Protein AF-A0A0W0S4Q6-F1 (afdb_monomer_lite)

pLDDT: mean 71.13, std 23.05, range [26.38, 97.56]

Structure (mmCIF, N/CA/C/O backbone):
data_AF-A0A0W0S4Q6-F1
#
_entry.id   AF-A0A0W0S4Q6-F1
#
loop_
_atom_site.group_PDB
_atom_site.id
_atom_site.type_symbol
_atom_site.label_atom_id
_atom_site.label_alt_id
_atom_site.label_comp_id
_atom_site.label_asym_id
_atom_site.label_entity_id
_atom_site.label_seq_id
_atom_site.pdbx_PDB_ins_code
_atom_site.Cartn_x
_atom_site.Cartn_y
_atom_site.Cartn_z
_atom_site.occupancy
_atom_site.B_iso_or_equiv
_atom_site.auth_seq_id
_atom_site.auth_comp_id
_atom_site.auth_asym_id
_atom_site.auth_atom_id
_atom_site.pdbx_PDB_model_num
ATOM 1 N N . MET A 1 1 ? 30.539 -18.381 -46.199 1.00 42.44 1 MET A N 1
ATOM 2 C CA . MET A 1 1 ? 30.623 -18.176 -44.741 1.00 42.44 1 MET A CA 1
ATOM 3 C C . MET A 1 1 ? 29.381 -17.405 -44.374 1.00 42.44 1 MET A C 1
ATOM 5 O O . MET A 1 1 ? 29.220 -16.310 -44.898 1.00 42.44 1 MET A O 1
ATOM 9 N N . GLU A 1 2 ? 28.490 -17.977 -43.577 1.00 44.62 2 GLU A N 1
ATOM 10 C CA . GLU A 1 2 ? 27.447 -17.179 -42.937 1.00 44.62 2 GLU A CA 1
ATOM 11 C C . GLU A 1 2 ? 28.132 -16.434 -41.794 1.00 44.62 2 GLU A C 1
ATOM 13 O O . GLU A 1 2 ? 28.578 -17.037 -40.820 1.00 44.62 2 GLU A O 1
ATOM 18 N N . THR A 1 3 ? 28.342 -15.132 -41.974 1.00 53.41 3 THR A N 1
ATOM 19 C CA . THR A 1 3 ? 28.730 -14.253 -40.874 1.00 53.41 3 THR A CA 1
ATOM 20 C C . THR A 1 3 ? 27.496 -14.073 -40.009 1.00 53.41 3 THR A C 1
ATOM 22 O O . THR A 1 3 ? 26.528 -13.466 -40.473 1.00 53.41 3 THR A O 1
ATOM 25 N N . ASP A 1 4 ? 27.518 -14.621 -38.796 1.00 60.66 4 ASP A N 1
ATOM 26 C CA . ASP A 1 4 ? 26.416 -14.498 -37.845 1.00 60.66 4 ASP A CA 1
ATOM 27 C C . ASP A 1 4 ? 26.251 -13.025 -37.441 1.00 60.66 4 ASP A C 1
ATOM 29 O O . ASP A 1 4 ? 26.931 -12.513 -36.555 1.00 60.66 4 ASP A O 1
ATOM 33 N N . ASN A 1 5 ? 25.390 -12.307 -38.168 1.00 66.81 5 ASN A N 1
ATOM 34 C CA . ASN A 1 5 ? 25.161 -10.866 -38.028 1.00 66.81 5 ASN A CA 1
ATOM 35 C C . ASN A 1 5 ? 24.198 -10.561 -36.862 1.00 66.81 5 ASN A C 1
ATOM 37 O O . ASN A 1 5 ? 23.329 -9.689 -36.946 1.00 66.81 5 ASN A O 1
ATOM 41 N N . LYS A 1 6 ? 24.327 -11.348 -35.793 1.00 72.38 6 LYS A N 1
ATOM 42 C CA . LYS A 1 6 ? 23.585 -11.281 -34.539 1.00 72.38 6 LYS A CA 1
ATOM 43 C C . LYS A 1 6 ? 24.177 -10.127 -33.711 1.00 72.38 6 LYS A C 1
ATOM 45 O O . LYS A 1 6 ? 25.383 -10.125 -33.470 1.00 72.38 6 LYS A O 1
ATOM 50 N N . PRO A 1 7 ? 23.385 -9.110 -33.317 1.00 81.12 7 PRO A N 1
ATOM 51 C CA . PRO A 1 7 ? 23.918 -7.939 -32.621 1.00 81.12 7 PRO A CA 1
ATOM 52 C C . PRO A 1 7 ? 24.466 -8.340 -31.250 1.00 81.12 7 PRO A C 1
ATOM 54 O O . PRO A 1 7 ? 23.807 -9.083 -30.529 1.00 81.12 7 PRO A O 1
ATOM 57 N N . ASP A 1 8 ? 25.651 -7.851 -30.886 1.00 87.19 8 ASP A N 1
ATOM 58 C CA . ASP A 1 8 ? 26.254 -8.169 -29.590 1.00 87.19 8 ASP A CA 1
ATOM 59 C C . ASP A 1 8 ? 25.511 -7.500 -28.413 1.00 87.19 8 ASP A C 1
ATOM 61 O O . ASP A 1 8 ? 24.734 -6.553 -28.587 1.00 87.19 8 ASP A O 1
ATOM 65 N N . GLN A 1 9 ? 25.774 -7.980 -27.192 1.00 89.62 9 GLN A N 1
ATOM 66 C CA . GLN A 1 9 ? 25.247 -7.396 -25.952 1.00 89.62 9 GLN A CA 1
ATOM 67 C C . GLN A 1 9 ? 25.437 -5.872 -25.883 1.00 89.62 9 GLN A C 1
ATOM 69 O O . GLN A 1 9 ? 24.550 -5.170 -25.411 1.00 89.62 9 GLN A O 1
ATOM 74 N N . LYS A 1 10 ? 26.557 -5.327 -26.373 1.00 91.25 10 LYS A N 1
ATOM 75 C CA . LYS A 1 10 ? 26.853 -3.890 -26.290 1.00 91.25 10 LYS A CA 1
ATOM 76 C C . LYS A 1 10 ? 25.978 -3.072 -27.245 1.00 91.25 10 LYS A C 1
ATOM 78 O O . LYS A 1 10 ? 25.537 -1.979 -26.882 1.00 91.25 10 LYS A O 1
ATOM 83 N N . ALA A 1 11 ? 25.702 -3.590 -28.439 1.00 91.31 11 ALA A N 1
ATOM 84 C CA . ALA A 1 11 ? 24.750 -3.013 -29.381 1.00 91.31 11 ALA A CA 1
ATOM 85 C C . ALA A 1 11 ? 23.317 -3.067 -28.825 1.00 91.31 11 ALA A C 1
ATOM 87 O O . ALA A 1 11 ? 22.597 -2.072 -28.913 1.00 91.31 11 ALA A O 1
ATOM 88 N N . VAL A 1 12 ? 22.929 -4.182 -28.194 1.00 92.31 12 VAL A N 1
ATOM 89 C CA . VAL A 1 12 ? 21.614 -4.336 -27.547 1.00 92.31 12 VAL A CA 1
ATOM 90 C C . VAL A 1 12 ? 21.462 -3.405 -26.338 1.00 92.31 12 VAL A C 1
ATOM 92 O O . VAL A 1 12 ? 20.467 -2.689 -26.260 1.00 92.31 12 VAL A O 1
ATOM 95 N N . SER A 1 13 ? 22.458 -3.319 -25.453 1.00 93.94 13 SER A N 1
ATOM 96 C CA . SER A 1 13 ? 22.514 -2.357 -24.342 1.00 93.94 13 SER A CA 1
ATOM 97 C C . SER A 1 13 ? 22.366 -0.908 -24.810 1.00 93.94 13 SER A C 1
ATOM 99 O O . SER A 1 13 ? 21.576 -0.143 -24.256 1.00 93.94 13 SER A O 1
ATOM 101 N N . PHE A 1 14 ? 23.080 -0.519 -25.871 1.00 93.06 14 PHE A N 1
ATOM 102 C CA . PHE A 1 14 ? 22.974 0.828 -26.437 1.00 93.06 14 PHE A CA 1
ATOM 103 C C . PHE A 1 14 ? 21.592 1.097 -27.054 1.00 93.06 14 PHE A C 1
ATOM 105 O O . PHE A 1 14 ? 21.040 2.184 -26.873 1.00 93.06 14 PHE A O 1
ATOM 112 N N . ALA A 1 15 ? 21.010 0.111 -27.745 1.00 93.44 15 ALA A N 1
ATOM 113 C CA . ALA A 1 15 ? 19.651 0.199 -28.272 1.00 93.44 15 ALA A CA 1
ATOM 114 C C . ALA A 1 15 ? 18.606 0.307 -27.148 1.00 93.44 15 ALA A C 1
ATOM 116 O O . ALA A 1 15 ? 17.685 1.111 -27.260 1.00 93.44 15 ALA A O 1
ATOM 117 N N . LEU A 1 16 ? 18.784 -0.425 -26.043 1.00 93.81 16 LEU A N 1
ATOM 118 C CA . LEU A 1 16 ? 17.925 -0.369 -24.860 1.00 93.81 16 LEU A CA 1
ATOM 119 C C . LEU A 1 16 ? 17.969 1.009 -24.188 1.00 93.81 16 LEU A C 1
ATOM 121 O O . LEU A 1 16 ? 16.920 1.586 -23.907 1.00 93.81 16 LEU A O 1
ATOM 125 N N . GLU A 1 17 ? 19.162 1.580 -23.988 1.00 93.06 17 GLU A N 1
ATOM 126 C CA . GLU A 1 17 ? 19.290 2.942 -23.453 1.00 93.06 17 GLU A CA 1
ATOM 127 C C . GLU A 1 17 ? 18.623 3.984 -24.359 1.00 93.06 17 GLU A C 1
ATOM 129 O O . GLU A 1 17 ? 18.007 4.925 -23.859 1.00 93.06 17 GLU A O 1
ATOM 134 N N . ARG A 1 18 ? 18.703 3.814 -25.685 1.00 92.00 18 ARG A N 1
ATOM 135 C CA . ARG A 1 18 ? 18.042 4.708 -26.648 1.00 92.00 18 ARG A CA 1
ATOM 136 C C . ARG A 1 18 ? 16.527 4.524 -26.685 1.00 92.00 18 ARG A C 1
ATOM 138 O O . ARG A 1 18 ? 15.822 5.525 -26.745 1.00 92.00 18 ARG A O 1
ATOM 145 N N . ALA A 1 19 ? 16.030 3.293 -26.589 1.00 89.38 19 ALA A N 1
ATOM 146 C CA . ALA A 1 19 ? 14.602 3.004 -26.498 1.00 89.38 19 ALA A CA 1
ATOM 147 C C . ALA A 1 19 ? 13.992 3.599 -25.218 1.00 89.38 19 ALA A C 1
ATOM 149 O O . ALA A 1 19 ? 12.970 4.275 -25.284 1.00 89.38 19 ALA A O 1
ATOM 150 N N . ALA A 1 20 ? 14.665 3.444 -24.072 1.00 88.00 20 ALA A N 1
ATOM 151 C CA . ALA A 1 20 ? 14.246 4.054 -22.811 1.00 88.00 20 ALA A CA 1
ATOM 152 C C . ALA A 1 20 ? 14.261 5.595 -22.876 1.00 88.00 20 ALA A C 1
ATOM 154 O O . ALA A 1 20 ? 13.300 6.234 -22.459 1.00 88.00 20 ALA A O 1
ATOM 155 N N . GLN A 1 21 ? 15.303 6.198 -23.466 1.00 88.38 21 GLN A N 1
ATOM 156 C CA . GLN A 1 21 ? 15.379 7.652 -23.694 1.00 88.38 21 GLN A CA 1
ATOM 157 C C . GLN A 1 21 ? 14.293 8.171 -24.653 1.00 88.38 21 GLN A C 1
ATOM 159 O O . GLN A 1 21 ? 13.822 9.293 -24.487 1.00 88.38 21 GLN A O 1
ATOM 164 N N . GLY A 1 22 ? 13.890 7.367 -25.641 1.00 84.88 22 GLY A N 1
ATOM 165 C CA . GLY A 1 22 ? 12.806 7.674 -26.577 1.00 84.88 22 GLY A CA 1
ATOM 166 C C . GLY A 1 22 ? 11.397 7.359 -26.063 1.00 84.88 22 GLY A C 1
ATOM 167 O O . GLY A 1 22 ? 10.438 7.653 -26.767 1.00 84.88 22 GLY A O 1
ATOM 168 N N . LYS A 1 23 ? 11.256 6.776 -24.860 1.00 90.00 23 LYS A N 1
ATOM 169 C CA . LYS A 1 23 ? 9.988 6.249 -24.306 1.00 90.00 23 LYS A CA 1
ATOM 170 C C . LYS A 1 23 ? 9.355 5.129 -25.152 1.00 90.00 23 LYS A C 1
ATOM 172 O O . LYS A 1 23 ? 8.156 4.872 -25.074 1.00 90.00 23 LYS A O 1
ATOM 177 N N . GLU A 1 24 ? 10.172 4.420 -25.930 1.00 88.31 24 GLU A N 1
ATOM 178 C CA . GLU A 1 24 ? 9.779 3.326 -26.827 1.00 88.31 24 GLU A CA 1
ATOM 179 C C . GLU A 1 24 ? 9.556 2.024 -26.036 1.00 88.31 24 GLU A C 1
ATOM 181 O O . GLU A 1 24 ? 10.291 1.042 -26.165 1.00 88.31 24 GLU A O 1
ATOM 186 N N . TRP A 1 25 ? 8.556 2.017 -25.150 1.00 87.50 25 TRP A N 1
ATOM 187 C CA . TRP A 1 25 ? 8.386 0.981 -24.122 1.00 87.50 25 TRP A CA 1
ATOM 188 C C . TRP A 1 25 ? 8.219 -0.441 -24.669 1.00 87.50 25 TRP A C 1
ATOM 190 O O . TRP A 1 25 ? 8.704 -1.382 -24.047 1.00 87.50 25 TRP A O 1
ATOM 200 N N . ALA A 1 26 ? 7.607 -0.608 -25.844 1.00 84.00 26 ALA A N 1
ATOM 201 C CA . ALA A 1 26 ? 7.508 -1.911 -26.509 1.00 84.00 26 ALA A CA 1
ATOM 202 C C . ALA A 1 26 ? 8.877 -2.426 -26.998 1.00 84.00 26 ALA A C 1
ATOM 204 O O . ALA A 1 26 ? 9.137 -3.629 -26.978 1.00 84.00 26 ALA A O 1
ATOM 205 N N . VAL A 1 27 ? 9.781 -1.520 -27.392 1.00 84.25 27 VAL A N 1
ATOM 206 C CA . VAL A 1 27 ? 11.167 -1.857 -27.748 1.00 84.25 27 VAL A CA 1
ATOM 207 C C . VAL A 1 27 ? 11.977 -2.164 -26.485 1.00 84.25 27 VAL A C 1
ATOM 209 O O . VAL A 1 27 ? 12.756 -3.111 -26.491 1.00 84.25 27 VAL A O 1
ATOM 212 N N . VAL A 1 28 ? 11.753 -1.440 -25.382 1.00 85.44 28 VAL A N 1
ATOM 213 C CA . VAL A 1 28 ? 12.347 -1.757 -24.067 1.00 85.44 28 VAL A CA 1
ATOM 214 C C . VAL A 1 28 ? 11.934 -3.158 -23.593 1.00 85.44 28 VAL A C 1
ATOM 216 O O . VAL A 1 28 ? 12.799 -3.962 -23.256 1.00 85.44 28 VAL A O 1
ATOM 219 N N . GLU A 1 29 ? 10.636 -3.480 -23.622 1.00 82.94 29 GLU A N 1
ATOM 220 C CA . GLU A 1 29 ? 10.105 -4.801 -23.249 1.00 82.94 29 GLU A CA 1
ATOM 221 C C . GLU A 1 29 ? 10.691 -5.912 -24.140 1.00 82.94 29 GLU A C 1
ATOM 223 O O . GLU A 1 29 ? 11.177 -6.922 -23.627 1.00 82.94 29 GLU A O 1
ATOM 228 N N . TYR A 1 30 ? 10.749 -5.696 -25.461 1.00 86.00 30 TYR A N 1
ATOM 229 C CA . TYR A 1 30 ? 11.370 -6.635 -26.398 1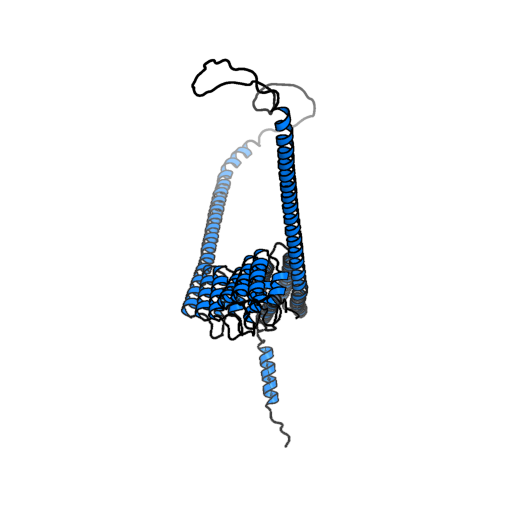.00 86.00 30 TYR A CA 1
ATOM 230 C C . TYR A 1 30 ? 12.866 -6.856 -26.119 1.00 86.00 30 TYR A C 1
ATOM 232 O O . TYR A 1 30 ? 13.293 -8.003 -25.990 1.00 86.00 30 TYR A O 1
ATOM 240 N N . LEU A 1 31 ? 13.668 -5.793 -25.986 1.00 86.06 31 LEU A N 1
ATOM 241 C CA . LEU A 1 31 ? 15.117 -5.913 -25.783 1.00 86.06 31 LEU A CA 1
ATOM 242 C C . LEU A 1 31 ? 15.463 -6.547 -24.426 1.00 86.06 31 LEU A C 1
ATOM 244 O O . LEU A 1 31 ? 16.388 -7.353 -24.356 1.00 86.06 31 LEU A O 1
ATOM 248 N N . CYS A 1 32 ? 14.697 -6.264 -23.369 1.00 86.19 32 CYS A N 1
ATOM 249 C CA . CYS A 1 32 ? 14.853 -6.931 -22.072 1.00 86.19 32 CYS A CA 1
ATOM 250 C C . CYS A 1 32 ? 14.385 -8.398 -22.078 1.00 86.19 32 CYS A C 1
ATOM 252 O O . CYS A 1 32 ? 14.865 -9.187 -21.265 1.00 86.19 32 CYS A O 1
ATOM 254 N N . SER A 1 33 ? 13.501 -8.795 -23.003 1.00 83.56 33 SER A N 1
ATOM 255 C CA . SER A 1 33 ? 13.084 -10.197 -23.177 1.00 83.56 33 SER A CA 1
ATOM 256 C C . SER A 1 33 ? 14.123 -11.085 -23.882 1.00 83.56 33 SER A C 1
ATOM 258 O O . SER A 1 33 ? 13.966 -12.307 -23.907 1.00 83.56 33 SER A O 1
ATOM 260 N N . LEU A 1 34 ? 15.187 -10.499 -24.451 1.00 82.62 34 LEU A N 1
ATOM 261 C CA . LEU A 1 34 ? 16.214 -11.239 -25.186 1.00 82.62 34 LEU A CA 1
ATOM 262 C C . LEU A 1 34 ? 17.010 -12.178 -24.269 1.00 82.62 34 LEU A C 1
ATOM 264 O O . LEU A 1 34 ? 17.563 -11.774 -23.248 1.00 82.62 34 LEU A O 1
ATOM 268 N N . GLN A 1 35 ? 17.107 -13.437 -24.694 1.00 71.94 35 GLN A N 1
ATOM 269 C CA . GLN A 1 35 ? 17.885 -14.497 -24.052 1.00 71.94 35 GLN A CA 1
ATOM 270 C C . GLN A 1 35 ? 19.121 -14.843 -24.906 1.00 71.94 35 GLN A C 1
ATOM 272 O O . GLN A 1 35 ? 19.206 -14.449 -26.072 1.00 71.94 35 GLN A O 1
ATOM 277 N N . THR A 1 36 ? 20.063 -15.621 -24.353 1.00 75.75 36 THR A N 1
ATOM 278 C CA . THR A 1 36 ? 21.424 -15.872 -24.900 1.00 75.75 36 THR A CA 1
ATOM 279 C C . THR A 1 36 ? 22.328 -14.628 -24.894 1.00 75.75 36 THR A C 1
ATOM 281 O O . THR A 1 36 ? 21.952 -13.586 -24.365 1.00 75.75 36 THR A O 1
ATOM 284 N N . ASP A 1 37 ? 23.516 -14.743 -25.494 1.00 76.88 37 ASP A N 1
ATOM 285 C CA . ASP A 1 37 ? 24.630 -13.773 -25.620 1.00 76.88 37 ASP A CA 1
ATOM 286 C C . ASP A 1 37 ? 24.264 -12.358 -26.131 1.00 76.88 37 ASP A C 1
ATOM 288 O O . ASP A 1 37 ? 25.116 -11.472 -26.199 1.00 76.88 37 ASP A O 1
ATOM 292 N N . ASN A 1 38 ? 22.999 -12.145 -26.493 1.00 81.31 38 ASN A N 1
ATOM 293 C CA . ASN A 1 38 ? 22.431 -10.871 -26.926 1.00 81.31 38 ASN A CA 1
ATOM 294 C C . ASN A 1 38 ? 21.754 -10.091 -25.799 1.00 81.31 38 ASN A C 1
ATOM 296 O O . ASN A 1 38 ? 21.335 -8.963 -26.041 1.00 81.31 38 ASN A O 1
ATOM 300 N N . MET A 1 39 ? 21.572 -10.674 -24.612 1.00 86.88 39 MET A N 1
ATOM 301 C CA . MET A 1 39 ? 20.864 -9.992 -23.530 1.00 86.88 39 MET A CA 1
ATOM 302 C C . MET A 1 39 ? 21.559 -8.667 -23.162 1.00 86.88 39 MET A C 1
ATOM 304 O O . MET A 1 39 ? 22.793 -8.638 -23.085 1.00 86.88 39 MET A O 1
ATOM 308 N N . PRO A 1 40 ? 20.807 -7.574 -22.932 1.00 89.81 40 PRO A N 1
ATOM 309 C CA . PRO A 1 40 ? 21.380 -6.313 -22.468 1.00 89.81 40 PRO A CA 1
ATOM 310 C C . PRO A 1 40 ? 22.101 -6.509 -21.132 1.00 89.81 40 PRO A C 1
ATOM 312 O O . PRO A 1 40 ? 21.719 -7.358 -20.327 1.00 89.81 40 PRO A O 1
ATOM 315 N N . ASP A 1 41 ? 23.133 -5.710 -20.876 1.00 92.88 41 ASP A N 1
ATOM 316 C CA . ASP A 1 41 ? 23.806 -5.725 -19.579 1.00 92.88 41 ASP A CA 1
ATOM 317 C C . ASP A 1 41 ? 22.930 -5.119 -18.466 1.00 92.88 41 ASP A C 1
ATOM 319 O O . ASP A 1 41 ? 22.103 -4.229 -18.699 1.00 92.88 41 ASP A O 1
ATOM 323 N N . GLN A 1 42 ? 23.149 -5.585 -17.231 1.00 93.38 42 GLN A N 1
ATOM 324 C CA . GLN A 1 42 ? 22.444 -5.125 -16.029 1.00 93.38 42 GLN A CA 1
ATOM 325 C C . GLN A 1 42 ? 22.384 -3.595 -15.910 1.00 93.38 42 GLN A C 1
ATOM 327 O O . GLN A 1 42 ? 21.361 -3.061 -15.498 1.00 93.38 42 GLN A O 1
ATOM 332 N N . LYS A 1 43 ? 23.444 -2.863 -16.279 1.00 95.50 43 LYS A N 1
ATOM 333 C CA . LYS A 1 43 ? 23.502 -1.404 -16.111 1.00 95.50 43 LYS A CA 1
ATOM 334 C C . LYS A 1 43 ? 22.572 -0.686 -17.090 1.00 95.50 43 LYS A C 1
ATOM 336 O O . LYS A 1 43 ? 21.968 0.325 -16.723 1.00 95.50 43 LYS A O 1
ATOM 341 N N . SER A 1 44 ? 22.435 -1.189 -18.314 1.00 94.75 44 SER A N 1
ATOM 342 C CA . SER A 1 44 ? 21.457 -0.675 -19.277 1.00 94.75 44 SER A CA 1
ATOM 343 C C . SER A 1 44 ? 20.019 -1.061 -18.900 1.00 94.75 44 SER A C 1
ATOM 345 O O . SER A 1 44 ? 19.122 -0.232 -19.060 1.00 94.75 44 SER A O 1
ATOM 347 N N . VAL A 1 45 ? 19.795 -2.239 -18.301 1.00 95.19 45 VAL A N 1
ATOM 348 C CA . VAL A 1 45 ? 18.479 -2.627 -17.748 1.00 95.19 45 VAL A CA 1
ATOM 349 C C . VAL A 1 45 ? 18.100 -1.782 -16.525 1.00 95.19 45 VAL A C 1
ATOM 351 O O . VAL A 1 45 ? 16.980 -1.278 -16.466 1.00 95.19 45 VAL A O 1
ATOM 354 N N . SER A 1 46 ? 19.029 -1.514 -15.603 1.00 95.94 46 SER A N 1
ATOM 355 C CA . SER A 1 46 ? 18.836 -0.585 -14.479 1.00 95.94 46 SER A CA 1
ATOM 356 C C . SER A 1 46 ? 18.448 0.821 -14.939 1.00 95.94 46 SER A C 1
ATOM 358 O O . SER A 1 46 ? 17.508 1.409 -14.411 1.00 95.94 46 SER A O 1
ATOM 360 N N . LYS A 1 47 ? 19.111 1.358 -15.974 1.00 95.81 47 LYS A N 1
ATOM 361 C CA . LYS A 1 47 ? 18.728 2.646 -16.581 1.00 95.81 47 LYS A CA 1
ATOM 362 C C . LYS A 1 47 ? 17.316 2.620 -17.166 1.00 95.81 47 LYS A C 1
ATOM 364 O O . LYS A 1 47 ? 16.581 3.588 -16.990 1.00 95.81 47 LYS A O 1
ATOM 369 N N . ALA A 1 48 ? 16.944 1.540 -17.856 1.00 95.56 48 ALA A N 1
ATOM 370 C CA . ALA A 1 48 ? 15.606 1.384 -18.421 1.00 95.56 48 ALA A CA 1
ATOM 371 C C . ALA A 1 48 ? 14.526 1.276 -17.327 1.00 95.56 48 ALA A C 1
ATOM 373 O O . ALA A 1 48 ? 13.455 1.861 -17.479 1.00 95.56 48 ALA A O 1
ATOM 374 N N . LEU A 1 49 ? 14.829 0.610 -16.206 1.00 96.50 49 LEU A N 1
ATOM 375 C CA . LEU A 1 49 ? 13.974 0.568 -15.017 1.00 96.50 49 LEU A CA 1
ATOM 376 C C . LEU A 1 49 ? 13.778 1.970 -14.421 1.00 96.50 49 LEU A C 1
ATOM 378 O O . LEU A 1 49 ? 12.636 2.385 -14.243 1.00 96.50 49 LEU A O 1
ATOM 382 N N . THR A 1 50 ? 14.852 2.729 -14.181 1.00 96.88 50 THR A N 1
ATOM 383 C CA . THR A 1 50 ? 14.757 4.112 -13.674 1.00 96.88 50 THR A CA 1
ATOM 384 C C . THR A 1 50 ? 13.948 5.010 -14.613 1.00 96.88 50 THR A C 1
ATOM 386 O O . THR A 1 50 ? 13.027 5.679 -14.158 1.00 96.88 50 THR A O 1
ATOM 389 N N . ALA A 1 51 ? 14.190 4.948 -15.927 1.00 93.31 51 ALA A N 1
ATOM 390 C CA . ALA A 1 51 ? 13.406 5.706 -16.905 1.00 93.31 51 ALA A CA 1
ATOM 391 C C . ALA A 1 51 ? 11.912 5.320 -16.897 1.00 93.31 51 ALA A C 1
ATOM 393 O O . ALA A 1 51 ? 11.052 6.194 -16.960 1.00 93.31 51 ALA A O 1
ATOM 394 N N . ALA A 1 52 ? 11.584 4.028 -16.768 1.00 92.50 52 ALA A N 1
ATOM 395 C CA . ALA A 1 52 ? 10.199 3.570 -16.644 1.00 92.50 52 ALA A CA 1
ATOM 396 C C . ALA A 1 52 ? 9.532 4.032 -15.331 1.00 92.50 52 ALA A C 1
ATOM 398 O O . ALA A 1 52 ? 8.319 4.231 -15.306 1.00 92.50 52 ALA A O 1
ATOM 399 N N . ILE A 1 53 ? 10.302 4.220 -14.255 1.00 93.25 53 ILE A N 1
ATOM 400 C CA . ILE A 1 53 ? 9.833 4.747 -12.962 1.00 93.25 53 ILE A CA 1
ATOM 401 C C . ILE A 1 53 ? 9.568 6.255 -13.035 1.00 93.25 53 ILE A C 1
ATOM 403 O O . ILE A 1 53 ? 8.496 6.698 -12.619 1.00 93.25 53 ILE A O 1
ATOM 407 N N . ASP A 1 54 ? 10.505 7.031 -13.587 1.00 90.69 54 ASP A N 1
ATOM 408 C CA . ASP A 1 54 ? 10.366 8.484 -13.766 1.00 90.69 54 ASP A CA 1
ATOM 409 C C . ASP A 1 54 ? 9.140 8.817 -14.637 1.00 90.69 54 ASP A C 1
ATOM 411 O O . ASP A 1 54 ? 8.338 9.694 -14.310 1.00 90.69 54 ASP A O 1
ATOM 415 N N . GLU A 1 55 ? 8.936 8.029 -15.696 1.00 89.44 55 GLU A N 1
ATOM 416 C CA . GLU A 1 55 ? 7.801 8.106 -16.625 1.00 89.44 55 GLU A CA 1
ATOM 417 C C . GLU A 1 55 ? 6.542 7.367 -16.127 1.00 89.44 55 GLU A C 1
ATOM 419 O O . GLU A 1 55 ? 5.556 7.240 -16.854 1.00 89.44 55 GLU A O 1
ATOM 424 N N . ARG A 1 56 ? 6.546 6.889 -14.873 1.00 89.69 56 ARG A N 1
ATOM 425 C CA . ARG A 1 56 ? 5.405 6.263 -14.173 1.00 89.69 56 ARG A CA 1
ATOM 426 C C . ARG A 1 56 ? 4.794 5.046 -14.877 1.00 89.69 56 ARG A C 1
ATOM 428 O O . ARG A 1 56 ? 3.643 4.684 -14.626 1.00 89.69 56 ARG A O 1
ATOM 435 N N . ASN A 1 57 ? 5.563 4.365 -15.721 1.00 87.56 57 ASN A N 1
ATOM 436 C CA . ASN A 1 57 ? 5.187 3.106 -16.355 1.00 87.56 57 ASN A CA 1
ATOM 437 C C . ASN A 1 57 ? 5.360 1.944 -15.358 1.00 87.56 57 ASN A C 1
ATOM 439 O O . ASN A 1 57 ? 6.232 1.084 -15.496 1.00 87.56 57 ASN A O 1
ATOM 443 N N . TRP A 1 58 ? 4.518 1.934 -14.320 1.00 90.38 58 TRP A N 1
ATOM 444 C CA . TRP A 1 58 ? 4.612 1.002 -13.192 1.00 90.38 58 TRP A CA 1
ATOM 445 C C . TRP A 1 58 ? 4.540 -0.461 -13.618 1.00 90.38 58 TRP A C 1
ATOM 447 O O . TRP A 1 58 ? 5.258 -1.288 -13.065 1.00 90.38 58 TRP A O 1
ATOM 457 N N . LYS A 1 59 ? 3.742 -0.774 -14.648 1.00 88.81 59 LYS A N 1
ATOM 458 C CA . LYS A 1 59 ? 3.662 -2.122 -15.223 1.00 88.81 59 LYS A CA 1
ATOM 459 C C . LYS A 1 59 ? 5.031 -2.572 -15.747 1.00 88.81 59 LYS A C 1
ATOM 461 O O . LYS A 1 59 ? 5.514 -3.624 -15.335 1.00 88.81 59 LYS A O 1
ATOM 466 N N . LEU A 1 60 ? 5.680 -1.764 -16.592 1.00 85.62 60 LEU A N 1
ATOM 467 C CA . LEU A 1 60 ? 7.011 -2.081 -17.113 1.00 85.62 60 LEU A CA 1
ATOM 468 C C . LEU A 1 60 ? 8.058 -2.115 -15.993 1.00 85.62 60 LEU A C 1
ATOM 470 O O . LEU A 1 60 ? 8.872 -3.030 -15.964 1.00 85.62 60 LEU A O 1
ATOM 474 N N . ALA A 1 61 ? 8.009 -1.185 -15.035 1.00 93.81 61 ALA A N 1
ATOM 475 C CA . ALA A 1 61 ? 8.918 -1.192 -13.889 1.00 93.81 61 ALA A CA 1
ATOM 476 C C . ALA A 1 61 ? 8.805 -2.494 -13.067 1.00 93.81 61 ALA A C 1
ATOM 478 O O . ALA A 1 61 ? 9.821 -3.118 -12.773 1.00 93.81 61 ALA A O 1
ATOM 479 N N . VAL A 1 62 ? 7.586 -2.968 -12.779 1.00 92.06 62 VAL A N 1
ATOM 480 C CA . VAL A 1 62 ? 7.344 -4.270 -12.126 1.00 92.06 62 VAL A CA 1
ATOM 481 C C . VAL A 1 62 ? 7.881 -5.431 -12.972 1.00 92.06 62 VAL A C 1
ATOM 483 O O . VAL A 1 62 ? 8.534 -6.321 -12.430 1.00 92.06 62 VAL A O 1
ATOM 486 N N . GLN A 1 63 ? 7.656 -5.420 -14.292 1.00 90.00 63 GLN A N 1
ATOM 487 C CA . GLN A 1 63 ? 8.177 -6.450 -15.203 1.00 90.00 63 GLN A CA 1
ATOM 488 C C . GLN A 1 63 ? 9.716 -6.492 -15.217 1.00 90.00 63 GLN A C 1
ATOM 490 O O . GLN A 1 63 ? 10.289 -7.578 -15.186 1.00 90.00 63 GLN A O 1
ATOM 495 N N . LEU A 1 64 ? 10.380 -5.331 -15.213 1.00 90.75 64 LEU A N 1
ATOM 496 C CA . LEU A 1 64 ? 11.842 -5.217 -15.181 1.00 90.75 64 LEU A CA 1
ATOM 497 C C . LEU A 1 64 ? 12.424 -5.638 -13.819 1.00 90.75 64 LEU A C 1
ATOM 499 O O . LEU A 1 64 ? 13.413 -6.366 -13.783 1.00 90.75 64 LEU A O 1
ATOM 503 N N . CYS A 1 65 ? 11.794 -5.273 -12.694 1.00 91.19 65 CYS A N 1
ATOM 504 C CA . CYS A 1 65 ? 12.172 -5.801 -11.374 1.00 91.19 65 CYS A CA 1
ATOM 505 C C . CYS A 1 65 ? 12.049 -7.335 -11.313 1.00 91.19 65 CYS A C 1
ATOM 507 O O . CYS A 1 65 ? 12.906 -8.000 -10.735 1.00 91.19 65 CYS A O 1
ATOM 509 N N . ALA A 1 66 ? 11.007 -7.900 -11.932 1.00 89.44 66 ALA A N 1
ATOM 510 C CA . ALA A 1 66 ? 10.733 -9.337 -11.960 1.00 89.44 66 ALA A CA 1
ATOM 511 C C . ALA A 1 66 ? 11.647 -10.160 -12.897 1.00 89.44 66 ALA A C 1
ATOM 513 O O . ALA A 1 66 ? 11.473 -11.378 -12.982 1.00 89.44 66 ALA A O 1
ATOM 514 N N . MET A 1 67 ? 12.615 -9.536 -13.579 1.00 86.19 67 MET A N 1
ATOM 515 C CA . MET A 1 67 ? 13.615 -10.239 -14.392 1.00 86.19 67 MET A CA 1
ATOM 516 C C . MET A 1 67 ? 14.518 -11.157 -13.548 1.00 86.19 67 MET A C 1
ATOM 518 O O . MET A 1 67 ? 14.679 -10.978 -12.340 1.00 86.19 67 MET A O 1
ATOM 522 N N . THR A 1 68 ? 15.116 -12.152 -14.209 1.00 83.62 68 THR A N 1
ATOM 523 C CA . THR A 1 68 ? 15.970 -13.182 -13.598 1.00 83.62 68 THR A CA 1
ATOM 524 C C . THR A 1 68 ? 17.167 -13.500 -14.483 1.00 83.62 68 THR A C 1
ATOM 526 O O . THR A 1 68 ? 16.986 -13.715 -15.682 1.00 83.62 68 THR A O 1
ATOM 529 N N . GLY A 1 69 ? 18.346 -13.652 -13.880 1.00 82.69 69 GLY A N 1
ATOM 530 C CA . GLY A 1 69 ? 19.597 -13.955 -14.583 1.00 82.69 69 GLY A CA 1
ATOM 531 C C . GLY A 1 69 ? 20.508 -12.734 -14.699 1.00 82.69 69 GLY A C 1
ATOM 532 O O . GLY A 1 69 ? 20.259 -11.704 -14.074 1.00 82.69 69 GLY A O 1
ATOM 533 N N . ASP A 1 70 ? 21.572 -12.846 -15.492 1.00 82.62 70 ASP A N 1
ATOM 534 C CA . ASP A 1 70 ? 22.678 -11.874 -15.511 1.00 82.62 70 ASP A CA 1
ATOM 535 C C . ASP A 1 70 ? 22.295 -10.479 -16.056 1.00 82.62 70 ASP A C 1
ATOM 537 O O . ASP A 1 70 ? 23.032 -9.511 -15.864 1.00 82.62 70 ASP A O 1
ATOM 541 N N . ASN A 1 71 ? 21.127 -10.356 -16.699 1.00 85.44 71 ASN A N 1
ATOM 542 C CA . ASN A 1 71 ? 20.550 -9.093 -17.166 1.00 85.44 71 ASN A CA 1
ATOM 543 C C . ASN A 1 71 ? 19.536 -8.459 -16.193 1.00 85.44 71 ASN A C 1
ATOM 545 O O . ASN A 1 71 ? 18.994 -7.399 -16.505 1.00 85.44 71 ASN A O 1
ATOM 549 N N . GLN A 1 72 ? 19.245 -9.062 -15.034 1.00 89.81 72 GLN A N 1
ATOM 550 C CA . GLN A 1 72 ? 18.329 -8.457 -14.057 1.00 89.81 72 GLN A CA 1
ATOM 551 C C . GLN A 1 72 ? 18.893 -7.110 -13.548 1.00 89.81 72 GLN A C 1
ATOM 553 O O . GLN A 1 72 ? 20.107 -7.018 -13.332 1.00 89.81 72 GLN A O 1
ATOM 558 N N . PRO A 1 73 ? 18.063 -6.067 -13.342 1.00 92.69 73 PRO A N 1
ATOM 559 C CA . PRO A 1 73 ? 18.538 -4.767 -12.863 1.00 92.69 73 PRO A CA 1
ATOM 560 C C . PRO A 1 73 ? 19.174 -4.884 -11.473 1.00 92.69 73 PRO A C 1
ATOM 562 O O . PRO A 1 73 ? 18.889 -5.819 -10.730 1.00 92.69 73 PRO A O 1
ATOM 565 N N . ASP A 1 74 ? 20.033 -3.941 -11.100 1.00 93.81 74 ASP A N 1
ATOM 566 C CA . ASP A 1 74 ? 20.684 -3.968 -9.787 1.00 93.81 74 ASP A CA 1
ATOM 567 C C . ASP A 1 74 ? 19.714 -3.690 -8.619 1.00 93.81 74 ASP A C 1
ATOM 569 O O . ASP A 1 74 ? 18.669 -3.046 -8.758 1.00 93.81 74 ASP A O 1
ATOM 573 N N . ALA A 1 75 ? 20.094 -4.159 -7.428 1.00 92.88 75 ALA A N 1
ATOM 574 C CA . ALA A 1 75 ? 19.274 -4.048 -6.223 1.00 92.88 75 ALA A CA 1
ATOM 575 C C . ALA A 1 75 ? 19.022 -2.593 -5.776 1.00 92.88 75 ALA A C 1
ATOM 577 O O . ALA A 1 75 ? 18.013 -2.326 -5.126 1.00 92.88 75 ALA A O 1
ATOM 578 N N . GLN A 1 76 ? 19.894 -1.641 -6.136 1.00 95.06 76 GLN A N 1
ATOM 579 C CA . GLN A 1 76 ? 19.676 -0.215 -5.859 1.00 95.06 76 GLN A CA 1
ATOM 580 C C . GLN A 1 76 ? 18.552 0.349 -6.743 1.00 95.06 76 GLN A C 1
ATOM 582 O O . GLN A 1 76 ? 17.745 1.158 -6.287 1.00 95.06 76 GLN A O 1
ATOM 587 N N . SER A 1 77 ? 18.458 -0.116 -7.986 1.00 95.50 77 SER A N 1
ATOM 588 C CA . SER A 1 77 ? 17.406 0.257 -8.932 1.00 95.50 77 SER A CA 1
ATOM 589 C C . SER A 1 77 ? 16.055 -0.368 -8.556 1.00 95.50 77 SER A C 1
ATOM 591 O O . SER A 1 77 ? 15.025 0.296 -8.661 1.00 95.50 77 SER A O 1
ATOM 593 N N . VAL A 1 78 ? 16.040 -1.596 -8.016 1.00 95.56 78 VAL A N 1
ATOM 594 C CA . VAL A 1 78 ? 14.824 -2.203 -7.429 1.00 95.56 78 VAL A CA 1
ATOM 595 C C . VAL A 1 78 ? 14.420 -1.537 -6.107 1.00 95.56 78 VAL A C 1
ATOM 597 O O . VAL A 1 78 ? 13.231 -1.342 -5.855 1.00 95.56 78 VAL A O 1
ATOM 600 N N . GLU A 1 79 ? 15.376 -1.127 -5.270 1.00 96.31 79 GLU A N 1
ATOM 601 C CA . GLU A 1 79 ? 15.089 -0.308 -4.088 1.00 96.31 79 GLU A CA 1
ATOM 602 C C . GLU A 1 79 ? 14.441 1.026 -4.478 1.00 96.31 79 GLU A C 1
ATOM 604 O O . GLU A 1 79 ? 13.411 1.400 -3.915 1.00 96.31 79 GLU A O 1
ATOM 609 N N . TYR A 1 80 ? 15.001 1.713 -5.477 1.00 96.38 80 TYR A N 1
ATOM 610 C CA . TYR A 1 80 ? 14.430 2.941 -6.018 1.00 96.38 80 TYR A CA 1
ATOM 611 C C . TYR A 1 80 ? 13.009 2.711 -6.561 1.00 96.38 80 TYR A C 1
ATOM 613 O O . TYR A 1 80 ? 12.108 3.485 -6.234 1.00 96.38 80 TYR A O 1
ATOM 621 N N . ALA A 1 81 ? 12.775 1.608 -7.284 1.00 97.06 81 ALA A N 1
ATOM 622 C CA . ALA A 1 81 ? 11.445 1.199 -7.739 1.00 97.06 81 ALA A CA 1
ATOM 623 C C . ALA A 1 81 ? 10.448 1.078 -6.580 1.00 97.06 81 ALA A C 1
ATOM 625 O O . ALA A 1 81 ? 9.398 1.721 -6.606 1.00 97.06 81 ALA A O 1
ATOM 626 N N . LEU A 1 82 ? 10.789 0.319 -5.532 1.00 97.25 82 LEU A N 1
ATOM 627 C CA . LEU A 1 82 ? 9.911 0.122 -4.377 1.00 97.25 82 LEU A CA 1
ATOM 628 C C . LEU A 1 82 ? 9.618 1.442 -3.645 1.00 97.25 82 LEU A C 1
ATOM 630 O O . LEU A 1 82 ? 8.476 1.684 -3.253 1.00 97.25 82 LEU A O 1
ATOM 634 N N . ILE A 1 83 ? 10.623 2.309 -3.486 1.00 97.25 83 ILE A N 1
ATOM 635 C CA . ILE A 1 83 ? 10.476 3.615 -2.828 1.00 97.25 83 ILE A CA 1
ATOM 636 C C . ILE A 1 83 ? 9.569 4.549 -3.643 1.00 97.25 83 ILE A C 1
ATOM 638 O O . ILE A 1 83 ? 8.698 5.193 -3.057 1.00 97.25 83 ILE A O 1
ATOM 642 N N . GLN A 1 84 ? 9.711 4.608 -4.973 1.00 96.81 84 GLN A N 1
ATOM 643 C CA . GLN A 1 84 ? 8.840 5.434 -5.823 1.00 96.81 84 GLN A CA 1
ATOM 644 C C . GLN A 1 84 ? 7.418 4.866 -5.921 1.00 96.81 84 GLN A C 1
ATOM 646 O O . GLN A 1 84 ? 6.449 5.617 -5.830 1.00 96.81 84 GLN A O 1
ATOM 651 N N . MET A 1 85 ? 7.261 3.543 -6.018 1.00 96.19 85 MET A N 1
ATOM 652 C CA . MET A 1 85 ? 5.944 2.896 -5.983 1.00 96.19 85 MET A CA 1
ATOM 653 C C . MET A 1 85 ? 5.229 3.141 -4.644 1.00 96.19 85 MET A C 1
ATOM 655 O O . MET A 1 85 ? 4.026 3.393 -4.632 1.00 96.19 85 MET A O 1
ATOM 659 N N . ALA A 1 86 ? 5.958 3.139 -3.523 1.00 95.12 86 ALA A N 1
ATOM 660 C CA . ALA A 1 86 ? 5.420 3.501 -2.212 1.00 95.12 86 ALA A CA 1
ATOM 661 C C . ALA A 1 86 ? 5.073 4.998 -2.100 1.00 95.12 86 ALA A C 1
ATOM 663 O O . ALA A 1 86 ? 4.051 5.341 -1.509 1.00 95.12 86 ALA A O 1
ATOM 664 N N . PHE A 1 87 ? 5.885 5.880 -2.694 1.00 92.56 87 PHE A N 1
ATOM 665 C CA . PHE A 1 87 ? 5.649 7.327 -2.747 1.00 92.56 87 PHE A CA 1
ATOM 666 C C . PHE A 1 87 ? 4.411 7.702 -3.578 1.00 92.56 87 PHE A C 1
ATOM 668 O O . PHE A 1 87 ? 3.647 8.573 -3.177 1.00 92.56 87 PHE A O 1
ATOM 675 N N . TYR A 1 88 ? 4.182 7.026 -4.707 1.00 87.69 88 TYR A N 1
ATOM 676 C CA . TYR A 1 88 ? 3.047 7.273 -5.605 1.00 87.69 88 TYR A CA 1
ATOM 677 C C . TYR A 1 88 ? 1.831 6.357 -5.349 1.00 87.69 88 TYR A C 1
ATOM 679 O O . TYR A 1 88 ? 0.991 6.203 -6.236 1.00 87.69 88 TYR A O 1
ATOM 687 N N . ASN A 1 89 ? 1.733 5.733 -4.167 1.00 89.31 89 ASN A N 1
ATOM 688 C CA . ASN A 1 89 ? 0.631 4.845 -3.753 1.00 89.31 89 ASN A CA 1
ATOM 689 C C . ASN A 1 89 ? 0.294 3.726 -4.767 1.00 89.31 89 ASN A C 1
ATOM 691 O O . ASN A 1 89 ? -0.861 3.371 -5.002 1.00 89.31 89 ASN A O 1
ATOM 695 N N . GLN A 1 90 ? 1.317 3.145 -5.394 1.00 92.38 90 GLN A N 1
ATOM 696 C CA . GLN A 1 90 ? 1.179 2.054 -6.362 1.00 92.38 90 GLN A CA 1
ATOM 697 C C . GLN A 1 90 ? 1.092 0.708 -5.640 1.00 92.38 90 GLN A C 1
ATOM 699 O O . GLN A 1 90 ? 1.954 -0.160 -5.789 1.00 92.38 90 GLN A O 1
ATOM 704 N N . ARG A 1 91 ? 0.055 0.553 -4.811 1.00 89.19 91 ARG A N 1
ATOM 705 C CA . ARG A 1 91 ? -0.084 -0.536 -3.833 1.00 89.19 91 ARG A CA 1
ATOM 706 C C . ARG A 1 91 ? 0.054 -1.932 -4.431 1.00 89.19 91 ARG A C 1
ATOM 708 O O . ARG A 1 91 ? 0.738 -2.759 -3.840 1.00 89.19 91 ARG A O 1
ATOM 715 N N . ASP A 1 92 ? -0.501 -2.173 -5.613 1.00 88.06 92 ASP A N 1
ATOM 716 C CA . ASP A 1 92 ? -0.411 -3.484 -6.269 1.00 88.06 92 ASP A CA 1
ATOM 717 C C . ASP A 1 92 ? 0.989 -3.745 -6.857 1.00 88.06 92 ASP A C 1
ATOM 719 O O . ASP A 1 92 ? 1.457 -4.884 -6.883 1.00 88.06 92 ASP A O 1
ATOM 723 N N . SER A 1 93 ? 1.710 -2.686 -7.244 1.00 90.38 93 SER A N 1
ATOM 724 C CA . SER A 1 93 ? 3.112 -2.776 -7.680 1.00 90.38 93 SER A CA 1
ATOM 725 C C . SER A 1 93 ? 4.039 -3.039 -6.489 1.00 90.38 93 SER A C 1
ATOM 727 O O . SER A 1 93 ? 4.835 -3.976 -6.532 1.00 90.38 93 SER A O 1
ATOM 729 N N . VAL A 1 94 ? 3.859 -2.301 -5.382 1.00 93.88 94 VAL A N 1
ATOM 730 C CA . VAL A 1 94 ? 4.522 -2.562 -4.088 1.00 93.88 94 VAL A CA 1
ATOM 731 C C . VAL A 1 94 ? 4.266 -4.001 -3.633 1.00 93.88 94 VAL A C 1
ATOM 733 O O . VAL A 1 94 ? 5.206 -4.713 -3.283 1.00 93.88 94 VAL A O 1
ATOM 736 N N . ALA A 1 95 ? 3.012 -4.457 -3.685 1.00 91.19 95 ALA A N 1
ATOM 737 C CA . ALA A 1 95 ? 2.642 -5.802 -3.267 1.00 91.19 95 ALA A CA 1
ATOM 738 C C . ALA A 1 95 ? 3.251 -6.890 -4.160 1.00 91.19 95 ALA A C 1
ATOM 740 O O . ALA A 1 95 ? 3.715 -7.910 -3.650 1.00 91.19 95 ALA A O 1
ATOM 741 N N . THR A 1 96 ? 3.316 -6.656 -5.475 1.00 90.88 96 THR A N 1
ATOM 742 C CA . THR A 1 96 ? 3.989 -7.564 -6.413 1.00 90.88 96 THR A CA 1
ATOM 743 C C . THR A 1 96 ? 5.483 -7.660 -6.100 1.00 90.88 96 THR A C 1
ATOM 745 O O . THR A 1 96 ? 5.995 -8.770 -5.955 1.00 90.88 96 THR A O 1
ATOM 748 N N . LEU A 1 97 ? 6.168 -6.527 -5.898 1.00 90.81 97 LEU A N 1
ATOM 749 C CA . LEU A 1 97 ? 7.589 -6.496 -5.528 1.00 90.81 97 LEU A CA 1
ATOM 750 C C . LEU A 1 97 ? 7.856 -7.213 -4.193 1.00 90.81 97 LEU A C 1
ATOM 752 O O . LEU A 1 97 ? 8.772 -8.029 -4.100 1.00 90.81 97 LEU A O 1
ATOM 756 N N . CYS A 1 98 ? 7.034 -6.983 -3.166 1.00 90.12 98 CYS A N 1
ATOM 757 C CA . CYS A 1 98 ? 7.161 -7.661 -1.871 1.00 90.12 98 CYS A CA 1
ATOM 758 C C . CYS A 1 98 ? 6.835 -9.168 -1.908 1.00 90.12 98 CYS A C 1
ATOM 760 O O . CYS A 1 98 ? 7.226 -9.890 -0.987 1.00 90.12 98 CYS A O 1
ATOM 762 N N . ALA A 1 99 ? 6.146 -9.645 -2.950 1.00 88.31 99 ALA A N 1
ATOM 763 C CA . ALA A 1 99 ? 5.819 -11.055 -3.174 1.00 88.31 99 ALA A CA 1
ATOM 764 C C . ALA A 1 99 ? 6.795 -11.784 -4.126 1.00 88.31 99 ALA A C 1
ATOM 766 O O . ALA A 1 99 ? 6.666 -13.000 -4.315 1.00 88.31 99 ALA A O 1
ATOM 767 N N . MET A 1 100 ? 7.769 -11.080 -4.720 1.00 85.25 100 MET A N 1
ATOM 768 C CA . MET A 1 100 ? 8.740 -11.663 -5.652 1.00 85.25 100 MET A CA 1
ATOM 769 C C . MET A 1 100 ? 9.566 -12.790 -5.013 1.00 85.25 100 MET A C 1
ATOM 771 O O . MET A 1 100 ? 10.086 -12.679 -3.901 1.00 85.25 100 MET A O 1
ATOM 775 N N . LYS A 1 101 ? 9.723 -13.881 -5.771 1.00 83.81 101 LYS A N 1
ATOM 776 C CA . LYS A 1 101 ? 10.548 -15.050 -5.412 1.00 83.81 101 LYS A CA 1
ATOM 777 C C . LYS A 1 101 ? 11.890 -15.096 -6.153 1.00 83.81 101 LYS A C 1
ATOM 779 O O . LYS A 1 101 ? 12.638 -16.048 -5.960 1.00 83.81 101 LYS A O 1
ATOM 784 N N . THR A 1 102 ? 12.168 -14.105 -6.997 1.00 80.62 102 THR A N 1
ATOM 785 C CA . THR A 1 102 ? 13.435 -13.961 -7.722 1.00 80.62 102 THR A CA 1
ATOM 786 C C . THR A 1 102 ? 14.557 -13.534 -6.774 1.00 80.62 102 THR A C 1
ATOM 788 O O . THR A 1 102 ? 14.305 -13.059 -5.660 1.00 80.62 102 THR A O 1
ATOM 791 N N . ASP A 1 103 ? 15.806 -13.679 -7.212 1.00 81.06 103 ASP A N 1
ATOM 792 C CA . ASP A 1 103 ? 16.965 -13.204 -6.445 1.00 81.06 103 ASP A CA 1
ATOM 793 C C . ASP A 1 103 ? 16.974 -11.673 -6.310 1.00 81.06 103 ASP A C 1
ATOM 795 O O . ASP A 1 103 ? 17.441 -11.144 -5.305 1.00 81.06 103 ASP A O 1
ATOM 799 N N . ASN A 1 104 ? 16.355 -10.976 -7.269 1.00 84.25 104 ASN A N 1
ATOM 800 C CA . ASN A 1 104 ? 16.213 -9.522 -7.316 1.00 84.25 104 ASN A CA 1
ATOM 801 C C . ASN A 1 104 ? 15.001 -8.961 -6.541 1.00 84.25 104 ASN A C 1
ATOM 803 O O . ASN A 1 104 ? 14.534 -7.854 -6.805 1.00 84.25 104 ASN A O 1
ATOM 807 N N . LYS A 1 105 ? 14.431 -9.729 -5.606 1.00 87.69 105 LYS A N 1
ATOM 808 C CA . LYS A 1 105 ? 13.402 -9.221 -4.682 1.00 87.69 105 LYS A CA 1
ATOM 809 C C . LYS A 1 105 ? 13.968 -8.084 -3.805 1.00 87.69 105 LYS A C 1
ATOM 811 O O . LYS A 1 105 ? 15.148 -8.134 -3.450 1.00 87.69 105 LYS A O 1
ATOM 816 N N . PRO A 1 106 ? 13.155 -7.094 -3.387 1.00 91.75 106 PRO A N 1
ATOM 817 C CA . PRO A 1 106 ? 13.625 -6.019 -2.514 1.00 91.75 106 PRO A CA 1
ATOM 818 C C . PRO A 1 106 ? 14.226 -6.543 -1.204 1.00 91.75 106 PRO A C 1
ATOM 820 O O . PRO A 1 106 ? 13.769 -7.554 -0.669 1.00 91.75 106 PRO A O 1
ATOM 823 N N . THR A 1 107 ? 15.204 -5.832 -0.643 1.00 91.31 107 THR A N 1
ATOM 824 C CA . THR A 1 107 ? 15.774 -6.174 0.672 1.00 91.31 107 THR A CA 1
ATOM 825 C C . THR A 1 107 ? 14.918 -5.627 1.822 1.00 91.31 107 THR A C 1
ATOM 827 O O . THR A 1 107 ? 14.086 -4.742 1.612 1.00 91.31 107 THR A O 1
ATOM 830 N N . GLN A 1 108 ? 15.160 -6.087 3.056 1.00 91.12 108 GLN A N 1
ATOM 831 C CA . GLN A 1 108 ? 14.482 -5.531 4.233 1.00 91.12 108 GLN A CA 1
ATOM 832 C C . GLN A 1 108 ? 14.810 -4.042 4.431 1.00 91.12 108 GLN A C 1
ATOM 834 O O . GLN A 1 108 ? 13.934 -3.271 4.808 1.00 91.12 108 GLN A O 1
ATOM 839 N N . ASP A 1 109 ? 16.041 -3.618 4.134 1.00 93.25 109 ASP A N 1
ATOM 840 C CA . ASP A 1 109 ? 16.446 -2.208 4.181 1.00 93.25 109 ASP A CA 1
ATOM 841 C C . ASP A 1 109 ? 15.665 -1.372 3.149 1.00 93.25 109 ASP A C 1
ATOM 843 O O . ASP A 1 109 ? 15.113 -0.317 3.463 1.00 93.25 109 ASP A O 1
ATOM 847 N N . SER A 1 110 ? 15.486 -1.913 1.942 1.00 94.62 110 SER A N 1
ATOM 848 C CA . SER A 1 110 ? 14.654 -1.316 0.892 1.00 94.62 110 SER A CA 1
ATOM 849 C C . SER A 1 110 ? 13.181 -1.198 1.312 1.00 94.62 110 SER A C 1
ATOM 851 O O . SER A 1 110 ? 12.552 -0.167 1.075 1.00 94.62 110 SER A O 1
ATOM 853 N N . VAL A 1 111 ? 12.638 -2.211 2.000 1.00 95.44 111 VAL A N 1
ATOM 854 C CA . VAL A 1 111 ? 11.284 -2.175 2.586 1.00 95.44 111 VAL A CA 1
ATOM 855 C C . VAL A 1 111 ? 11.185 -1.161 3.734 1.00 95.44 111 VAL A C 1
ATOM 857 O O . VAL A 1 111 ? 10.216 -0.407 3.785 1.00 95.44 111 VAL A O 1
ATOM 860 N N . ASN A 1 112 ? 12.186 -1.069 4.615 1.00 95.38 112 ASN A N 1
ATOM 861 C CA . ASN A 1 112 ? 12.233 -0.076 5.696 1.00 95.38 112 ASN A CA 1
ATOM 862 C C . ASN A 1 112 ? 12.209 1.357 5.135 1.00 95.38 112 ASN A C 1
ATOM 864 O O . ASN A 1 112 ? 11.430 2.196 5.597 1.00 95.38 112 ASN A O 1
ATOM 868 N N . LYS A 1 113 ? 13.019 1.633 4.102 1.00 96.50 113 LYS A N 1
ATOM 869 C CA . LYS A 1 113 ? 13.048 2.925 3.394 1.00 96.50 113 LYS A CA 1
ATOM 870 C C . LYS A 1 113 ? 11.717 3.230 2.710 1.00 96.50 113 LYS A C 1
ATOM 872 O O . LYS A 1 113 ? 11.235 4.356 2.812 1.00 96.50 113 LYS A O 1
ATOM 877 N N . ALA A 1 114 ? 11.103 2.246 2.053 1.00 97.50 114 ALA A N 1
ATOM 878 C CA . ALA A 1 114 ? 9.818 2.420 1.383 1.00 97.50 114 ALA A CA 1
ATOM 879 C C . ALA A 1 114 ? 8.661 2.658 2.375 1.00 97.50 114 ALA A C 1
ATOM 881 O O . ALA A 1 114 ? 7.848 3.554 2.147 1.00 97.50 114 ALA A O 1
ATOM 882 N N . LEU A 1 115 ? 8.631 1.954 3.517 1.00 96.81 115 LEU A N 1
ATOM 883 C CA . LEU A 1 115 ? 7.698 2.228 4.619 1.00 96.81 115 LEU A CA 1
ATOM 884 C C . LEU A 1 115 ? 7.886 3.648 5.162 1.00 96.81 115 LEU A C 1
ATOM 886 O O . LEU A 1 115 ? 6.913 4.398 5.273 1.00 96.81 115 LEU A O 1
ATOM 890 N N . LYS A 1 116 ? 9.132 4.046 5.455 1.00 95.94 116 LYS A N 1
ATOM 891 C CA . LYS A 1 116 ? 9.437 5.413 5.890 1.00 95.94 116 LYS A CA 1
ATOM 892 C C . LYS A 1 116 ? 8.954 6.435 4.860 1.00 95.94 116 LYS A C 1
ATOM 894 O O . LYS A 1 116 ? 8.323 7.418 5.242 1.00 95.94 116 LYS A O 1
ATOM 899 N N . LYS A 1 117 ? 9.175 6.189 3.563 1.00 96.00 117 LYS A N 1
ATOM 900 C CA . LYS A 1 117 ? 8.760 7.118 2.506 1.00 96.00 117 LYS A CA 1
ATOM 901 C C . LYS A 1 117 ? 7.242 7.215 2.353 1.00 96.00 117 LYS A C 1
ATOM 903 O O . LYS A 1 117 ? 6.730 8.322 2.181 1.00 96.00 117 LYS A O 1
ATOM 908 N N . ALA A 1 118 ? 6.520 6.105 2.484 1.00 96.38 118 ALA A N 1
ATOM 909 C CA . ALA A 1 118 ? 5.060 6.106 2.529 1.00 96.38 118 ALA A CA 1
ATOM 910 C C . ALA A 1 118 ? 4.529 6.905 3.733 1.00 96.38 118 ALA A C 1
ATOM 912 O O . ALA A 1 118 ? 3.643 7.741 3.565 1.00 96.38 118 ALA A O 1
ATOM 913 N N . ALA A 1 119 ? 5.113 6.723 4.924 1.00 95.38 119 ALA A N 1
ATOM 914 C CA . ALA A 1 119 ? 4.726 7.460 6.128 1.00 95.38 119 ALA A CA 1
ATOM 915 C C . ALA A 1 119 ? 5.025 8.969 6.020 1.00 95.38 119 ALA A C 1
ATOM 917 O O . ALA A 1 119 ? 4.161 9.788 6.329 1.00 95.38 119 ALA A O 1
ATOM 918 N N . GLU A 1 120 ? 6.212 9.355 5.531 1.00 91.69 120 GLU A N 1
ATOM 919 C CA . GLU A 1 120 ? 6.564 10.756 5.233 1.00 91.69 120 GLU A CA 1
ATOM 920 C C . GLU A 1 120 ? 5.525 11.431 4.327 1.00 91.69 120 GLU A C 1
ATOM 922 O O . GLU A 1 120 ? 5.171 12.590 4.550 1.00 91.69 120 GLU A O 1
ATOM 927 N N . SER A 1 121 ? 5.042 10.680 3.334 1.00 89.81 121 SER A N 1
ATOM 928 C CA . SER A 1 121 ? 4.166 11.146 2.251 1.00 89.81 121 SER A CA 1
ATOM 929 C C . SER A 1 121 ? 2.676 10.955 2.548 1.00 89.81 121 SER A C 1
ATOM 931 O O . SER A 1 121 ? 1.842 11.331 1.733 1.00 89.81 121 SER A O 1
ATOM 933 N N . LYS A 1 122 ? 2.337 10.435 3.737 1.00 92.25 122 LYS A N 1
ATOM 934 C CA . LYS A 1 122 ? 0.964 10.186 4.215 1.00 92.25 122 LYS A CA 1
ATOM 935 C C . LYS A 1 122 ? 0.194 9.129 3.404 1.00 92.25 122 LYS A C 1
ATOM 937 O O . LYS A 1 122 ? -1.035 9.110 3.417 1.00 92.25 122 LYS A O 1
ATOM 942 N N . GLU A 1 123 ? 0.897 8.207 2.747 1.00 93.00 123 GLU A N 1
ATOM 943 C CA . GLU A 1 123 ? 0.297 7.117 1.963 1.00 93.00 123 GLU A CA 1
ATOM 944 C C . GLU A 1 123 ? -0.041 5.917 2.860 1.00 93.00 123 GLU A C 1
ATOM 946 O O . GLU A 1 123 ? 0.563 4.842 2.818 1.00 93.00 123 GLU A O 1
ATOM 951 N N . TRP A 1 124 ? -1.021 6.122 3.741 1.00 89.94 124 TRP A N 1
ATOM 952 C CA . TRP A 1 124 ? -1.310 5.228 4.866 1.00 89.94 124 TRP A CA 1
ATOM 953 C C . TRP A 1 124 ? -1.737 3.807 4.463 1.00 89.94 124 TRP A C 1
ATOM 955 O O . TRP A 1 124 ? -1.432 2.861 5.181 1.00 89.94 124 TRP A O 1
ATOM 965 N N . GLY A 1 125 ? -2.352 3.623 3.288 1.00 88.94 125 GLY A N 1
ATOM 966 C CA . GLY A 1 125 ? -2.678 2.290 2.751 1.00 88.94 125 GLY A CA 1
ATOM 967 C C . GLY A 1 125 ? -1.454 1.469 2.306 1.00 88.94 125 GLY A C 1
ATOM 968 O O . GLY A 1 125 ? -1.536 0.242 2.210 1.00 88.94 125 GLY A O 1
ATOM 969 N N . ILE A 1 126 ? -0.315 2.132 2.069 1.00 92.50 126 ILE A N 1
ATOM 970 C CA . ILE A 1 126 ? 0.995 1.503 1.849 1.00 92.50 126 ILE A CA 1
ATOM 971 C C . ILE A 1 126 ? 1.671 1.203 3.196 1.00 92.50 126 ILE A C 1
ATOM 973 O O . ILE A 1 126 ? 2.239 0.126 3.367 1.00 92.50 126 ILE A O 1
ATOM 977 N N . VAL A 1 127 ? 1.560 2.114 4.173 1.00 93.19 127 VAL A N 1
ATOM 978 C CA . VAL A 1 127 ? 2.026 1.898 5.559 1.00 93.19 127 VAL A CA 1
ATOM 979 C C . VAL A 1 127 ? 1.350 0.675 6.184 1.00 93.19 127 VAL A C 1
ATOM 981 O O . VAL A 1 127 ? 2.035 -0.211 6.690 1.00 93.19 127 VAL A O 1
ATOM 984 N N . GLU A 1 128 ? 0.021 0.580 6.091 1.00 89.19 128 GLU A N 1
ATOM 985 C CA . GLU A 1 128 ? -0.750 -0.590 6.525 1.00 89.19 128 GLU A CA 1
ATOM 986 C C . GLU A 1 128 ? -0.278 -1.866 5.815 1.00 89.19 128 GLU A C 1
ATOM 988 O O . GLU A 1 128 ? -0.028 -2.872 6.479 1.00 89.19 128 GLU A O 1
ATOM 993 N N . TYR A 1 129 ? -0.103 -1.828 4.488 1.00 90.38 129 TYR A N 1
ATOM 994 C CA . TYR A 1 129 ? 0.356 -2.987 3.719 1.00 90.38 129 TYR A CA 1
ATOM 995 C C . TYR A 1 129 ? 1.729 -3.492 4.190 1.00 90.38 129 TYR A C 1
ATOM 997 O O . TYR A 1 129 ? 1.863 -4.663 4.545 1.00 90.38 129 TYR A O 1
ATOM 1005 N N . PHE A 1 130 ? 2.738 -2.618 4.259 1.00 91.25 130 PHE A N 1
ATOM 1006 C CA . PHE A 1 130 ? 4.081 -2.999 4.707 1.00 91.25 130 PHE A CA 1
ATOM 1007 C C . PHE A 1 130 ? 4.071 -3.568 6.130 1.00 91.25 130 PHE A C 1
ATOM 1009 O O . PHE A 1 130 ? 4.706 -4.590 6.394 1.00 91.25 130 PHE A O 1
ATOM 1016 N N . CYS A 1 131 ? 3.328 -2.946 7.045 1.00 87.81 131 CYS A N 1
ATOM 1017 C CA . CYS A 1 131 ? 3.266 -3.377 8.439 1.00 87.81 131 CYS A CA 1
ATOM 1018 C C . CYS A 1 131 ? 2.448 -4.666 8.656 1.00 87.81 131 CYS A C 1
ATOM 1020 O O . CYS A 1 131 ? 2.651 -5.339 9.667 1.00 87.81 131 CYS A O 1
ATOM 1022 N N . THR A 1 132 ? 1.577 -5.043 7.711 1.00 83.00 132 THR A N 1
ATOM 1023 C CA . THR A 1 132 ? 0.784 -6.290 7.739 1.00 83.00 132 THR A CA 1
ATOM 1024 C C . THR A 1 132 ? 1.361 -7.428 6.884 1.00 83.00 132 THR A C 1
ATOM 1026 O O . THR A 1 132 ? 0.808 -8.527 6.898 1.00 83.00 132 THR A O 1
ATOM 1029 N N . LEU A 1 133 ? 2.495 -7.221 6.196 1.00 84.56 133 LEU A N 1
ATOM 1030 C CA . LEU A 1 133 ? 3.207 -8.263 5.442 1.00 84.56 133 LEU A CA 1
ATOM 1031 C C . LEU A 1 133 ? 3.416 -9.540 6.268 1.00 84.56 133 LEU A C 1
ATOM 1033 O O . LEU A 1 133 ? 3.930 -9.487 7.383 1.00 84.56 133 LEU A O 1
ATOM 1037 N N . GLU A 1 134 ? 3.111 -10.707 5.698 1.00 75.62 134 GLU A N 1
ATOM 1038 C CA . GLU A 1 134 ? 3.365 -12.019 6.323 1.00 75.62 134 GLU A CA 1
ATOM 1039 C C . GLU A 1 134 ? 4.733 -12.625 5.942 1.00 75.62 134 GLU A C 1
ATOM 1041 O O . GLU A 1 134 ? 5.157 -13.604 6.549 1.00 75.62 134 GLU A O 1
ATOM 1046 N N . SER A 1 135 ? 5.459 -12.034 4.984 1.00 71.50 135 SER A N 1
ATOM 1047 C CA . SER A 1 135 ? 6.724 -12.569 4.458 1.00 71.50 135 SER A CA 1
ATOM 1048 C C . SER A 1 135 ? 7.935 -12.353 5.380 1.00 71.50 135 SER A C 1
ATOM 1050 O O . SER A 1 135 ? 7.914 -11.540 6.303 1.00 71.50 135 SER A O 1
ATOM 1052 N N . ASN A 1 136 ? 9.056 -13.014 5.066 1.00 69.81 136 ASN A N 1
ATOM 1053 C CA . ASN A 1 136 ? 10.357 -12.789 5.720 1.00 69.81 136 ASN A CA 1
ATOM 1054 C C . ASN A 1 136 ? 10.952 -11.389 5.439 1.00 69.81 136 ASN A C 1
ATOM 1056 O O . ASN A 1 136 ? 12.051 -11.097 5.897 1.00 69.81 136 ASN A O 1
ATOM 1060 N N . ASN A 1 137 ? 10.257 -10.543 4.670 1.00 76.81 137 ASN A N 1
ATOM 1061 C CA . ASN A 1 137 ? 10.692 -9.206 4.267 1.00 76.81 137 ASN A CA 1
ATOM 1062 C C . ASN A 1 137 ? 9.883 -8.095 4.966 1.00 76.81 137 ASN A C 1
ATOM 1064 O O . ASN A 1 137 ? 9.728 -7.003 4.427 1.00 76.81 137 ASN A O 1
ATOM 1068 N N . LYS A 1 138 ? 9.311 -8.393 6.143 1.00 84.38 138 LYS A N 1
ATOM 1069 C CA . LYS A 1 138 ? 8.631 -7.415 7.008 1.00 84.38 138 LYS A CA 1
ATOM 1070 C C . LYS A 1 138 ? 9.569 -6.243 7.347 1.00 84.38 138 LYS A C 1
ATOM 1072 O O . LYS A 1 138 ? 10.747 -6.495 7.622 1.00 84.38 138 LYS A O 1
ATOM 1077 N N . PRO A 1 139 ? 9.058 -5.003 7.449 1.00 91.25 139 PRO A N 1
ATOM 1078 C CA . PRO A 1 139 ? 9.803 -3.898 8.041 1.00 91.25 139 PRO A CA 1
ATOM 1079 C C . PRO A 1 139 ? 10.243 -4.225 9.474 1.00 91.25 139 PRO A C 1
ATOM 1081 O O . PRO A 1 139 ? 9.543 -4.954 10.183 1.00 91.25 139 PRO A O 1
ATOM 1084 N N . ASN A 1 140 ? 11.376 -3.675 9.911 1.00 92.06 140 ASN A N 1
ATOM 1085 C CA . ASN A 1 140 ? 11.864 -3.829 11.283 1.00 92.06 140 ASN A CA 1
ATOM 1086 C C . ASN A 1 140 ? 11.100 -2.924 12.279 1.00 92.06 140 ASN A C 1
ATOM 1088 O O . ASN A 1 140 ? 10.383 -2.005 11.881 1.00 92.06 140 ASN A O 1
ATOM 1092 N N . GLN A 1 141 ? 11.269 -3.170 13.585 1.00 92.06 141 GLN A N 1
ATOM 1093 C CA . GLN A 1 141 ? 10.630 -2.373 14.645 1.00 92.06 141 GLN A CA 1
ATOM 1094 C C . GLN A 1 141 ? 10.903 -0.867 14.498 1.00 92.06 141 GLN A C 1
ATOM 1096 O O . GLN A 1 141 ? 9.980 -0.074 14.633 1.00 92.06 141 GLN A O 1
ATOM 1101 N N . GLU A 1 142 ? 12.136 -0.467 14.176 1.00 93.56 142 GLU A N 1
ATOM 1102 C CA . GLU A 1 142 ? 12.512 0.943 14.015 1.00 93.56 142 GLU A CA 1
ATOM 1103 C C . GLU A 1 142 ? 11.704 1.636 12.904 1.00 93.56 142 GLU A C 1
ATOM 1105 O O . GLU A 1 142 ? 11.185 2.737 13.100 1.00 93.56 142 GLU A O 1
ATOM 1110 N N . ALA A 1 143 ? 11.541 0.995 11.744 1.00 94.19 143 ALA A N 1
ATOM 1111 C CA . ALA A 1 143 ? 10.756 1.535 10.639 1.00 94.19 143 ALA A CA 1
ATOM 1112 C C . ALA A 1 143 ? 9.258 1.623 10.991 1.00 94.19 143 ALA A C 1
ATOM 1114 O O . ALA A 1 143 ? 8.604 2.611 10.649 1.00 94.19 143 ALA A O 1
ATOM 1115 N N . VAL A 1 144 ? 8.726 0.643 11.735 1.00 94.44 144 VAL A N 1
ATOM 1116 C CA . VAL A 1 144 ? 7.334 0.653 12.220 1.00 94.44 144 VAL A CA 1
ATOM 1117 C C . VAL A 1 144 ? 7.113 1.726 13.297 1.00 94.44 144 VAL A C 1
ATOM 1119 O O . VAL A 1 144 ? 6.101 2.425 13.248 1.00 94.44 144 VAL A O 1
ATOM 1122 N N . SER A 1 145 ? 8.062 1.939 14.214 1.00 93.88 145 SER A N 1
ATOM 1123 C CA . SER A 1 145 ? 8.031 3.045 15.183 1.00 93.88 145 SER A CA 1
ATOM 1124 C C . SER A 1 145 ? 8.072 4.409 14.497 1.00 93.88 145 SER A C 1
ATOM 1126 O O . SER A 1 145 ? 7.243 5.269 14.792 1.00 93.88 145 SER A O 1
ATOM 1128 N N . ASN A 1 146 ? 8.961 4.607 13.519 1.00 93.88 146 ASN A N 1
ATOM 1129 C CA . ASN A 1 146 ? 8.990 5.843 12.731 1.00 93.88 146 ASN A CA 1
ATOM 1130 C C . ASN A 1 146 ? 7.646 6.098 12.018 1.00 93.88 146 ASN A C 1
ATOM 1132 O O . ASN A 1 146 ? 7.152 7.226 12.027 1.00 93.88 146 ASN A O 1
ATOM 1136 N N . ALA A 1 147 ? 7.013 5.057 11.462 1.00 95.44 147 ALA A N 1
ATOM 1137 C CA . ALA A 1 147 ? 5.687 5.166 10.856 1.00 95.44 147 ALA A CA 1
ATOM 1138 C C . ALA A 1 147 ? 4.578 5.481 11.882 1.00 95.44 147 ALA A C 1
ATOM 1140 O O . ALA A 1 147 ? 3.721 6.321 11.605 1.00 95.44 147 ALA A O 1
ATOM 1141 N N . LEU A 1 148 ? 4.613 4.873 13.076 1.00 94.44 148 LEU A N 1
ATOM 1142 C CA . LEU A 1 148 ? 3.678 5.151 14.175 1.00 94.44 148 LEU A CA 1
ATOM 1143 C C . LEU A 1 148 ? 3.788 6.601 14.660 1.00 94.44 148 LEU A C 1
ATOM 1145 O O . LEU A 1 148 ? 2.771 7.285 14.782 1.00 94.44 148 LEU A O 1
ATOM 1149 N N . LYS A 1 149 ? 5.013 7.086 14.886 1.00 94.25 149 LYS A N 1
ATOM 1150 C CA . LYS A 1 149 ? 5.272 8.475 15.276 1.00 94.25 149 LYS A CA 1
ATOM 1151 C C . LYS A 1 149 ? 4.715 9.450 14.241 1.00 94.25 149 LYS A C 1
ATOM 1153 O O . LYS A 1 149 ? 3.942 10.340 14.589 1.00 94.25 149 LYS A O 1
ATOM 1158 N N . ARG A 1 150 ? 5.018 9.215 12.961 1.00 93.38 150 ARG A N 1
ATOM 1159 C CA . ARG A 1 150 ? 4.532 10.038 11.847 1.00 93.38 150 ARG A CA 1
ATOM 1160 C C . ARG A 1 150 ? 3.001 10.016 11.726 1.00 93.38 150 ARG A C 1
ATOM 1162 O O . ARG A 1 150 ? 2.400 11.055 11.477 1.00 93.38 150 ARG A O 1
ATOM 1169 N N . ALA A 1 151 ? 2.359 8.868 11.954 1.00 93.00 151 ALA A N 1
ATOM 1170 C CA . ALA A 1 151 ? 0.899 8.756 11.977 1.00 93.00 151 ALA A CA 1
ATOM 1171 C C . ALA A 1 151 ? 0.257 9.521 13.151 1.00 93.00 151 ALA A C 1
ATOM 1173 O O . ALA A 1 151 ? -0.817 10.095 12.981 1.00 93.00 151 ALA A O 1
ATOM 1174 N N . ALA A 1 152 ? 0.909 9.568 14.319 1.00 91.31 152 ALA A N 1
ATOM 1175 C CA . ALA A 1 152 ? 0.435 10.321 15.482 1.00 91.31 152 ALA A CA 1
ATOM 1176 C C . ALA A 1 152 ? 0.617 11.843 15.324 1.00 91.31 152 ALA A C 1
ATOM 1178 O O . ALA A 1 152 ? -0.289 12.601 15.668 1.00 91.31 152 ALA A O 1
ATOM 1179 N N . GLU A 1 153 ? 1.742 12.291 14.753 1.00 89.81 153 GLU A N 1
ATOM 1180 C CA . GLU A 1 153 ? 1.971 13.694 14.361 1.00 89.81 153 GLU A CA 1
ATOM 1181 C C . GLU A 1 153 ? 0.907 14.191 13.368 1.00 89.81 153 GLU A C 1
ATOM 1183 O O . GLU A 1 153 ? 0.378 15.291 13.507 1.00 89.81 153 GLU A O 1
ATOM 1188 N N . GLU A 1 154 ? 0.566 13.357 12.383 1.00 90.44 154 GLU A N 1
ATOM 1189 C CA . GLU A 1 154 ? -0.436 13.636 11.346 1.00 90.44 154 GLU A CA 1
ATOM 1190 C C . GLU A 1 154 ? -1.879 13.315 11.780 1.00 90.44 154 GLU A C 1
ATOM 1192 O O . GLU A 1 154 ? -2.799 13.360 10.964 1.00 90.44 154 GLU A O 1
ATOM 1197 N N . GLN A 1 155 ? -2.093 12.988 13.061 1.00 89.56 155 GLN A N 1
ATOM 1198 C CA . GLN A 1 155 ? -3.397 12.676 13.664 1.00 89.56 155 GLN A CA 1
ATOM 1199 C C . GLN A 1 155 ? -4.193 11.558 12.954 1.00 89.56 155 GLN A C 1
ATOM 1201 O O . GLN A 1 155 ? -5.418 11.477 13.092 1.00 89.56 155 GLN A O 1
ATOM 1206 N N . ASN A 1 156 ? -3.527 10.655 12.223 1.00 85.75 156 ASN A N 1
ATOM 1207 C CA . ASN A 1 156 ? -4.172 9.492 11.613 1.00 85.75 156 ASN A CA 1
ATOM 1208 C C . ASN A 1 156 ? -4.389 8.400 12.671 1.00 85.75 156 ASN A C 1
ATOM 1210 O O . ASN A 1 156 ? -3.636 7.429 12.782 1.00 85.75 156 ASN A O 1
ATOM 1214 N N . TRP A 1 157 ? -5.441 8.576 13.471 1.00 84.56 157 TRP A N 1
ATOM 1215 C CA . TRP A 1 157 ? -5.721 7.701 14.604 1.00 84.56 157 TRP A CA 1
ATOM 1216 C C . TRP A 1 157 ? -6.116 6.274 14.208 1.00 84.56 157 TRP A C 1
ATOM 1218 O O . TRP A 1 157 ? -5.790 5.366 14.966 1.00 84.56 157 TRP A O 1
ATOM 1228 N N . ASP A 1 158 ? -6.724 6.044 13.037 1.00 84.56 158 ASP A N 1
ATOM 1229 C CA . ASP A 1 158 ? -6.955 4.682 12.514 1.00 84.56 158 ASP A CA 1
ATOM 1230 C C . ASP A 1 158 ? -5.607 3.960 12.285 1.00 84.56 158 ASP A C 1
ATOM 1232 O O . ASP A 1 158 ? -5.427 2.825 12.729 1.00 84.56 158 ASP A O 1
ATOM 1236 N N . THR A 1 159 ? -4.614 4.640 11.695 1.00 86.00 159 THR A N 1
ATOM 1237 C CA . THR A 1 159 ? -3.263 4.079 11.489 1.00 86.00 159 THR A CA 1
ATOM 1238 C C . THR A 1 159 ? -2.516 3.902 12.812 1.00 86.00 159 THR A C 1
ATOM 1240 O O . THR A 1 159 ? -1.891 2.866 13.023 1.00 86.00 159 THR A O 1
ATOM 1243 N N . VAL A 1 160 ? -2.618 4.852 13.748 1.00 87.00 160 VAL A N 1
ATOM 1244 C CA . VAL A 1 160 ? -2.049 4.706 15.104 1.00 87.00 160 VAL A CA 1
ATOM 1245 C C . VAL A 1 160 ? -2.647 3.492 15.825 1.00 87.00 160 VAL A C 1
ATOM 1247 O O . VAL A 1 160 ? -1.909 2.717 16.429 1.00 87.00 160 VAL A O 1
ATOM 1250 N N . ILE A 1 161 ? -3.966 3.286 15.742 1.00 82.94 161 ILE A N 1
ATOM 1251 C CA . ILE A 1 161 ? -4.652 2.127 16.335 1.00 82.94 161 ILE A CA 1
ATOM 1252 C C . ILE A 1 161 ? -4.183 0.823 15.681 1.00 82.94 161 ILE A C 1
ATOM 1254 O O . ILE A 1 161 ? -3.870 -0.128 16.401 1.00 82.94 161 ILE A O 1
ATOM 1258 N N . LEU A 1 162 ? -4.084 0.779 14.348 1.00 86.50 162 LEU A N 1
ATOM 1259 C CA . LEU A 1 162 ? -3.574 -0.378 13.607 1.00 86.50 162 LEU A CA 1
ATOM 1260 C C . LEU A 1 162 ? -2.138 -0.728 14.031 1.00 86.50 162 LEU A C 1
ATOM 1262 O O . LEU A 1 162 ? -1.888 -1.858 14.448 1.00 86.50 162 LEU A O 1
ATOM 1266 N N . LEU A 1 163 ? -1.213 0.235 13.980 1.00 86.31 163 LEU A N 1
ATOM 1267 C CA . LEU A 1 163 ? 0.206 0.012 14.278 1.00 86.31 163 LEU A CA 1
ATOM 1268 C C . LEU A 1 163 ? 0.440 -0.375 15.751 1.00 86.31 163 LEU A C 1
ATOM 1270 O O . LEU A 1 163 ? 1.225 -1.281 16.025 1.00 86.31 163 LEU A O 1
ATOM 1274 N N . CYS A 1 164 ? -0.298 0.218 16.697 1.00 84.75 164 CYS A N 1
ATOM 1275 C CA . CYS A 1 164 ? -0.294 -0.205 18.105 1.00 84.75 164 CYS A CA 1
ATOM 1276 C C . CYS A 1 164 ? -0.884 -1.612 18.329 1.00 84.75 164 CYS A C 1
ATOM 1278 O O . CYS A 1 164 ? -0.596 -2.236 19.350 1.00 84.75 164 CYS A O 1
ATOM 1280 N N . SER A 1 165 ? -1.709 -2.116 17.404 1.00 82.44 165 SER A N 1
ATOM 1281 C CA . SER A 1 165 ? -2.357 -3.435 17.493 1.00 82.44 165 SER A CA 1
ATOM 1282 C C . SER A 1 165 ? -1.538 -4.574 16.872 1.00 82.44 165 SER A C 1
ATOM 1284 O O . SER A 1 165 ? -1.968 -5.730 16.923 1.00 82.44 165 SER A O 1
ATOM 1286 N N . ILE A 1 166 ? -0.366 -4.281 16.295 1.00 81.69 166 ILE A N 1
ATOM 1287 C CA . ILE A 1 166 ? 0.533 -5.276 15.696 1.00 81.69 166 ILE A CA 1
ATOM 1288 C C . ILE A 1 166 ? 1.060 -6.233 16.773 1.00 81.69 166 ILE A C 1
ATOM 1290 O O . ILE A 1 166 ? 1.621 -5.816 17.784 1.00 81.69 166 ILE A O 1
ATOM 1294 N N . LYS A 1 167 ? 0.890 -7.540 16.537 1.00 69.94 167 LYS A N 1
ATOM 1295 C CA . LYS A 1 167 ? 1.306 -8.623 17.454 1.00 69.94 167 LYS A CA 1
ATOM 1296 C C . LYS A 1 167 ? 2.527 -9.416 16.977 1.00 69.94 167 LYS A C 1
ATOM 1298 O O . LYS A 1 167 ? 2.906 -10.389 17.619 1.00 69.94 167 LYS A O 1
ATOM 1303 N N . THR A 1 168 ? 3.106 -9.044 15.839 1.00 68.75 168 THR A N 1
ATOM 1304 C CA . THR A 1 168 ? 4.316 -9.658 15.277 1.00 68.75 168 THR A CA 1
ATOM 1305 C C . THR A 1 168 ? 5.586 -9.006 15.828 1.00 68.75 168 THR A C 1
ATOM 1307 O O . THR A 1 168 ? 5.533 -7.948 16.447 1.00 68.75 168 THR A O 1
ATOM 1310 N N . GLU A 1 169 ? 6.743 -9.628 15.595 1.00 70.31 169 GLU A N 1
ATOM 1311 C CA . GLU A 1 169 ? 8.050 -9.206 16.140 1.00 70.31 169 GLU A CA 1
ATOM 1312 C C . GLU A 1 169 ? 8.492 -7.790 15.716 1.00 70.31 169 GLU A C 1
ATOM 1314 O O . GLU A 1 169 ? 9.365 -7.198 16.341 1.00 70.31 169 GLU A O 1
ATOM 1319 N N . ASN A 1 170 ? 7.855 -7.216 14.692 1.00 78.69 170 ASN A N 1
ATOM 1320 C CA . ASN A 1 170 ? 8.020 -5.830 14.257 1.00 78.69 170 ASN A CA 1
ATOM 1321 C C . ASN A 1 170 ? 7.042 -4.834 14.921 1.00 78.69 170 ASN A C 1
ATOM 1323 O O . ASN A 1 170 ? 6.905 -3.715 14.428 1.00 78.69 170 ASN A O 1
ATOM 1327 N N . LYS A 1 171 ? 6.353 -5.213 16.011 1.00 83.81 171 LYS A N 1
ATOM 1328 C CA . LYS A 1 171 ? 5.573 -4.289 16.859 1.00 83.81 171 LYS A CA 1
ATOM 1329 C C . LYS A 1 171 ? 6.430 -3.047 17.177 1.00 83.81 171 LYS A C 1
ATOM 1331 O O . LYS A 1 171 ? 7.589 -3.227 17.564 1.00 83.81 171 LYS A O 1
ATOM 1336 N N . PRO A 1 172 ? 5.890 -1.818 17.071 1.00 89.06 172 PRO A N 1
ATOM 1337 C CA . PRO A 1 172 ? 6.625 -0.619 17.464 1.00 89.06 172 PRO A CA 1
ATOM 1338 C C . PRO A 1 172 ? 7.049 -0.671 18.942 1.00 89.06 172 PRO A C 1
ATOM 1340 O O . PRO A 1 172 ? 6.439 -1.361 19.767 1.00 89.06 172 PRO A O 1
ATOM 1343 N N . ASP A 1 173 ? 8.125 0.039 19.265 1.00 91.56 173 ASP A N 1
ATOM 1344 C CA . ASP A 1 173 ? 8.677 0.081 20.619 1.00 91.56 173 ASP A CA 1
ATOM 1345 C C . ASP A 1 173 ? 7.723 0.757 21.624 1.00 91.56 173 ASP A C 1
ATOM 1347 O O . ASP A 1 173 ? 6.819 1.520 21.271 1.00 91.56 173 ASP A O 1
ATOM 1351 N N . GLU A 1 174 ? 7.917 0.459 22.907 1.00 88.50 174 GLU A N 1
ATOM 1352 C CA . GLU A 1 174 ? 6.967 0.853 23.951 1.00 88.50 174 GLU A CA 1
ATOM 1353 C C . GLU A 1 174 ? 7.013 2.351 24.282 1.00 88.50 174 GLU A C 1
ATOM 1355 O O . GLU A 1 174 ? 5.992 2.907 24.694 1.00 88.50 174 GLU A O 1
ATOM 1360 N N . GLN A 1 175 ? 8.142 3.027 24.034 1.00 91.31 175 GLN A N 1
ATOM 1361 C CA . GLN A 1 175 ? 8.244 4.479 24.183 1.00 91.31 175 GLN A CA 1
ATOM 1362 C C . GLN A 1 175 ? 7.451 5.181 23.077 1.00 91.31 175 GLN A C 1
ATOM 1364 O O . GLN A 1 175 ? 6.627 6.043 23.376 1.00 91.31 175 GLN A O 1
ATOM 1369 N N . THR A 1 176 ? 7.625 4.782 21.815 1.00 90.12 176 THR A N 1
ATOM 1370 C CA . THR A 1 176 ? 6.883 5.364 20.686 1.00 90.12 176 THR A CA 1
ATOM 1371 C C . THR A 1 176 ? 5.375 5.116 20.812 1.00 90.12 176 THR A C 1
ATOM 1373 O O . THR A 1 176 ? 4.575 5.997 20.493 1.00 90.12 176 THR A O 1
ATOM 1376 N N . ILE A 1 177 ? 4.964 3.959 21.346 1.00 88.94 177 ILE A N 1
ATOM 1377 C CA . ILE A 1 177 ? 3.556 3.689 21.682 1.00 88.94 177 ILE A CA 1
ATOM 1378 C C . ILE A 1 177 ? 3.048 4.643 22.776 1.00 88.94 177 ILE A C 1
ATOM 1380 O O . ILE A 1 177 ? 1.943 5.173 22.643 1.00 88.94 177 ILE A O 1
ATOM 1384 N N . ALA A 1 178 ? 3.830 4.901 23.829 1.00 87.00 178 ALA A N 1
ATOM 1385 C CA . ALA A 1 178 ? 3.459 5.862 24.870 1.00 87.00 178 ALA A CA 1
ATOM 1386 C C . ALA A 1 178 ? 3.382 7.305 24.328 1.00 87.00 178 ALA A C 1
ATOM 1388 O O . ALA A 1 178 ? 2.384 7.986 24.561 1.00 87.00 178 ALA A O 1
ATOM 1389 N N . GLU A 1 179 ? 4.367 7.749 23.536 1.00 88.38 179 GLU A N 1
ATOM 1390 C CA . GLU A 1 179 ? 4.367 9.063 22.868 1.00 88.38 179 GLU A CA 1
ATOM 1391 C C . GLU A 1 179 ? 3.116 9.250 21.990 1.00 88.38 179 GLU A C 1
ATOM 1393 O O . GLU A 1 179 ? 2.425 10.266 22.097 1.00 88.38 179 GLU A O 1
ATOM 1398 N N . ALA A 1 180 ? 2.762 8.250 21.174 1.00 88.44 180 ALA A N 1
ATOM 1399 C CA . ALA A 1 180 ? 1.562 8.285 20.336 1.00 88.44 180 ALA A CA 1
ATOM 1400 C C . ALA A 1 180 ? 0.255 8.327 21.157 1.00 88.44 180 ALA A C 1
ATOM 1402 O O . ALA A 1 180 ? -0.712 8.980 20.752 1.00 88.44 180 ALA A O 1
ATOM 1403 N N . GLN A 1 181 ? 0.214 7.670 22.321 1.00 85.06 181 GLN A N 1
ATOM 1404 C CA . GLN A 1 181 ? -0.934 7.720 23.233 1.00 85.06 181 GLN A CA 1
ATOM 1405 C C . GLN A 1 181 ? -1.073 9.078 23.937 1.00 85.06 181 GLN A C 1
ATOM 1407 O O . GLN A 1 181 ? -2.198 9.569 24.057 1.00 85.06 181 GLN A O 1
ATOM 1412 N N . GLU A 1 182 ? 0.023 9.716 24.358 1.00 86.50 182 GLU A N 1
ATOM 1413 C CA . GLU A 1 182 ? -0.017 11.067 24.940 1.00 86.50 182 GLU A CA 1
ATOM 1414 C C . GLU A 1 182 ? -0.404 12.132 23.904 1.00 86.50 182 GLU A C 1
ATOM 1416 O O . GLU A 1 182 ? -1.254 12.979 24.187 1.00 86.50 182 GLU A O 1
ATOM 1421 N N . LEU A 1 183 ? 0.111 12.045 22.669 1.00 86.50 183 LEU A N 1
ATOM 1422 C CA . LEU A 1 183 ? -0.350 12.894 21.562 1.00 86.50 183 LEU A CA 1
ATOM 1423 C C . LEU A 1 183 ? -1.860 12.733 21.328 1.00 86.50 183 LEU A C 1
ATOM 1425 O O . LEU A 1 183 ? -2.574 13.730 21.203 1.00 86.50 183 LEU A O 1
ATOM 1429 N N . ARG A 1 184 ? -2.374 11.495 21.344 1.00 83.88 184 ARG A N 1
ATOM 1430 C CA . ARG A 1 184 ? -3.816 11.233 21.215 1.00 83.88 184 ARG A CA 1
ATOM 1431 C C . ARG A 1 184 ? -4.620 11.842 22.364 1.00 83.88 184 ARG A C 1
ATOM 1433 O O . ARG A 1 184 ? -5.659 12.445 22.108 1.00 83.88 184 ARG A O 1
ATOM 1440 N N . LYS A 1 185 ? -4.158 11.716 23.615 1.00 83.12 185 LYS A N 1
ATOM 1441 C CA . LYS A 1 185 ? -4.809 12.344 24.781 1.00 83.12 185 LYS A CA 1
ATOM 1442 C C . LYS A 1 185 ? -4.888 13.858 24.612 1.00 83.12 185 LYS A C 1
ATOM 1444 O O . LYS A 1 185 ? -5.976 14.407 24.757 1.00 83.12 185 LYS A O 1
ATOM 1449 N N . LYS A 1 186 ? -3.779 14.507 24.235 1.00 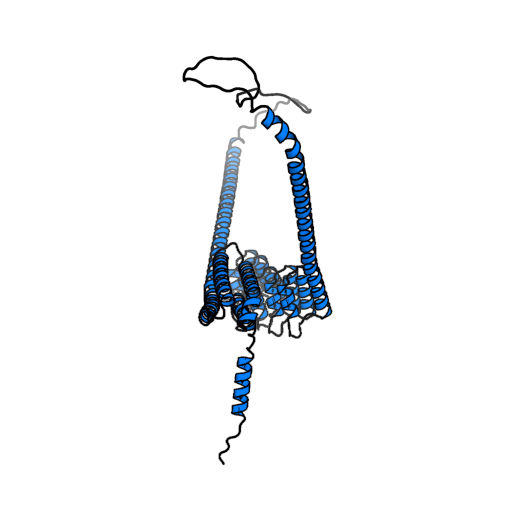83.88 186 LYS A N 1
ATOM 1450 C CA . LYS A 1 186 ? -3.717 15.954 23.994 1.00 83.88 186 LYS A CA 1
ATOM 1451 C C . LYS A 1 186 ? -4.745 16.403 22.947 1.00 83.88 186 LYS A C 1
ATOM 1453 O O . LYS A 1 186 ? -5.623 17.198 23.266 1.00 83.88 186 LYS A O 1
ATOM 1458 N N . TYR A 1 187 ? -4.700 15.842 21.737 1.00 76.56 187 TYR A N 1
ATOM 1459 C CA . TYR A 1 187 ? -5.592 16.257 20.644 1.00 76.56 187 TYR A CA 1
ATOM 1460 C C . TYR A 1 187 ? -7.069 15.863 20.841 1.00 76.56 187 TYR A C 1
ATOM 1462 O O . TYR A 1 187 ? -7.950 16.430 20.190 1.00 76.56 187 TYR A O 1
ATOM 1470 N N . CYS A 1 188 ? -7.369 14.907 21.726 1.00 66.12 188 CYS A N 1
ATOM 1471 C CA . CYS A 1 188 ? -8.740 14.631 22.160 1.00 66.12 188 CYS A CA 1
ATOM 1472 C C . CYS A 1 188 ? -9.209 15.590 23.269 1.00 66.12 188 CYS A C 1
ATOM 1474 O O . CYS A 1 188 ? -10.351 16.039 23.205 1.00 66.12 188 CYS A O 1
ATOM 1476 N N . GLY A 1 189 ? -8.346 15.934 24.233 1.00 59.06 189 GLY A N 1
ATOM 1477 C CA . GLY A 1 189 ? -8.645 16.876 25.321 1.00 59.06 189 GLY A CA 1
ATOM 1478 C C . GLY A 1 189 ? -8.853 18.309 24.828 1.00 59.06 189 GLY A C 1
ATOM 1479 O O . GLY A 1 189 ? -9.861 18.933 25.133 1.00 59.06 189 GLY A O 1
ATOM 1480 N N . GLU A 1 190 ? -7.999 18.792 23.922 1.00 52.75 190 GLU A N 1
ATOM 1481 C CA . GLU A 1 190 ? -8.172 20.110 23.285 1.00 52.75 190 GLU A CA 1
ATOM 1482 C C . GLU A 1 190 ? -9.537 20.246 22.569 1.00 52.75 190 GLU A C 1
ATOM 1484 O O . GLU A 1 190 ? -10.078 21.345 22.457 1.00 52.75 190 GLU A O 1
ATOM 1489 N N . LYS A 1 191 ? -10.142 19.132 22.124 1.00 52.56 191 LYS A N 1
ATOM 1490 C CA . LYS A 1 191 ? -11.490 19.104 21.526 1.00 52.56 191 LYS A CA 1
ATOM 1491 C C . LYS A 1 191 ? -12.633 19.007 22.541 1.00 52.56 191 LYS A C 1
ATOM 1493 O O . LYS A 1 191 ? -13.753 19.372 22.183 1.00 52.56 191 LYS A O 1
ATOM 1498 N N . THR A 1 192 ? -12.402 18.527 23.765 1.00 48.94 192 THR A N 1
ATOM 1499 C CA . THR A 1 192 ? -13.402 18.611 24.844 1.00 48.94 192 THR A CA 1
ATOM 1500 C C . THR A 1 192 ? -13.400 19.989 25.482 1.00 48.94 192 THR A C 1
ATOM 1502 O O . THR A 1 192 ? -14.468 20.566 25.662 1.00 48.94 192 THR A O 1
ATOM 1505 N N . ASP A 1 193 ? -12.220 20.546 25.732 1.00 51.00 193 ASP A N 1
ATOM 1506 C CA . ASP A 1 193 ? -12.060 21.791 26.479 1.00 51.00 193 ASP A CA 1
ATOM 1507 C C . ASP A 1 193 ? -12.537 22.987 25.644 1.00 51.00 193 ASP A C 1
ATOM 1509 O O . ASP A 1 193 ? -13.291 23.824 26.135 1.00 51.00 193 ASP A O 1
ATOM 1513 N N . ASN A 1 194 ? -12.216 23.026 24.342 1.00 52.44 194 ASN A N 1
ATOM 1514 C CA . ASN A 1 194 ? -12.762 24.047 23.439 1.00 52.44 194 ASN A CA 1
ATOM 1515 C C . ASN A 1 194 ? -14.291 23.968 23.328 1.00 52.44 194 ASN A C 1
ATOM 1517 O O . ASN A 1 194 ? -14.946 25.005 23.360 1.00 52.44 194 ASN A O 1
ATOM 1521 N N . ARG A 1 195 ? -14.878 22.761 23.284 1.00 48.34 195 ARG A N 1
ATOM 1522 C CA . ARG A 1 195 ? -16.341 22.613 23.270 1.00 48.34 195 ARG A CA 1
ATOM 1523 C C . ARG A 1 195 ? -16.971 23.080 24.582 1.00 48.34 195 ARG A C 1
ATOM 1525 O O . ARG A 1 195 ? -17.990 23.753 24.545 1.00 48.34 195 ARG A O 1
ATOM 1532 N N . GLN A 1 196 ? -16.367 22.769 25.729 1.00 52.47 196 GLN A N 1
ATOM 1533 C CA . GLN A 1 196 ? -16.851 23.256 27.024 1.00 52.47 196 GLN A CA 1
ATOM 1534 C C . GLN A 1 196 ? -16.747 24.784 27.128 1.00 52.47 196 GLN A C 1
ATOM 1536 O O . GLN A 1 196 ? -17.688 25.416 27.593 1.00 52.47 196 GLN A O 1
ATOM 1541 N N . ASN A 1 197 ? -15.673 25.389 26.612 1.00 54.28 197 ASN A N 1
ATOM 1542 C CA . ASN A 1 197 ? -15.535 26.846 26.532 1.00 54.28 197 ASN A CA 1
ATOM 1543 C C . ASN A 1 197 ? -16.577 27.485 25.591 1.00 54.28 197 ASN A C 1
ATOM 1545 O O . ASN A 1 197 ? -17.122 28.541 25.914 1.00 54.28 197 ASN A O 1
ATOM 1549 N N . GLU A 1 198 ? -16.894 26.857 24.454 1.00 55.75 198 GLU A N 1
ATOM 1550 C CA . GLU A 1 198 ? -17.969 27.292 23.547 1.00 55.75 198 GLU A CA 1
ATOM 1551 C C . GLU A 1 198 ? -19.355 27.162 24.204 1.00 55.75 198 GLU A C 1
ATOM 1553 O O . GLU A 1 198 ? -20.126 28.122 24.193 1.00 55.75 198 GLU A O 1
ATOM 1558 N N . GLU A 1 199 ? -19.655 26.028 24.844 1.00 60.59 199 GLU A N 1
ATOM 1559 C CA . GLU A 1 199 ? -20.903 25.792 25.586 1.00 60.59 199 GLU A CA 1
ATOM 1560 C C . GLU A 1 199 ? -21.055 26.748 26.786 1.00 60.59 199 GLU A C 1
ATOM 1562 O O . GLU A 1 199 ? -22.153 27.241 27.046 1.00 60.59 199 GLU A O 1
ATOM 1567 N N . GLU A 1 200 ? -19.975 27.067 27.507 1.00 65.44 200 GLU A N 1
ATOM 1568 C CA . GLU A 1 200 ? -19.991 28.039 28.609 1.00 65.44 200 GLU A CA 1
ATOM 1569 C C . GLU A 1 200 ? -20.127 29.485 28.099 1.00 65.44 200 GLU A C 1
ATOM 1571 O O . GLU A 1 200 ? -20.808 30.299 28.725 1.00 65.44 200 GLU A O 1
ATOM 1576 N N . THR A 1 201 ? -19.547 29.807 26.938 1.00 63.69 201 THR A N 1
ATOM 1577 C CA . THR A 1 201 ? -19.719 31.117 26.285 1.00 63.69 201 THR A CA 1
ATOM 1578 C C . THR A 1 201 ? -21.157 31.306 25.802 1.00 63.69 201 THR A C 1
ATOM 1580 O O . THR A 1 201 ? -21.751 32.349 26.067 1.00 63.69 201 THR A O 1
ATOM 1583 N N . GLN A 1 202 ? -21.756 30.284 25.184 1.00 65.12 202 GLN A N 1
ATOM 1584 C CA . GLN A 1 202 ? -23.170 30.301 24.789 1.00 65.12 202 GLN A CA 1
ATOM 1585 C C . GLN A 1 202 ? -24.092 30.401 26.012 1.00 65.12 202 GLN A C 1
ATOM 1587 O O . GLN A 1 202 ? -25.008 31.217 26.019 1.00 65.12 202 GLN A O 1
ATOM 1592 N N . ARG A 1 203 ? -23.823 29.654 27.095 1.00 64.94 203 ARG A N 1
ATOM 1593 C CA . ARG A 1 203 ? -24.575 29.774 28.363 1.00 64.94 203 ARG A CA 1
ATOM 1594 C C . ARG A 1 203 ? -24.542 31.185 28.950 1.00 64.94 203 ARG A C 1
ATOM 1596 O O . ARG A 1 203 ? -25.551 31.616 29.496 1.00 64.94 203 ARG A O 1
ATOM 1603 N N . LYS A 1 204 ? -23.413 31.895 28.846 1.00 65.81 204 LYS A N 1
ATOM 1604 C CA . LYS A 1 204 ? -23.303 33.298 29.282 1.00 65.81 204 LYS A CA 1
ATOM 1605 C C . LYS A 1 204 ? -24.098 34.232 28.371 1.00 65.81 204 LYS A C 1
ATOM 1607 O O . LYS A 1 204 ? -24.851 35.045 28.880 1.00 65.81 204 LYS A O 1
ATOM 1612 N N . GLN A 1 205 ? -24.026 34.043 27.053 1.00 59.62 205 GLN A N 1
ATOM 1613 C CA . GLN A 1 205 ? -24.823 34.823 26.097 1.00 59.62 205 GLN A CA 1
ATOM 1614 C C . GLN A 1 205 ? -26.335 34.668 26.323 1.00 59.62 205 GLN A C 1
ATOM 1616 O O . GLN A 1 205 ? -27.035 35.673 26.337 1.00 59.62 205 GLN A O 1
ATOM 1621 N N . PHE A 1 206 ? -26.830 33.452 26.585 1.00 55.25 206 PHE A N 1
ATOM 1622 C CA . PHE A 1 206 ? -28.242 33.246 26.933 1.00 55.25 206 PHE A CA 1
ATOM 1623 C C . PHE A 1 206 ? -28.622 33.865 28.289 1.00 55.25 206 PHE A C 1
ATOM 1625 O O . PHE A 1 206 ? -29.700 34.436 28.408 1.00 55.25 206 PHE A O 1
ATOM 1632 N N . ALA A 1 207 ? -27.737 33.831 29.293 1.00 56.34 207 ALA A N 1
ATOM 1633 C CA . ALA A 1 207 ? -27.980 34.510 30.571 1.00 56.34 207 ALA A CA 1
ATOM 1634 C C . ALA A 1 207 ? -28.033 36.048 30.425 1.00 56.34 207 ALA A C 1
ATOM 1636 O O . ALA A 1 207 ? -28.892 36.690 31.027 1.00 56.34 207 ALA A O 1
ATOM 1637 N N . ASP A 1 208 ? -27.173 36.628 29.578 1.00 56.78 208 ASP A N 1
ATOM 1638 C CA . ASP A 1 208 ? -27.160 38.061 29.242 1.00 56.78 208 ASP A CA 1
ATOM 1639 C C . ASP A 1 208 ? -28.389 38.500 28.403 1.00 56.78 208 ASP A C 1
ATOM 1641 O O . ASP A 1 208 ? -28.635 39.703 28.238 1.00 56.78 208 ASP A O 1
ATOM 1645 N N . GLU A 1 209 ? -29.137 37.554 27.822 1.00 55.31 209 GLU A N 1
ATOM 1646 C CA . GLU A 1 209 ? -30.422 37.788 27.147 1.00 55.31 209 GLU A CA 1
ATOM 1647 C C . GLU A 1 209 ? -31.604 37.629 28.117 1.00 55.31 209 GLU A C 1
ATOM 1649 O O . GLU A 1 209 ? -32.409 38.556 28.217 1.00 55.31 209 GLU A O 1
ATOM 1654 N N . ASP A 1 210 ? -31.650 36.561 28.926 1.00 56.81 210 ASP A N 1
ATOM 1655 C CA . ASP A 1 210 ? -32.654 36.386 29.994 1.00 56.81 210 ASP A CA 1
ATOM 1656 C C . ASP A 1 210 ? -32.661 37.579 30.980 1.00 56.81 210 ASP A C 1
ATOM 1658 O O . ASP A 1 210 ? -33.725 38.074 31.367 1.00 56.81 210 ASP A O 1
ATOM 1662 N N . GLU A 1 211 ? -31.486 38.100 31.366 1.00 57.78 211 GLU A N 1
ATOM 1663 C CA . GLU A 1 211 ? -31.383 39.258 32.269 1.00 57.78 211 GLU A CA 1
ATOM 1664 C C . GLU A 1 211 ? -31.859 40.567 31.602 1.00 57.78 211 GLU A C 1
ATOM 1666 O O . GLU A 1 211 ? -32.483 41.409 32.258 1.00 57.78 211 GLU A O 1
ATOM 1671 N N . LYS A 1 212 ? -31.661 40.729 30.283 1.00 55.56 212 LYS A N 1
ATOM 1672 C CA . LYS A 1 212 ? -32.218 41.864 29.521 1.00 55.56 212 LYS A CA 1
ATOM 1673 C C . LYS A 1 212 ? -33.731 41.794 29.410 1.00 55.56 212 LYS A C 1
ATOM 1675 O O . LYS A 1 212 ? -34.384 42.826 29.571 1.00 55.56 212 LYS A O 1
ATOM 1680 N N . ASP A 1 213 ? -34.289 40.622 29.133 1.00 56.91 213 ASP A N 1
ATOM 1681 C CA . ASP A 1 213 ? -35.732 40.479 28.965 1.00 56.91 213 ASP A CA 1
ATOM 1682 C C . ASP A 1 213 ? -36.464 40.634 30.300 1.00 56.91 213 ASP A C 1
ATOM 1684 O O . ASP A 1 213 ? -37.458 41.362 30.358 1.00 56.91 213 ASP A O 1
ATOM 1688 N N . HIS A 1 214 ? -35.901 40.137 31.408 1.00 57.25 214 HIS A N 1
ATOM 1689 C CA . HIS A 1 214 ? -36.399 40.457 32.750 1.00 57.25 214 HIS A CA 1
ATOM 1690 C C . HIS A 1 214 ? -36.340 41.972 33.050 1.00 57.25 214 HIS A C 1
ATOM 1692 O O . HIS A 1 214 ? -37.276 42.529 33.636 1.00 57.25 214 HIS A O 1
ATOM 1698 N N . TYR A 1 215 ? -35.274 42.670 32.638 1.00 52.31 215 TYR A N 1
ATOM 1699 C CA . TYR A 1 215 ? -35.147 44.123 32.824 1.00 52.31 215 TYR A CA 1
ATOM 1700 C C . TYR A 1 215 ? -36.136 44.921 31.952 1.00 52.31 215 TYR A C 1
ATOM 1702 O O . TYR A 1 215 ? -36.699 45.928 32.393 1.00 52.31 215 TYR A O 1
ATOM 1710 N N . ASN A 1 216 ? -36.396 44.464 30.724 1.00 51.94 216 ASN A N 1
ATOM 1711 C CA . ASN A 1 216 ? -37.399 45.045 29.832 1.00 51.94 216 ASN A CA 1
ATOM 1712 C C . ASN A 1 216 ? -38.827 44.808 30.348 1.00 51.94 216 ASN A C 1
ATOM 1714 O O . ASN A 1 216 ? -39.648 45.726 30.297 1.00 51.94 216 ASN A O 1
ATOM 1718 N N . GLN A 1 217 ? -39.118 43.619 30.881 1.00 54.84 217 GLN A N 1
ATOM 1719 C CA . GLN A 1 217 ? -40.439 43.259 31.393 1.00 54.84 217 GLN A CA 1
ATOM 1720 C C . GLN A 1 217 ? -40.795 44.051 32.662 1.00 54.84 217 GLN A C 1
ATOM 1722 O O . GLN A 1 217 ? -41.850 44.688 32.694 1.00 54.84 217 GLN A O 1
ATOM 1727 N N . GLU A 1 218 ? -39.881 44.159 33.639 1.00 53.44 218 GLU A N 1
ATOM 1728 C CA . GLU A 1 218 ? -40.064 45.064 34.791 1.00 53.44 218 GLU A CA 1
ATOM 1729 C C . GLU A 1 218 ? -40.323 46.517 34.357 1.00 53.44 218 GLU A C 1
ATOM 1731 O O . GLU A 1 218 ? -41.072 47.247 35.011 1.00 53.44 218 GLU A O 1
ATOM 1736 N N . ARG A 1 219 ? -39.691 46.966 33.264 1.00 51.50 219 ARG A N 1
ATOM 1737 C CA . ARG A 1 219 ? -39.838 48.334 32.755 1.00 51.50 219 ARG A CA 1
ATOM 1738 C C . ARG A 1 219 ? -41.174 48.567 32.046 1.00 51.50 219 ARG A C 1
ATOM 1740 O O . ARG A 1 219 ? -41.667 49.693 32.085 1.00 51.50 219 ARG A O 1
ATOM 1747 N N . GLN A 1 220 ? -41.773 47.540 31.440 1.00 51.56 220 GLN A N 1
ATOM 1748 C CA . GLN A 1 220 ? -43.136 47.623 30.907 1.00 51.56 220 GLN A CA 1
ATOM 1749 C C . GLN A 1 220 ? -44.166 47.667 32.043 1.00 51.56 220 GLN A C 1
ATOM 1751 O O . GLN A 1 220 ? -44.986 48.584 32.068 1.00 51.56 220 GLN A O 1
ATOM 1756 N N . GLU A 1 221 ? -44.064 46.777 33.035 1.00 52.47 221 GLU A N 1
ATOM 1757 C CA . GLU A 1 221 ? -44.984 46.745 34.185 1.00 52.47 221 GLU A CA 1
ATOM 1758 C C . GLU A 1 221 ? -44.951 48.052 34.999 1.00 52.47 221 GLU A C 1
ATOM 1760 O O . GLU A 1 221 ? -45.997 48.599 35.357 1.00 52.47 221 GLU A O 1
ATOM 1765 N N . LYS A 1 222 ? -43.756 48.624 35.212 1.00 52.88 222 LYS A N 1
ATOM 1766 C CA . LYS A 1 222 ? -43.581 49.937 35.866 1.00 52.88 222 LYS A CA 1
ATOM 1767 C C . LYS A 1 222 ? -43.964 51.125 34.969 1.00 52.88 222 LYS A C 1
ATOM 1769 O O . LYS A 1 222 ? -44.136 52.224 35.483 1.00 52.88 222 LYS A O 1
ATOM 1774 N N . GLY A 1 223 ? -44.107 50.927 33.656 1.00 48.31 223 GLY A N 1
ATOM 1775 C CA . GLY A 1 223 ? -44.526 51.960 32.701 1.00 48.31 223 GLY A CA 1
ATOM 1776 C C . GLY A 1 223 ? -46.045 52.097 32.557 1.00 48.31 223 GLY A C 1
ATOM 1777 O O . GLY A 1 223 ? -46.544 53.192 32.308 1.00 48.31 223 GLY A O 1
ATOM 1778 N N . THR A 1 224 ? -46.800 51.012 32.750 1.00 43.66 224 THR A N 1
ATOM 1779 C CA . THR A 1 224 ? -48.263 50.993 32.554 1.00 43.66 224 THR A CA 1
ATOM 1780 C C . THR A 1 224 ? -49.088 51.598 33.695 1.00 43.66 224 THR A C 1
ATOM 1782 O O . THR A 1 224 ? -50.281 51.834 33.510 1.00 43.66 224 THR A O 1
ATOM 1785 N N . GLY A 1 225 ? -48.484 51.873 34.858 1.00 42.25 225 GLY A N 1
ATOM 1786 C CA . GLY A 1 225 ? -49.206 52.317 36.060 1.00 42.25 225 GLY A CA 1
ATOM 1787 C C . GLY A 1 225 ? -49.853 53.706 35.961 1.00 42.25 225 GLY A C 1
ATOM 1788 O O . GLY A 1 225 ? -50.987 53.880 36.401 1.00 42.25 225 GLY A O 1
ATOM 1789 N N . ASP A 1 226 ? -49.169 54.686 35.363 1.00 47.19 226 ASP A N 1
ATOM 1790 C CA . ASP A 1 226 ? -49.613 56.089 35.416 1.00 47.19 226 ASP A CA 1
ATOM 1791 C C . ASP A 1 226 ? -50.554 56.491 34.262 1.00 47.19 226 ASP A C 1
ATOM 1793 O O . ASP A 1 226 ? -51.441 57.332 34.443 1.00 47.19 226 ASP A O 1
ATOM 1797 N N . GLN A 1 227 ? -50.420 55.872 33.080 1.00 42.28 227 GLN A N 1
ATOM 1798 C CA . GLN A 1 227 ? -51.172 56.280 31.881 1.00 42.28 227 GLN A CA 1
ATOM 1799 C C . GLN A 1 227 ? -52.653 55.864 31.898 1.00 42.28 227 GLN A C 1
ATOM 1801 O O . GLN A 1 227 ? -53.489 56.570 31.333 1.00 42.28 227 GLN A O 1
ATOM 1806 N N . GLN A 1 228 ? -53.020 54.794 32.613 1.00 40.75 228 GLN A N 1
ATOM 1807 C CA . GLN A 1 228 ? -54.423 54.362 32.714 1.00 40.75 228 GLN A CA 1
ATOM 1808 C C . GLN A 1 228 ? -55.304 55.295 33.568 1.00 40.75 228 GLN A C 1
ATOM 1810 O O . GLN A 1 228 ? -56.525 55.162 33.551 1.00 40.75 228 GLN A O 1
ATOM 1815 N N . SER A 1 229 ? -54.724 56.267 34.287 1.00 46.75 229 SER A N 1
ATOM 1816 C CA . SER A 1 229 ? -55.492 57.180 35.146 1.00 46.75 229 SER A CA 1
ATOM 1817 C C . SER A 1 229 ? -55.971 58.466 34.455 1.00 46.75 229 SER A C 1
ATOM 1819 O O . SER A 1 229 ? -56.846 59.142 34.998 1.00 46.75 229 SER A O 1
ATOM 1821 N N . GLU A 1 230 ? -55.438 58.817 33.280 1.00 42.50 230 GLU A N 1
ATOM 1822 C CA . GLU A 1 230 ? -55.785 60.048 32.545 1.00 42.50 230 GLU A CA 1
ATOM 1823 C C . GLU A 1 230 ? -56.801 59.796 31.419 1.00 42.50 230 GLU A C 1
ATOM 1825 O O . GLU A 1 230 ? -57.816 60.493 31.340 1.00 42.50 230 GLU A O 1
ATOM 1830 N N . GLU A 1 231 ? -56.600 58.766 30.587 1.00 40.84 231 GLU A N 1
ATOM 1831 C CA . GLU A 1 231 ? -57.484 58.503 29.437 1.00 40.84 231 GLU A CA 1
ATOM 1832 C C . GLU A 1 231 ? -58.924 58.141 29.849 1.00 40.84 231 GLU A C 1
ATOM 1834 O O . GLU A 1 231 ? -59.884 58.558 29.192 1.00 40.84 231 GLU A O 1
ATOM 1839 N N . GLU A 1 232 ? -59.117 57.445 30.980 1.00 46.12 232 GLU A N 1
ATOM 1840 C CA . GLU A 1 232 ? -60.464 57.094 31.460 1.00 46.12 232 GLU A CA 1
ATOM 1841 C C . GLU A 1 232 ? -61.257 58.304 31.998 1.00 46.12 232 GLU A C 1
ATOM 1843 O O . GLU A 1 232 ? -62.485 58.239 32.113 1.00 46.12 232 GLU A O 1
ATOM 1848 N N . LYS A 1 233 ? -60.588 59.431 32.294 1.00 44.66 233 LYS A N 1
ATOM 1849 C CA . LYS A 1 233 ? -61.247 60.668 32.754 1.00 44.66 233 LYS A CA 1
ATOM 1850 C C . LYS A 1 233 ? -61.764 61.535 31.607 1.00 44.66 233 LYS A C 1
ATOM 1852 O O . LYS A 1 233 ? -62.738 62.256 31.805 1.00 44.66 233 LYS A O 1
ATOM 1857 N N . GLN A 1 234 ? -61.156 61.466 30.420 1.00 41.31 234 GLN A N 1
ATOM 1858 C CA . GLN A 1 234 ? -61.565 62.293 29.274 1.00 41.31 234 GLN A CA 1
ATOM 1859 C C . GLN A 1 234 ? -62.658 61.632 28.411 1.00 41.31 234 GLN A C 1
ATOM 1861 O O . GLN A 1 234 ? -63.427 62.328 27.756 1.00 41.31 234 GLN A O 1
ATOM 1866 N N . ARG A 1 235 ? -62.837 60.304 28.482 1.00 37.66 235 ARG A N 1
ATOM 1867 C CA . ARG A 1 235 ? -63.906 59.565 27.770 1.00 37.66 235 ARG A CA 1
ATOM 1868 C C . ARG A 1 235 ? -65.299 59.590 28.439 1.00 37.66 235 ARG A C 1
ATOM 1870 O O . ARG A 1 235 ? -66.129 58.731 28.147 1.00 37.66 235 ARG A O 1
ATOM 1877 N N . LYS A 1 236 ? -65.582 60.557 29.323 1.00 45.34 236 LYS A N 1
ATOM 1878 C CA . LYS A 1 236 ? -66.877 60.701 30.034 1.00 45.34 236 LYS A CA 1
ATOM 1879 C C . LYS A 1 236 ? -67.446 62.133 29.998 1.00 45.34 236 LYS A C 1
ATOM 1881 O O . LYS A 1 236 ? -67.925 62.635 31.013 1.00 45.34 236 LYS A O 1
ATOM 1886 N N . GLN A 1 237 ? -67.439 62.781 28.829 1.00 35.53 237 GLN A N 1
ATOM 1887 C CA . GLN A 1 237 ? -68.227 63.996 28.567 1.00 35.53 237 GLN A CA 1
ATOM 1888 C C . GLN A 1 237 ? -68.517 64.170 27.064 1.00 35.53 237 GLN A C 1
ATOM 1890 O O . GLN A 1 237 ? -67.576 64.244 26.286 1.00 35.53 237 GLN A O 1
ATOM 1895 N N . PHE A 1 238 ? -69.810 64.273 26.717 1.00 34.88 238 PHE A N 1
ATOM 1896 C CA . PHE A 1 238 ? -70.405 64.492 25.378 1.00 34.88 238 PHE A CA 1
ATOM 1897 C C . PHE A 1 238 ? -70.098 63.390 24.327 1.00 34.88 238 PHE A C 1
ATOM 1899 O O . PHE A 1 238 ? -68.938 63.127 24.036 1.00 34.88 238 PHE A O 1
ATOM 1906 N N . ALA A 1 239 ? -71.025 62.583 23.788 1.00 30.16 239 ALA A N 1
ATOM 1907 C CA . ALA A 1 239 ? -72.474 62.648 23.490 1.00 30.16 239 ALA A CA 1
ATOM 1908 C C . ALA A 1 239 ? -72.811 63.071 22.043 1.00 30.16 239 ALA A C 1
ATOM 1910 O O . ALA A 1 239 ? -72.180 63.980 21.517 1.00 30.16 239 ALA A O 1
ATOM 1911 N N . ASP A 1 240 ? -73.826 62.381 21.501 1.00 32.41 240 ASP A N 1
ATOM 1912 C CA . ASP A 1 240 ? -74.707 62.692 20.357 1.00 32.41 240 ASP A CA 1
ATOM 1913 C C . ASP A 1 240 ? -74.017 62.830 18.970 1.00 32.41 240 ASP A C 1
ATOM 1915 O O . ASP A 1 240 ? -73.125 63.646 18.777 1.00 32.41 240 ASP A O 1
ATOM 1919 N N . GLU A 1 241 ? -74.189 61.879 18.039 1.00 28.81 241 GLU A N 1
ATOM 1920 C CA . GLU A 1 241 ? -75.304 61.666 17.073 1.00 28.81 241 GLU A CA 1
ATOM 1921 C C . GLU A 1 241 ? -74.993 62.271 15.679 1.00 28.81 241 GLU A C 1
ATOM 1923 O O . GLU A 1 241 ? -74.498 63.388 15.594 1.00 28.81 241 GLU A O 1
ATOM 1928 N N . ASP A 1 242 ? -75.329 61.522 14.611 1.00 30.17 242 ASP A N 1
ATOM 1929 C CA . ASP A 1 242 ? -75.463 61.955 13.197 1.00 30.17 242 ASP A CA 1
ATOM 1930 C C . ASP A 1 242 ? -74.210 62.540 12.465 1.00 30.17 242 ASP A C 1
ATOM 1932 O O . ASP A 1 242 ? -73.241 62.976 13.073 1.00 30.17 242 ASP A O 1
ATOM 1936 N N . GLU A 1 243 ? -74.070 62.552 11.126 1.00 30.47 243 GLU A N 1
ATOM 1937 C CA . GLU A 1 243 ? -74.758 61.868 10.010 1.00 30.47 243 GLU A CA 1
ATOM 1938 C C . GLU A 1 243 ? -73.835 61.811 8.751 1.00 30.47 243 GLU A C 1
ATOM 1940 O O . GLU A 1 243 ? -72.850 62.537 8.668 1.00 30.47 243 GLU A O 1
ATOM 1945 N N . LYS A 1 244 ? -74.232 61.022 7.734 1.00 32.59 244 LYS A N 1
ATOM 1946 C CA . LYS A 1 244 ? -74.013 61.222 6.270 1.00 32.59 244 LYS A CA 1
ATOM 1947 C C . LYS A 1 244 ? -72.599 61.405 5.659 1.00 32.59 244 LYS A C 1
ATOM 1949 O O . LYS A 1 244 ? -71.991 62.465 5.688 1.00 32.59 244 LYS A O 1
ATOM 1954 N N . ASP A 1 245 ? -72.223 60.385 4.882 1.00 31.44 245 ASP A N 1
ATOM 1955 C CA . ASP A 1 245 ? -72.092 60.422 3.406 1.00 31.44 245 ASP A CA 1
ATOM 1956 C C . ASP A 1 245 ? -71.306 61.533 2.644 1.00 31.44 245 ASP A C 1
ATOM 1958 O O . ASP A 1 245 ? -71.730 62.678 2.542 1.00 31.44 245 ASP A O 1
ATOM 1962 N N . GLN A 1 246 ? -70.345 61.040 1.838 1.00 27.06 246 GLN A N 1
ATOM 1963 C CA . GLN A 1 246 ? -70.135 61.314 0.391 1.00 27.06 246 GLN A CA 1
ATOM 1964 C C . GLN A 1 246 ? -69.256 62.474 -0.171 1.00 27.06 246 GLN A C 1
ATOM 1966 O O . GLN A 1 246 ? -69.550 63.656 -0.050 1.00 27.06 246 GLN A O 1
ATOM 1971 N N . TYR A 1 247 ? -68.332 62.023 -1.045 1.00 28.41 247 TYR A N 1
ATOM 1972 C CA . TYR A 1 247 ? -67.932 62.538 -2.380 1.00 28.41 247 TYR A CA 1
ATOM 1973 C C . TYR A 1 247 ? -66.811 63.594 -2.625 1.00 28.41 247 TYR A C 1
ATOM 1975 O O . TYR A 1 247 ? -66.823 64.705 -2.115 1.00 28.41 247 TYR A O 1
ATOM 1983 N N . ASN A 1 248 ? -65.968 63.217 -3.610 1.00 28.48 248 ASN A N 1
ATOM 1984 C CA . ASN A 1 248 ? -65.177 63.974 -4.612 1.00 28.48 248 ASN A CA 1
ATOM 1985 C C . ASN A 1 248 ? -63.872 64.751 -4.287 1.00 28.48 248 ASN A C 1
ATOM 1987 O O . ASN A 1 248 ? -63.880 65.815 -3.686 1.00 28.48 248 ASN A O 1
ATOM 1991 N N . GLU A 1 249 ? -62.774 64.200 -4.836 1.00 30.73 249 GLU A N 1
ATOM 1992 C CA . GLU A 1 249 ? -61.846 64.728 -5.875 1.00 30.73 249 GLU A CA 1
ATOM 1993 C C . GLU A 1 249 ? -61.391 66.212 -5.963 1.00 30.73 249 GLU A C 1
ATOM 1995 O O . GLU A 1 249 ? -62.153 67.152 -5.776 1.00 30.73 249 GLU A O 1
ATOM 2000 N N . GLU A 1 250 ? -60.136 66.360 -6.439 1.00 28.34 250 GLU A N 1
ATOM 2001 C CA . GLU A 1 250 ? -59.356 67.585 -6.753 1.00 28.34 250 GLU A CA 1
ATOM 2002 C C . GLU A 1 250 ? -59.022 68.501 -5.537 1.00 28.34 250 GLU A C 1
ATOM 2004 O O . GLU A 1 250 ? -59.863 68.792 -4.702 1.00 28.34 250 GLU A O 1
ATOM 2009 N N . ARG A 1 251 ? -57.798 69.039 -5.349 1.00 30.19 251 ARG A N 1
ATOM 2010 C CA . ARG A 1 251 ? -56.877 69.600 -6.360 1.00 30.19 251 ARG A CA 1
ATOM 2011 C C . ARG A 1 251 ? -55.435 69.857 -5.836 1.00 30.19 251 ARG A C 1
ATOM 2013 O O . ARG A 1 251 ? -55.259 70.321 -4.721 1.00 30.19 251 ARG A O 1
ATOM 2020 N N . GLN A 1 252 ? -54.447 69.605 -6.705 1.00 30.48 252 GLN A N 1
ATOM 2021 C CA . GLN A 1 252 ? -53.064 70.144 -6.859 1.00 30.48 252 GLN A CA 1
ATOM 2022 C C . GLN A 1 252 ? -52.288 70.898 -5.731 1.00 30.48 252 GLN A C 1
ATOM 2024 O O . GLN A 1 252 ? -52.730 71.933 -5.248 1.00 30.48 252 GLN A O 1
ATOM 2029 N N . GLU A 1 253 ? -50.991 70.529 -5.615 1.00 28.72 253 GLU A N 1
ATOM 2030 C CA . GLU A 1 253 ? -49.805 71.357 -5.235 1.00 28.72 253 GLU A CA 1
ATOM 2031 C C . GLU A 1 253 ? -49.642 71.830 -3.756 1.00 28.72 253 GLU A C 1
ATOM 2033 O O . GLU A 1 253 ? -50.617 72.003 -3.041 1.00 28.72 253 GLU A O 1
ATOM 2038 N N . LYS A 1 254 ? -48.427 72.053 -3.196 1.00 31.42 254 LYS A N 1
ATOM 2039 C CA . LYS A 1 254 ? -47.094 72.331 -3.799 1.00 31.42 254 LYS A CA 1
ATOM 2040 C C . LYS A 1 254 ? -45.897 72.031 -2.847 1.00 31.42 254 LYS A C 1
ATOM 2042 O O . LYS A 1 254 ? -45.948 72.447 -1.697 1.00 31.42 254 LYS A O 1
ATOM 2047 N N . GLY A 1 255 ? -44.781 71.491 -3.374 1.00 28.02 255 GLY A N 1
ATOM 2048 C CA . GLY A 1 255 ? -43.428 71.459 -2.745 1.00 28.02 255 GLY A CA 1
ATOM 2049 C C . GLY A 1 255 ? -43.252 70.523 -1.529 1.00 28.02 255 GLY A C 1
ATOM 2050 O O . GLY A 1 255 ? -44.235 70.151 -0.907 1.00 28.02 255 GLY A O 1
ATOM 2051 N N . THR A 1 256 ? -42.062 70.069 -1.108 1.00 28.75 256 THR A N 1
ATOM 2052 C CA . THR A 1 256 ? -40.654 70.044 -1.609 1.00 28.75 256 THR A CA 1
ATOM 2053 C C . THR A 1 256 ? -39.988 68.822 -0.935 1.00 28.75 256 THR A C 1
ATOM 2055 O O . THR A 1 256 ? -40.416 68.478 0.161 1.00 28.75 256 THR A O 1
ATOM 2058 N N . GLY A 1 257 ? -38.944 68.138 -1.406 1.00 26.38 257 GLY A N 1
ATOM 2059 C CA . GLY A 1 257 ? -37.979 68.278 -2.508 1.00 26.38 257 GLY A CA 1
ATOM 2060 C C . GLY A 1 257 ? -36.850 67.241 -2.266 1.00 26.38 257 GLY A C 1
ATOM 2061 O O . GLY A 1 257 ? -36.832 66.655 -1.187 1.00 26.38 257 GLY A O 1
ATOM 2062 N N . ASP A 1 258 ? -35.927 67.045 -3.219 1.00 29.12 258 ASP A N 1
ATOM 2063 C CA . ASP A 1 258 ? -34.792 66.086 -3.167 1.00 29.12 258 ASP A CA 1
ATOM 2064 C C . ASP A 1 258 ? -35.169 64.583 -3.034 1.00 29.12 258 ASP A C 1
ATOM 2066 O O . ASP A 1 258 ? -36.224 64.235 -2.520 1.00 29.12 258 ASP A O 1
ATOM 2070 N N . GLN A 1 259 ? -34.386 63.582 -3.462 1.00 31.80 259 GLN A N 1
ATOM 2071 C CA . GLN A 1 259 ? -33.302 63.426 -4.460 1.00 31.80 259 GLN A CA 1
ATOM 2072 C C . GLN A 1 259 ? -33.253 61.906 -4.809 1.00 31.80 259 GLN A C 1
ATOM 2074 O O . GLN A 1 259 ? -33.773 61.098 -4.044 1.00 31.80 259 GLN A O 1
ATOM 2079 N N . GLN A 1 260 ? -32.676 61.388 -5.900 1.00 28.89 260 GLN A N 1
ATOM 2080 C CA . GLN A 1 260 ? -31.876 61.954 -7.002 1.00 28.89 260 GLN A CA 1
ATOM 2081 C C . GLN A 1 260 ? -32.329 61.289 -8.339 1.00 28.89 260 GLN A C 1
ATOM 2083 O O . GLN A 1 260 ? -33.507 60.958 -8.462 1.00 28.89 260 GLN A O 1
ATOM 2088 N N . SER A 1 261 ? -31.459 61.069 -9.339 1.00 29.84 261 SER A N 1
ATOM 2089 C CA . SER A 1 261 ? -31.811 60.382 -10.603 1.00 29.84 261 SER A CA 1
ATOM 2090 C C . SER A 1 261 ? -30.636 59.624 -11.250 1.00 29.84 261 SER A C 1
ATOM 2092 O O . SER A 1 261 ? -29.487 59.784 -10.852 1.00 29.84 261 SER A O 1
ATOM 2094 N N . GLU A 1 262 ? -30.935 58.787 -12.250 1.00 29.22 262 GLU A N 1
ATOM 2095 C CA . GLU A 1 262 ? -29.972 57.953 -12.992 1.00 29.22 262 GLU A CA 1
ATOM 2096 C C . GLU A 1 262 ? -29.132 58.719 -14.051 1.00 29.22 262 GLU A C 1
ATOM 2098 O O . GLU A 1 262 ? -29.373 59.900 -14.273 1.00 29.22 262 GLU A O 1
ATOM 2103 N N . LYS A 1 263 ? -28.181 57.994 -14.690 1.00 30.61 263 LYS A N 1
ATOM 2104 C CA . LYS A 1 263 ? -27.760 57.968 -16.130 1.00 30.61 263 LYS A CA 1
ATOM 2105 C C . LYS A 1 263 ? -27.896 59.269 -16.971 1.00 30.61 263 LYS A C 1
ATOM 2107 O O . LYS A 1 263 ? -28.900 59.957 -16.930 1.00 30.61 263 LYS A O 1
ATOM 2112 N N . GLU A 1 264 ? -26.986 59.601 -17.895 1.00 30.66 264 GLU A N 1
ATOM 2113 C CA . GLU A 1 264 ? -26.583 58.744 -19.031 1.00 30.66 264 GLU A CA 1
ATOM 2114 C C . GLU A 1 264 ? -25.272 59.208 -19.741 1.00 30.66 264 GLU A C 1
ATOM 2116 O O . GLU A 1 264 ? -24.496 60.003 -19.221 1.00 30.66 264 GLU A O 1
ATOM 2121 N N . THR A 1 265 ? -24.986 58.644 -20.919 1.00 28.59 265 THR A N 1
ATOM 2122 C CA . THR A 1 265 ? -23.724 58.662 -21.693 1.00 28.59 265 THR A CA 1
ATOM 2123 C C . THR A 1 265 ? -23.680 59.750 -22.785 1.00 28.59 265 THR A C 1
ATOM 2125 O O . THR A 1 265 ? -24.714 59.944 -23.416 1.00 28.59 265 THR A O 1
ATOM 2128 N N . GLN A 1 266 ? -22.498 60.320 -23.138 1.00 29.53 266 GLN A N 1
ATOM 2129 C CA . GLN A 1 266 ? -22.020 60.439 -24.553 1.00 29.53 266 GLN A CA 1
ATOM 2130 C C . GLN A 1 266 ? -20.658 61.154 -24.840 1.00 29.53 266 GLN A C 1
ATOM 2132 O O . GLN A 1 266 ? -20.402 62.256 -24.383 1.00 29.53 266 GLN A O 1
ATOM 2137 N N . HIS A 1 267 ? -19.879 60.522 -25.740 1.00 28.78 267 HIS A N 1
ATOM 2138 C CA . HIS A 1 267 ? -19.058 61.048 -26.870 1.00 28.78 267 HIS A CA 1
ATOM 2139 C C . HIS A 1 267 ? -17.833 62.024 -26.764 1.00 28.78 267 HIS A C 1
ATOM 2141 O O . HIS A 1 267 ? -17.985 63.219 -26.560 1.00 28.78 267 HIS A O 1
ATOM 2147 N N . LYS A 1 268 ? -16.695 61.503 -27.293 1.00 29.86 268 LYS A N 1
ATOM 2148 C CA . LYS A 1 268 ? -15.790 62.026 -28.373 1.00 29.86 268 LYS A CA 1
ATOM 2149 C C . LYS A 1 268 ? -14.655 63.060 -28.129 1.00 29.86 268 LYS A C 1
ATOM 2151 O O . LYS A 1 268 ? -14.904 64.186 -27.734 1.00 29.86 268 LYS A O 1
ATOM 2156 N N . GLN A 1 269 ? -13.483 62.691 -28.698 1.00 27.47 269 GLN A N 1
ATOM 2157 C CA . GLN A 1 269 ? -12.332 63.518 -29.160 1.00 27.47 269 GLN A CA 1
ATOM 2158 C C . GLN A 1 269 ? -11.513 64.201 -28.030 1.00 27.47 269 GLN A C 1
ATOM 2160 O O . GLN A 1 269 ? -12.032 64.386 -26.939 1.00 27.47 269 GLN A O 1
ATOM 2165 N N . PHE A 1 270 ? -10.215 64.528 -28.151 1.00 29.41 270 PHE A N 1
ATOM 2166 C CA . PHE A 1 270 ? -9.286 64.690 -29.298 1.00 29.41 270 PHE A CA 1
ATOM 2167 C C . PHE A 1 270 ? -8.001 63.813 -29.182 1.00 29.41 270 PHE A C 1
ATOM 2169 O O . PHE A 1 270 ? -8.011 62.828 -28.449 1.00 29.41 270 PHE A O 1
ATOM 2176 N N . ALA A 1 271 ? -6.939 64.128 -29.943 1.00 28.89 271 ALA A N 1
ATOM 2177 C CA . ALA A 1 271 ? -5.632 63.452 -29.978 1.00 28.89 271 ALA A CA 1
ATOM 2178 C C . ALA A 1 271 ? -4.457 64.435 -29.733 1.00 28.89 271 ALA A C 1
ATOM 2180 O O . ALA A 1 271 ? -4.672 65.645 -29.816 1.00 28.89 271 ALA A O 1
ATOM 2181 N N . ASP A 1 272 ? -3.259 63.869 -29.508 1.00 31.95 272 ASP A N 1
ATOM 2182 C CA . ASP A 1 272 ? -1.916 64.498 -29.440 1.00 31.95 272 ASP A CA 1
ATOM 2183 C C . ASP A 1 272 ? -1.684 65.467 -28.238 1.00 31.95 272 ASP A C 1
ATOM 2185 O O . ASP A 1 272 ? -2.642 65.912 -27.610 1.00 31.95 272 ASP A O 1
ATOM 2189 N N . GLU A 1 273 ? -0.465 65.771 -27.752 1.00 29.17 273 GLU A N 1
ATOM 2190 C CA . GLU A 1 273 ? 0.919 65.601 -28.261 1.00 29.17 273 GLU A CA 1
ATOM 2191 C C . GLU A 1 273 ? 1.957 65.524 -27.081 1.00 29.17 273 GLU A C 1
ATOM 2193 O O . GLU A 1 273 ? 1.543 65.585 -25.924 1.00 29.17 273 GLU A O 1
ATOM 2198 N N . ASP A 1 274 ? 3.278 65.456 -27.370 1.00 30.08 274 ASP A N 1
ATOM 2199 C CA . ASP A 1 274 ? 4.460 65.588 -26.454 1.00 30.08 274 ASP A CA 1
ATOM 2200 C C . ASP A 1 274 ? 4.724 64.465 -25.388 1.00 30.08 274 ASP A C 1
ATOM 2202 O O . ASP A 1 274 ? 3.798 63.857 -24.868 1.00 30.08 274 ASP A O 1
ATOM 2206 N N . GLU A 1 275 ? 5.957 64.061 -24.997 1.00 31.20 275 GLU A N 1
ATOM 2207 C CA . GLU A 1 275 ? 7.329 64.607 -25.155 1.00 31.20 275 GLU A CA 1
ATOM 2208 C C . GLU A 1 275 ? 8.432 63.546 -25.481 1.00 31.20 275 GLU A C 1
ATOM 2210 O O . GLU A 1 275 ? 8.374 62.420 -24.995 1.00 31.20 275 GLU A O 1
ATOM 2215 N N . LYS A 1 276 ? 9.454 63.971 -26.258 1.00 31.81 276 LYS A N 1
ATOM 2216 C CA . LYS A 1 276 ? 10.948 63.948 -26.069 1.00 31.81 276 LYS A CA 1
ATOM 2217 C C . LYS A 1 276 ? 11.642 62.804 -25.269 1.00 31.81 276 LYS A C 1
ATOM 2219 O O . LYS A 1 276 ? 11.102 62.275 -24.312 1.00 31.81 276 LYS A O 1
ATOM 2224 N N . ASP A 1 277 ? 12.905 62.414 -25.517 1.00 36.38 277 ASP A N 1
ATOM 2225 C CA . ASP A 1 277 ? 14.068 63.032 -26.217 1.00 36.38 277 ASP A CA 1
ATOM 2226 C C . ASP A 1 277 ? 15.097 61.905 -26.623 1.00 36.38 277 ASP A C 1
ATOM 2228 O O . ASP A 1 277 ? 14.731 60.736 -26.522 1.00 36.38 277 ASP A O 1
ATOM 2232 N N . GLN A 1 278 ? 16.367 62.038 -27.076 1.00 32.47 278 GLN A N 1
ATOM 2233 C CA . GLN A 1 278 ? 17.330 63.149 -27.250 1.00 32.47 278 GLN A CA 1
ATOM 2234 C C . GLN A 1 278 ? 18.419 62.830 -28.322 1.00 32.47 278 GLN A C 1
ATOM 2236 O O . GLN A 1 278 ? 18.877 61.696 -28.407 1.00 32.47 278 GLN A O 1
ATOM 2241 N N . SER A 1 279 ? 18.871 63.852 -29.071 1.00 31.17 279 SER A N 1
ATOM 2242 C CA . SER A 1 279 ? 20.221 64.096 -29.676 1.00 31.17 279 SER A CA 1
ATOM 2243 C C . SER A 1 279 ? 21.036 62.954 -30.364 1.00 31.17 279 SER A C 1
ATOM 2245 O O . SER A 1 279 ? 21.405 61.981 -29.719 1.00 31.17 279 SER A O 1
ATOM 2247 N N . ASN A 1 280 ? 21.383 63.056 -31.665 1.00 31.20 280 ASN A N 1
ATOM 2248 C CA . ASN A 1 280 ? 22.609 63.682 -32.264 1.00 31.20 280 ASN A CA 1
ATOM 2249 C C . ASN A 1 280 ? 23.884 62.800 -32.219 1.00 31.20 280 ASN A C 1
ATOM 2251 O O . ASN A 1 280 ? 24.033 62.002 -31.307 1.00 31.20 280 ASN A O 1
ATOM 2255 N N . GLN A 1 281 ? 24.902 62.891 -33.092 1.00 34.50 281 GLN A N 1
ATOM 2256 C CA . GLN A 1 281 ? 25.221 63.559 -34.387 1.00 34.50 281 GLN A CA 1
ATOM 2257 C C . GLN A 1 281 ? 26.410 62.736 -34.989 1.00 34.50 281 GLN A C 1
ATOM 2259 O O . GLN A 1 281 ? 26.949 61.885 -34.288 1.00 34.50 281 GLN A O 1
ATOM 2264 N N . GLU A 1 282 ? 26.940 62.844 -36.216 1.00 32.88 282 GLU A N 1
ATOM 2265 C CA . GLU A 1 282 ? 26.855 63.735 -37.399 1.00 32.88 282 GLU A CA 1
ATOM 2266 C C . GLU A 1 282 ? 27.237 62.854 -38.647 1.00 32.88 282 GLU A C 1
ATOM 2268 O O . GLU A 1 282 ? 27.306 61.639 -38.493 1.00 32.88 282 GLU A O 1
ATOM 2273 N N . ARG A 1 283 ? 27.510 63.243 -39.910 1.00 31.66 283 ARG A N 1
ATOM 2274 C CA . ARG A 1 283 ? 27.721 64.506 -40.662 1.00 31.66 283 ARG A CA 1
ATOM 2275 C C . ARG A 1 283 ? 27.283 64.296 -42.139 1.00 31.66 283 ARG A C 1
ATOM 2277 O O . ARG A 1 283 ? 26.434 63.461 -42.426 1.00 31.66 283 ARG A O 1
ATOM 2284 N N . GLN A 1 284 ? 27.875 65.033 -43.080 1.00 32.66 284 GLN A N 1
ATOM 2285 C CA . GLN A 1 284 ? 27.849 64.832 -44.534 1.00 32.66 284 GLN A CA 1
ATOM 2286 C C . GLN A 1 284 ? 29.268 65.043 -45.083 1.00 32.66 284 GLN A C 1
ATOM 2288 O O . GLN A 1 284 ? 29.993 65.859 -44.518 1.00 32.66 284 GLN A O 1
ATOM 2293 N N . GLU A 1 285 ? 29.604 64.449 -46.234 1.00 29.02 285 GLU A N 1
ATOM 2294 C CA . GLU A 1 285 ? 30.373 65.151 -47.278 1.00 29.02 285 GLU A CA 1
ATOM 2295 C C . GLU A 1 285 ? 30.167 64.515 -48.671 1.00 29.02 285 GLU A C 1
ATOM 2297 O O . GLU A 1 285 ? 29.454 63.521 -48.803 1.00 29.02 285 GLU A O 1
ATOM 2302 N N . LYS A 1 286 ? 30.679 65.156 -49.734 1.00 32.03 286 LYS A N 1
ATOM 2303 C CA . LYS A 1 286 ? 30.323 64.886 -51.146 1.00 32.03 286 LYS A CA 1
ATOM 2304 C C . LYS A 1 286 ? 31.441 64.153 -51.901 1.00 32.03 286 LYS A C 1
ATOM 2306 O O . LYS A 1 286 ? 32.604 64.487 -51.709 1.00 32.03 286 LYS A O 1
ATOM 2311 N N . GLY A 1 287 ? 31.098 63.291 -52.865 1.00 27.34 287 GLY A N 1
ATOM 2312 C CA . GLY A 1 287 ? 32.087 62.707 -53.785 1.00 27.34 287 GLY A CA 1
ATOM 2313 C C . GLY A 1 287 ? 31.496 61.958 -54.987 1.00 27.34 287 GLY A C 1
ATOM 2314 O O . GLY A 1 287 ? 30.817 60.955 -54.829 1.00 27.34 287 GLY A O 1
ATOM 2315 N N . THR A 1 288 ? 31.785 62.461 -56.184 1.00 28.81 288 THR A N 1
ATOM 2316 C CA . THR A 1 288 ? 31.585 61.874 -57.526 1.00 28.81 288 THR A CA 1
ATOM 2317 C C . THR A 1 288 ? 32.126 60.442 -57.707 1.00 28.81 288 THR A C 1
ATOM 2319 O O . THR A 1 288 ? 33.213 60.162 -57.208 1.00 28.81 288 THR A O 1
ATOM 2322 N N . GLY A 1 289 ? 31.486 59.597 -58.534 1.00 28.05 289 GLY A N 1
ATOM 2323 C CA . GLY A 1 289 ? 32.087 58.331 -59.002 1.00 28.05 289 GLY A CA 1
ATOM 2324 C C . GLY A 1 289 ? 31.196 57.478 -59.922 1.00 28.05 289 GLY A C 1
ATOM 2325 O O . GLY A 1 289 ? 30.080 57.129 -59.558 1.00 28.05 289 GLY A O 1
ATOM 2326 N N . ASP A 1 290 ? 31.701 57.160 -61.112 1.00 32.06 290 ASP A N 1
ATOM 2327 C CA . ASP A 1 290 ? 30.989 56.614 -62.275 1.00 32.06 290 ASP A CA 1
ATOM 2328 C C . ASP A 1 290 ? 30.449 55.164 -62.198 1.00 32.06 290 ASP A C 1
ATOM 2330 O O . ASP A 1 290 ? 31.072 54.249 -61.668 1.00 32.06 290 ASP A O 1
ATOM 2334 N N . GLN A 1 291 ? 29.302 54.973 -62.860 1.00 40.34 291 GLN A N 1
ATOM 2335 C CA . GLN A 1 291 ? 28.897 53.830 -63.704 1.00 40.34 291 GLN A CA 1
ATOM 2336 C C . GLN A 1 291 ? 29.665 52.485 -63.593 1.00 40.34 291 GLN A C 1
ATOM 2338 O O . GLN A 1 291 ? 30.550 52.210 -64.404 1.00 40.34 291 GLN A O 1
ATOM 2343 N N . GLN A 1 292 ? 29.200 51.549 -62.748 1.00 36.78 292 GLN A N 1
ATOM 2344 C CA . GLN A 1 292 ? 29.469 50.109 -62.974 1.00 36.78 292 GLN A CA 1
ATOM 2345 C C . GLN A 1 292 ? 28.398 49.123 -62.441 1.00 36.78 292 GLN A C 1
ATOM 2347 O O . GLN A 1 292 ? 28.689 47.950 -62.231 1.00 36.78 292 GLN A O 1
ATOM 2352 N N . SER A 1 293 ? 27.148 49.557 -62.230 1.00 37.09 293 SER A N 1
ATOM 2353 C CA . SER A 1 293 ? 26.126 48.775 -61.500 1.00 37.09 293 SER A CA 1
ATOM 2354 C C . SER A 1 293 ? 25.169 47.908 -62.343 1.00 37.09 293 SER A C 1
ATOM 2356 O O . SER A 1 293 ? 24.616 46.944 -61.821 1.00 37.09 293 SER A O 1
ATOM 2358 N N . GLU A 1 294 ? 24.958 48.194 -63.633 1.00 41.72 294 GLU A N 1
ATOM 2359 C CA . GLU A 1 294 ? 23.804 47.663 -64.397 1.00 41.72 294 GLU A CA 1
ATOM 2360 C C . GLU A 1 294 ? 23.892 46.189 -64.863 1.00 41.72 294 GLU A C 1
ATOM 2362 O O . GLU A 1 294 ? 23.028 45.733 -65.613 1.00 41.72 294 GLU A O 1
ATOM 2367 N N . LYS A 1 295 ? 24.907 45.415 -64.448 1.00 42.41 295 LYS A N 1
ATOM 2368 C CA . LYS A 1 295 ? 25.038 43.987 -64.826 1.00 42.41 295 LYS A CA 1
ATOM 2369 C C . LYS A 1 295 ? 25.061 42.977 -63.683 1.00 42.41 295 LYS A C 1
ATOM 2371 O O . LYS A 1 295 ? 24.842 41.800 -63.950 1.00 42.41 295 LYS A O 1
ATOM 2376 N N . GLU A 1 296 ? 25.243 43.397 -62.434 1.00 41.66 296 GLU A N 1
ATOM 2377 C CA . GLU A 1 296 ? 25.149 42.477 -61.284 1.00 41.66 296 GLU A CA 1
ATOM 2378 C C . GLU A 1 296 ? 23.714 42.373 -60.739 1.00 41.66 296 GLU A C 1
ATOM 2380 O O . GLU A 1 296 ? 23.321 41.336 -60.204 1.00 41.66 296 GLU A O 1
ATOM 2385 N N . THR A 1 297 ? 22.886 43.407 -60.944 1.00 36.78 297 THR A N 1
ATOM 2386 C CA . THR A 1 297 ? 21.527 43.489 -60.380 1.00 36.78 297 THR A CA 1
ATOM 2387 C C . THR A 1 297 ? 20.611 42.346 -60.828 1.00 36.78 297 THR A C 1
ATOM 2389 O O . THR A 1 297 ? 19.829 41.853 -60.024 1.00 36.78 297 THR A O 1
ATOM 2392 N N . GLN A 1 298 ? 20.721 41.884 -62.080 1.00 42.75 298 GLN A N 1
ATOM 2393 C CA . GLN A 1 298 ? 19.835 40.840 -62.619 1.00 42.75 298 GLN A CA 1
ATOM 2394 C C . GLN A 1 298 ? 20.235 39.407 -62.236 1.00 42.75 298 GLN A C 1
ATOM 2396 O O . GLN A 1 298 ? 19.387 38.520 -62.295 1.00 42.75 298 GLN A O 1
ATOM 2401 N N . HIS A 1 299 ? 21.488 39.152 -61.837 1.00 39.41 299 HIS A N 1
ATOM 2402 C CA . HIS A 1 299 ? 21.895 37.804 -61.412 1.00 39.41 299 HIS A CA 1
ATOM 2403 C C . HIS A 1 299 ? 21.656 37.577 -59.913 1.00 39.41 299 HIS A C 1
ATOM 2405 O O . HIS A 1 299 ? 21.232 36.493 -59.517 1.00 39.41 299 HIS A O 1
ATOM 2411 N N . ASN A 1 300 ? 21.842 38.616 -59.093 1.00 44.75 300 ASN A N 1
ATOM 2412 C CA . ASN A 1 300 ? 21.676 38.514 -57.641 1.00 44.75 300 ASN A CA 1
ATOM 2413 C C . ASN A 1 300 ? 20.203 38.526 -57.185 1.00 44.75 300 ASN A C 1
ATOM 2415 O O . ASN A 1 300 ? 19.917 38.037 -56.099 1.00 44.75 300 ASN A O 1
ATOM 2419 N N . GLN A 1 301 ? 19.260 39.023 -57.998 1.00 42.28 301 GLN A N 1
ATOM 2420 C CA . GLN A 1 301 ? 17.834 39.034 -57.634 1.00 42.28 301 GLN A CA 1
ATOM 2421 C C . GLN A 1 301 ? 17.218 37.623 -57.576 1.00 42.28 301 GLN A C 1
ATOM 2423 O O . GLN A 1 301 ? 16.613 37.276 -56.566 1.00 42.28 301 GLN A O 1
ATOM 2428 N N . PHE A 1 302 ? 17.455 36.770 -58.580 1.00 42.22 302 PHE A N 1
ATOM 2429 C CA . PHE A 1 302 ? 16.963 35.381 -58.562 1.00 42.22 302 PHE A CA 1
ATOM 2430 C C . PHE A 1 302 ? 17.552 34.556 -57.404 1.00 42.22 302 PHE A C 1
ATOM 2432 O O . PHE A 1 302 ? 16.838 33.807 -56.743 1.00 42.22 302 PHE A O 1
ATOM 2439 N N . ALA A 1 303 ? 18.846 34.730 -57.115 1.00 46.78 303 ALA A N 1
ATOM 2440 C CA . ALA A 1 303 ? 19.548 33.951 -56.093 1.00 46.78 303 ALA A CA 1
ATOM 2441 C C . ALA A 1 303 ? 19.157 34.298 -54.641 1.00 46.78 303 ALA A C 1
ATOM 2443 O O . ALA A 1 303 ? 19.538 33.561 -53.728 1.00 46.78 303 ALA A O 1
ATOM 2444 N N . ASP A 1 304 ? 18.441 35.403 -54.414 1.00 48.31 304 ASP A N 1
ATOM 2445 C CA . ASP A 1 304 ? 17.957 35.815 -53.091 1.00 48.31 304 ASP A CA 1
ATOM 2446 C C . ASP A 1 304 ? 16.433 35.679 -52.929 1.00 48.31 304 ASP A C 1
ATOM 2448 O O . ASP A 1 304 ? 15.967 35.647 -51.790 1.00 48.31 304 ASP A O 1
ATOM 2452 N N . GLU A 1 305 ? 15.659 35.519 -54.009 1.00 48.34 305 GLU A N 1
ATOM 2453 C CA . GLU A 1 305 ? 14.249 35.100 -53.922 1.00 48.34 305 GLU A CA 1
ATOM 2454 C C . GLU A 1 305 ? 14.135 33.594 -53.621 1.00 48.34 305 GLU A C 1
ATOM 2456 O O . GLU A 1 305 ? 13.517 33.241 -52.616 1.00 48.34 305 GLU A O 1
ATOM 2461 N N . ASP A 1 306 ? 14.845 32.722 -54.356 1.00 51.72 306 ASP A N 1
ATOM 2462 C CA . ASP A 1 306 ? 14.839 31.259 -54.129 1.00 51.72 306 ASP A CA 1
ATOM 2463 C C . ASP A 1 306 ? 15.145 30.883 -52.662 1.00 51.72 306 ASP A C 1
ATOM 2465 O O . ASP A 1 306 ? 14.456 30.064 -52.052 1.00 51.72 306 ASP A O 1
ATOM 2469 N N . LYS A 1 307 ? 16.157 31.518 -52.049 1.00 52.41 307 LYS A N 1
ATOM 2470 C CA . LYS A 1 307 ? 16.529 31.281 -50.637 1.00 52.41 307 LYS A CA 1
ATOM 2471 C C . LYS A 1 307 ? 15.459 31.749 -49.653 1.00 52.41 307 LYS A C 1
ATOM 2473 O O . LYS A 1 307 ? 15.353 31.211 -48.553 1.00 52.41 307 LYS A O 1
ATOM 2478 N N . LYS A 1 308 ? 14.726 32.803 -50.005 1.00 52.56 308 LYS A N 1
ATOM 2479 C CA . LYS A 1 308 ? 13.741 33.449 -49.136 1.00 52.56 308 LYS A CA 1
ATOM 2480 C C . LYS A 1 308 ? 12.453 32.642 -49.110 1.00 52.56 308 LYS A C 1
ATOM 2482 O O . LYS A 1 308 ? 11.902 32.439 -48.032 1.00 52.56 308 LYS A O 1
ATOM 2487 N N . ASP A 1 309 ? 12.047 32.113 -50.258 1.00 55.66 309 ASP A N 1
ATOM 2488 C CA . ASP A 1 309 ? 10.931 31.178 -50.349 1.00 55.66 309 ASP A CA 1
ATOM 2489 C C . ASP A 1 309 ? 11.290 29.826 -49.721 1.00 55.66 309 ASP A C 1
ATOM 2491 O O . ASP A 1 309 ? 10.515 29.328 -48.908 1.00 55.66 309 ASP A O 1
ATOM 2495 N N . GLN A 1 310 ? 12.507 29.307 -49.933 1.00 54.72 310 GLN A N 1
ATOM 2496 C CA . GLN A 1 310 ? 12.990 28.108 -49.235 1.00 54.72 310 GLN A CA 1
ATOM 2497 C C . GLN A 1 310 ? 12.977 28.272 -47.700 1.00 54.72 310 GLN A C 1
ATOM 2499 O O . GLN A 1 310 ? 12.477 27.397 -46.996 1.00 54.72 310 GLN A O 1
ATOM 2504 N N . TYR A 1 311 ? 13.438 29.414 -47.174 1.00 56.09 311 TYR A N 1
ATOM 2505 C CA . TYR A 1 311 ? 13.369 29.736 -45.740 1.00 56.09 311 TYR A CA 1
ATOM 2506 C C . TYR A 1 311 ? 11.925 29.885 -45.224 1.00 56.09 311 TYR A C 1
ATOM 2508 O O . TYR A 1 311 ? 11.606 29.455 -44.113 1.00 56.09 311 TYR A O 1
ATOM 2516 N N . ASN A 1 312 ? 11.030 30.482 -46.019 1.00 58.25 312 ASN A N 1
ATOM 2517 C CA . ASN A 1 312 ? 9.617 30.626 -45.663 1.00 58.25 312 ASN A CA 1
ATOM 2518 C C . ASN A 1 312 ? 8.882 29.274 -45.654 1.00 58.25 312 ASN A C 1
ATOM 2520 O O . ASN A 1 312 ? 8.050 29.050 -44.773 1.00 58.25 312 ASN A O 1
ATOM 2524 N N . ASP A 1 313 ? 9.200 28.371 -46.584 1.00 62.00 313 ASP A N 1
ATOM 2525 C CA . ASP A 1 313 ? 8.614 27.031 -46.656 1.00 62.00 313 ASP A CA 1
ATOM 2526 C C . ASP A 1 313 ? 9.163 26.089 -45.578 1.00 62.00 313 ASP A C 1
ATOM 2528 O O . ASP A 1 313 ? 8.380 25.346 -44.987 1.00 62.00 313 ASP A O 1
ATOM 2532 N N . GLU A 1 314 ? 10.454 26.155 -45.231 1.00 63.94 314 GLU A N 1
ATOM 2533 C CA . GLU A 1 314 ? 10.981 25.460 -44.043 1.00 63.94 314 GLU A CA 1
ATOM 2534 C C . GLU A 1 314 ? 10.266 25.938 -42.772 1.00 63.94 314 GLU A C 1
ATOM 2536 O O . GLU A 1 314 ? 9.787 25.125 -41.981 1.00 63.94 314 GLU A O 1
ATOM 2541 N N . LYS A 1 315 ? 10.090 27.256 -42.617 1.00 64.62 315 LYS A N 1
ATOM 2542 C CA . LYS A 1 315 ? 9.388 27.849 -41.471 1.00 64.62 315 LYS A CA 1
ATOM 2543 C C . LYS A 1 315 ? 7.892 27.509 -41.432 1.00 64.62 315 LYS A C 1
ATOM 2545 O O . LYS A 1 315 ? 7.332 27.383 -40.344 1.00 64.62 315 LYS A O 1
ATOM 2550 N N . ARG A 1 316 ? 7.243 27.320 -42.587 1.00 66.50 316 ARG A N 1
ATOM 2551 C CA . ARG A 1 316 ? 5.873 26.780 -42.679 1.00 66.50 316 ARG A CA 1
ATOM 2552 C C . ARG A 1 316 ? 5.816 25.308 -42.290 1.00 66.50 316 ARG A C 1
ATOM 2554 O O . ARG A 1 316 ? 4.993 24.948 -41.460 1.00 66.50 316 ARG A O 1
ATOM 2561 N N . GLN A 1 317 ? 6.716 24.476 -42.812 1.00 64.44 317 GLN A N 1
ATOM 2562 C CA . GLN A 1 317 ? 6.781 23.054 -42.462 1.00 64.44 317 GLN A CA 1
ATOM 2563 C C . GLN A 1 317 ? 7.119 22.832 -40.981 1.00 64.44 317 GLN A C 1
ATOM 2565 O O . GLN A 1 317 ? 6.643 21.868 -40.383 1.00 64.44 317 GLN A O 1
ATOM 2570 N N . GLU A 1 318 ? 7.912 23.711 -40.365 1.00 58.84 318 GLU A N 1
ATOM 2571 C CA . GLU A 1 318 ? 8.190 23.675 -38.927 1.00 58.84 318 GLU A CA 1
ATOM 2572 C C . GLU A 1 318 ? 6.991 24.149 -38.088 1.00 58.84 318 GLU A C 1
ATOM 2574 O O . GLU A 1 318 ? 6.684 23.526 -37.068 1.00 58.84 318 GLU A O 1
ATOM 2579 N N . ALA A 1 319 ? 6.248 25.166 -38.543 1.00 56.91 319 ALA A N 1
ATOM 2580 C CA . ALA A 1 319 ? 4.980 25.562 -37.927 1.00 56.91 319 ALA A CA 1
ATOM 2581 C C . ALA A 1 319 ? 3.933 24.433 -38.001 1.00 56.91 319 ALA A C 1
ATOM 2583 O O . ALA A 1 319 ? 3.416 24.027 -36.961 1.00 56.91 319 ALA A O 1
ATOM 2584 N N . ASP A 1 320 ? 3.704 23.852 -39.184 1.00 62.81 320 ASP A N 1
ATOM 2585 C CA . ASP A 1 320 ? 2.786 22.721 -39.388 1.00 62.81 320 ASP A CA 1
ATOM 2586 C C . ASP A 1 320 ? 3.202 21.503 -38.547 1.00 62.81 320 ASP A C 1
ATOM 2588 O O . ASP A 1 320 ? 2.360 20.862 -37.915 1.00 62.81 320 ASP A O 1
ATOM 2592 N N . ARG A 1 321 ? 4.505 21.186 -38.470 1.00 59.03 321 ARG A N 1
ATOM 2593 C CA . ARG A 1 321 ? 5.027 20.112 -37.602 1.00 59.03 321 ARG A CA 1
ATOM 2594 C C . ARG A 1 321 ? 4.805 20.382 -36.121 1.00 59.03 321 ARG A C 1
ATOM 2596 O O . ARG A 1 321 ? 4.553 19.432 -35.384 1.00 59.03 321 ARG A O 1
ATOM 2603 N N . THR A 1 322 ? 4.925 21.632 -35.683 1.00 53.00 322 THR A N 1
ATOM 2604 C CA . THR A 1 322 ? 4.685 22.017 -34.286 1.00 53.00 322 THR A CA 1
ATOM 2605 C C . THR A 1 322 ? 3.197 21.895 -33.973 1.00 53.00 322 THR A C 1
ATOM 2607 O O . THR A 1 322 ? 2.823 21.106 -33.116 1.00 53.00 322 THR A O 1
ATOM 2610 N N . GLN A 1 323 ? 2.336 22.503 -34.789 1.00 62.44 323 GLN A N 1
ATOM 2611 C CA . GLN A 1 323 ? 0.881 22.437 -34.631 1.00 62.44 323 GLN A CA 1
ATOM 2612 C C . GLN A 1 323 ? 0.333 20.996 -34.720 1.00 62.44 323 GLN A C 1
ATOM 2614 O O . GLN A 1 323 ? -0.599 20.633 -34.000 1.00 62.44 323 GLN A O 1
ATOM 2619 N N . THR A 1 324 ? 0.949 20.140 -35.546 1.00 57.28 324 THR A N 1
ATOM 2620 C CA . THR A 1 324 ? 0.649 18.698 -35.610 1.00 57.28 324 THR A CA 1
ATOM 2621 C C . THR A 1 324 ? 1.114 17.954 -34.354 1.00 57.28 324 THR A C 1
ATOM 2623 O O . THR A 1 324 ? 0.385 17.093 -33.867 1.00 57.28 324 THR A O 1
ATOM 2626 N N . LYS A 1 325 ? 2.294 18.273 -33.798 1.00 55.41 325 LYS A N 1
ATOM 2627 C CA . LYS A 1 325 ? 2.758 17.708 -32.517 1.00 55.41 325 LYS A CA 1
ATOM 2628 C C . LYS A 1 325 ? 1.842 18.097 -31.364 1.00 55.41 325 LYS A C 1
ATOM 2630 O O . LYS A 1 325 ? 1.474 17.222 -30.590 1.00 55.41 325 LYS A O 1
ATOM 2635 N N . ASP A 1 326 ? 1.457 19.365 -31.281 1.00 53.38 326 ASP A N 1
ATOM 2636 C CA . ASP A 1 326 ? 0.599 19.876 -30.212 1.00 53.38 326 ASP A CA 1
ATOM 2637 C C . ASP A 1 326 ? -0.776 19.188 -30.273 1.00 53.38 326 ASP A C 1
ATOM 2639 O O . ASP A 1 326 ? -1.231 18.617 -29.283 1.00 53.38 326 ASP A O 1
ATOM 2643 N N . SER A 1 327 ? -1.360 19.083 -31.475 1.00 61.28 327 SER A N 1
ATOM 2644 C CA . SER A 1 327 ? -2.608 18.336 -31.716 1.00 61.28 327 SER A CA 1
ATOM 2645 C C . SER A 1 327 ? -2.500 16.845 -31.352 1.00 61.28 327 SER A C 1
ATOM 2647 O O . SER A 1 327 ? -3.467 16.245 -30.874 1.00 61.28 327 SER A O 1
ATOM 2649 N N . LEU A 1 328 ? -1.334 16.224 -31.573 1.00 58.09 328 LEU A N 1
ATOM 2650 C CA . LEU A 1 328 ? -1.060 14.833 -31.192 1.00 58.09 328 LEU A CA 1
ATOM 2651 C C . LEU A 1 328 ? -0.855 14.674 -29.676 1.00 58.09 328 LEU A C 1
ATOM 2653 O O . LEU A 1 328 ? -1.254 13.646 -29.132 1.00 58.09 328 LEU A O 1
ATOM 2657 N N . SER A 1 329 ? -0.296 15.675 -28.985 1.00 56.19 329 SER A N 1
ATOM 2658 C CA . SER A 1 329 ? -0.179 15.678 -27.519 1.00 56.19 329 SER A CA 1
ATOM 2659 C C . SER A 1 329 ? -1.554 15.811 -26.875 1.00 56.19 329 SER A C 1
ATOM 2661 O O . SER A 1 329 ? -1.938 14.949 -26.090 1.00 56.19 329 SER A O 1
ATOM 2663 N N . GLU A 1 330 ? -2.354 16.801 -27.289 1.00 58.31 330 GLU A N 1
ATOM 2664 C CA . GLU A 1 330 ? -3.717 17.001 -26.775 1.00 58.31 330 GLU A CA 1
ATOM 2665 C C . GLU A 1 330 ? -4.607 15.768 -26.993 1.00 58.31 330 GLU A C 1
ATOM 2667 O O . GLU A 1 330 ? -5.361 15.375 -26.099 1.00 58.31 330 GLU A O 1
ATOM 2672 N N . THR A 1 331 ? -4.510 15.117 -28.160 1.00 53.88 331 THR A N 1
ATOM 2673 C CA . THR A 1 331 ? -5.276 13.888 -28.415 1.00 53.88 331 THR A CA 1
ATOM 2674 C C . THR A 1 331 ? -4.765 12.708 -27.593 1.00 53.88 331 THR A C 1
ATOM 2676 O O . THR A 1 331 ? -5.590 11.998 -27.026 1.00 53.88 331 THR A O 1
ATOM 2679 N N . PHE A 1 332 ? -3.449 12.523 -27.434 1.00 59.38 332 PHE A N 1
ATOM 2680 C CA . PHE A 1 332 ? -2.878 11.459 -26.596 1.00 59.38 332 PHE A CA 1
ATOM 2681 C C . PHE A 1 332 ? -3.174 11.641 -25.096 1.00 59.38 332 PHE A C 1
ATOM 2683 O O . PHE A 1 332 ? -3.507 10.674 -24.404 1.00 59.38 332 PHE A O 1
ATOM 2690 N N . GLU A 1 333 ? -3.094 12.870 -24.587 1.00 57.50 333 GLU A N 1
ATOM 2691 C CA . GLU A 1 333 ? -3.426 13.220 -23.202 1.00 57.50 333 GLU A CA 1
ATOM 2692 C C . GLU A 1 333 ? -4.908 12.969 -22.915 1.00 57.50 333 GLU A C 1
ATOM 2694 O O . GLU A 1 333 ? -5.244 12.347 -21.904 1.00 57.50 333 GLU A O 1
ATOM 2699 N N . LYS A 1 334 ? -5.794 13.361 -23.840 1.00 60.50 334 LYS A N 1
ATOM 2700 C CA . LYS A 1 334 ? -7.234 13.108 -23.734 1.00 60.50 334 LYS A CA 1
ATOM 2701 C C . LYS A 1 334 ? -7.565 11.615 -23.772 1.00 60.50 334 LYS A C 1
ATOM 2703 O O . LYS A 1 334 ? -8.249 11.129 -22.875 1.00 60.50 334 LYS A O 1
ATOM 2708 N N . ASP A 1 335 ? -7.013 10.876 -24.733 1.00 60.66 335 ASP A N 1
ATOM 2709 C CA . ASP A 1 335 ? -7.153 9.417 -24.828 1.00 60.66 335 ASP A CA 1
ATOM 2710 C C . ASP A 1 335 ? -6.666 8.701 -23.556 1.00 60.66 335 ASP A C 1
ATOM 2712 O O . ASP A 1 335 ? -7.212 7.668 -23.164 1.00 6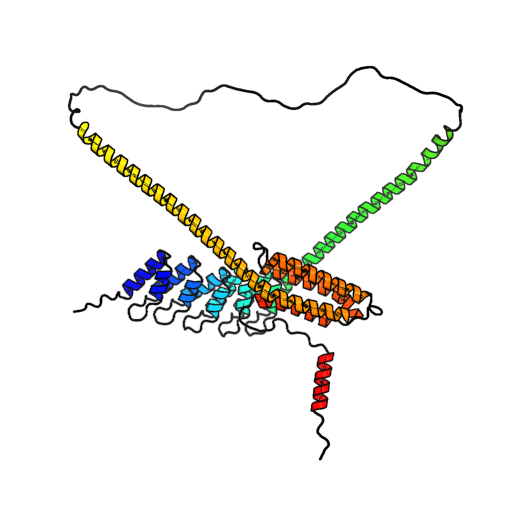0.66 335 ASP A O 1
ATOM 2716 N N . THR A 1 336 ? -5.621 9.230 -22.914 1.00 55.22 336 THR A N 1
ATOM 2717 C CA . THR A 1 336 ? -5.067 8.703 -21.659 1.00 55.22 336 THR A CA 1
ATOM 2718 C C . THR A 1 336 ? -5.960 9.045 -20.462 1.00 55.22 336 THR A C 1
ATOM 2720 O O . THR A 1 336 ? -6.183 8.191 -19.597 1.00 55.22 336 THR A O 1
ATOM 2723 N N . LEU A 1 337 ? -6.524 10.256 -20.417 1.00 62.06 337 LEU A N 1
ATOM 2724 C CA . LEU A 1 337 ? -7.473 10.683 -19.389 1.00 62.06 337 LEU A CA 1
ATOM 2725 C C . LEU A 1 337 ? -8.776 9.874 -19.452 1.00 62.06 337 LEU A C 1
ATOM 2727 O O . LEU A 1 337 ? -9.214 9.365 -18.420 1.00 62.06 337 LEU A O 1
ATOM 2731 N N . ASP A 1 338 ? -9.351 9.690 -20.642 1.00 69.88 338 ASP A N 1
ATOM 2732 C CA . ASP A 1 338 ? -10.593 8.933 -20.837 1.00 69.88 338 ASP A CA 1
ATOM 2733 C C . ASP A 1 338 ? -10.412 7.452 -20.449 1.00 69.88 338 ASP A C 1
ATOM 2735 O O . ASP A 1 338 ? -11.205 6.928 -19.663 1.00 69.88 338 ASP A O 1
ATOM 2739 N N . LYS A 1 339 ? -9.304 6.804 -20.849 1.00 65.62 339 LYS A N 1
ATOM 2740 C CA . LYS A 1 339 ? -8.954 5.437 -20.396 1.00 65.62 339 LYS A CA 1
ATOM 2741 C C . LYS A 1 339 ? -8.752 5.357 -18.878 1.00 65.62 339 LYS A C 1
ATOM 2743 O O . LYS A 1 339 ? -9.174 4.390 -18.247 1.00 65.62 339 LYS A O 1
ATOM 2748 N N . THR A 1 340 ? -8.156 6.384 -18.267 1.00 65.25 340 THR A N 1
ATOM 2749 C CA . THR A 1 340 ? -7.988 6.470 -16.803 1.00 65.25 340 THR A CA 1
ATOM 2750 C C . THR A 1 340 ? -9.332 6.635 -16.081 1.00 65.25 340 THR A C 1
ATOM 2752 O O . THR A 1 340 ? -9.525 6.091 -14.992 1.00 65.25 340 THR A O 1
ATOM 2755 N N . LEU A 1 341 ? -10.281 7.377 -16.660 1.00 72.44 341 LEU A N 1
ATOM 2756 C CA . LEU A 1 341 ? -11.638 7.541 -16.127 1.00 72.44 341 LEU A CA 1
ATOM 2757 C C . LEU A 1 341 ? -12.473 6.264 -16.282 1.00 72.44 341 LEU A C 1
ATOM 2759 O O . LEU A 1 341 ? -13.212 5.912 -15.363 1.00 72.44 341 LEU A O 1
ATOM 2763 N N . GLU A 1 342 ? -12.327 5.549 -17.397 1.00 71.25 342 GLU A N 1
ATOM 2764 C CA . GLU A 1 342 ? -12.977 4.259 -17.637 1.00 71.25 342 GLU A CA 1
ATOM 2765 C C . GLU A 1 342 ? -12.481 3.193 -16.648 1.00 71.25 342 GLU A C 1
ATOM 2767 O O . GLU A 1 342 ? -13.294 2.612 -15.931 1.00 71.25 342 GLU A O 1
ATOM 2772 N N . GLN A 1 343 ? -11.162 3.046 -16.472 1.00 68.44 343 GLN A N 1
ATOM 2773 C CA . GLN A 1 343 ? -10.580 2.164 -15.447 1.00 68.44 343 GLN A CA 1
ATOM 2774 C C . GLN A 1 343 ? -11.084 2.498 -14.032 1.00 68.44 343 GLN A C 1
ATOM 2776 O O . GLN A 1 343 ? -11.501 1.606 -13.292 1.00 68.44 343 GLN A O 1
ATOM 2781 N N . LYS A 1 344 ? -11.125 3.789 -13.664 1.00 72.00 344 LYS A N 1
ATOM 2782 C CA . LYS A 1 344 ? -11.682 4.241 -12.375 1.00 72.00 344 LYS A CA 1
ATOM 2783 C C . LYS A 1 344 ? -13.155 3.863 -12.197 1.00 72.00 344 LYS A C 1
ATOM 2785 O O . LYS A 1 344 ? -13.561 3.634 -11.060 1.00 72.00 344 LYS A O 1
ATOM 2790 N N . ARG A 1 345 ? -13.955 3.811 -13.269 1.00 77.12 345 ARG A N 1
ATOM 2791 C CA . ARG A 1 345 ? -15.353 3.346 -13.221 1.00 77.12 345 ARG A CA 1
ATOM 2792 C C . ARG A 1 345 ? -15.422 1.833 -13.041 1.00 77.12 345 ARG A C 1
ATOM 2794 O O . ARG A 1 345 ? -16.059 1.392 -12.089 1.00 77.12 345 ARG A O 1
ATOM 2801 N N . THR A 1 346 ? -14.694 1.053 -13.841 1.00 73.69 346 THR A N 1
ATOM 2802 C CA . THR A 1 346 ? -14.674 -0.418 -13.731 1.00 73.69 346 THR A CA 1
ATOM 2803 C C . THR A 1 346 ? -14.284 -0.883 -12.323 1.00 73.69 346 THR A C 1
ATOM 2805 O O . THR A 1 346 ? -15.007 -1.668 -11.713 1.00 73.69 346 THR A O 1
ATOM 2808 N N . SER A 1 347 ? -13.218 -0.330 -11.732 1.00 73.38 347 SER A N 1
ATOM 2809 C CA . SER A 1 347 ? -12.820 -0.686 -10.359 1.00 73.38 347 SER A CA 1
ATOM 2810 C C . SER A 1 347 ? -13.846 -0.263 -9.294 1.00 73.38 347 SER A C 1
ATOM 2812 O O . SER A 1 347 ? -13.956 -0.913 -8.254 1.00 73.38 347 SER A O 1
ATOM 2814 N N . ARG A 1 348 ? -14.632 0.802 -9.522 1.00 79.12 348 ARG A N 1
ATOM 2815 C CA . ARG A 1 348 ? -15.753 1.172 -8.634 1.00 79.12 348 ARG A CA 1
ATOM 2816 C C . ARG A 1 348 ? -16.914 0.192 -8.762 1.00 79.12 348 ARG A C 1
ATOM 2818 O O . ARG A 1 348 ? -17.481 -0.183 -7.740 1.00 79.12 348 ARG A O 1
ATOM 2825 N N . GLU A 1 349 ? -17.241 -0.253 -9.971 1.00 80.69 349 GLU A N 1
ATOM 2826 C CA . GLU A 1 349 ? -18.290 -1.249 -10.220 1.00 80.69 349 GLU A CA 1
ATOM 2827 C C . GLU A 1 349 ? -17.970 -2.589 -9.539 1.00 80.69 349 GLU A C 1
ATOM 2829 O O . GLU A 1 349 ? -18.832 -3.150 -8.862 1.00 80.69 349 GLU A O 1
ATOM 2834 N N . GLU A 1 350 ? -16.717 -3.053 -9.602 1.00 77.19 350 GLU A N 1
ATOM 2835 C CA . GLU A 1 350 ? -16.250 -4.246 -8.876 1.00 77.19 350 GLU A CA 1
ATOM 2836 C C . GLU A 1 350 ? -16.374 -4.097 -7.349 1.00 77.19 350 GLU A C 1
ATOM 2838 O O . GLU A 1 350 ? -16.812 -5.023 -6.653 1.00 77.19 350 GLU A O 1
ATOM 2843 N N . ILE A 1 351 ? -16.043 -2.920 -6.805 1.00 78.56 351 ILE A N 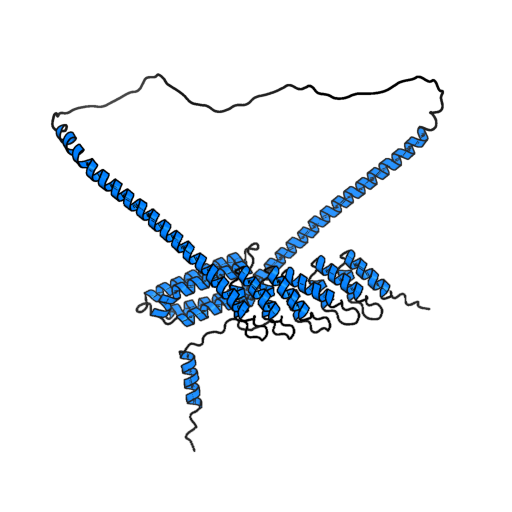1
ATOM 2844 C CA . ILE A 1 351 ? -16.191 -2.616 -5.374 1.00 78.56 351 ILE A CA 1
ATOM 2845 C C . ILE A 1 351 ? -17.674 -2.545 -4.982 1.00 78.56 351 ILE A C 1
ATOM 2847 O O . ILE A 1 351 ? -18.065 -3.137 -3.979 1.00 78.56 351 ILE A O 1
ATOM 2851 N N . ILE A 1 352 ? -18.538 -1.912 -5.779 1.00 85.44 352 ILE A N 1
ATOM 2852 C CA . ILE A 1 352 ? -19.992 -1.874 -5.547 1.00 85.44 352 ILE A CA 1
ATOM 2853 C C . ILE A 1 352 ? -20.567 -3.300 -5.556 1.00 85.44 352 ILE A C 1
ATOM 2855 O O . ILE A 1 352 ? -21.240 -3.703 -4.599 1.00 85.44 352 ILE A O 1
ATOM 2859 N N . ALA A 1 353 ? -20.252 -4.089 -6.587 1.00 83.81 353 ALA A N 1
ATOM 2860 C CA . ALA A 1 353 ? -20.726 -5.460 -6.758 1.00 83.81 353 ALA A CA 1
ATOM 2861 C C . ALA A 1 353 ? -20.256 -6.401 -5.636 1.00 83.81 353 ALA A C 1
ATOM 2863 O O . ALA A 1 353 ? -20.983 -7.320 -5.257 1.00 83.81 353 ALA A O 1
ATOM 2864 N N . SER A 1 354 ? -19.071 -6.167 -5.066 1.00 81.44 354 SER A N 1
ATOM 2865 C CA . SER A 1 354 ? -18.515 -7.008 -4.002 1.00 81.44 354 SER A CA 1
ATOM 2866 C C . SER A 1 354 ? -18.786 -6.496 -2.578 1.00 81.44 354 SER A C 1
ATOM 2868 O O . SER A 1 354 ? -18.804 -7.311 -1.652 1.00 81.44 354 SER A O 1
ATOM 2870 N N . THR A 1 355 ? -19.041 -5.203 -2.356 1.00 81.88 355 THR A N 1
ATOM 2871 C CA . THR A 1 355 ? -19.347 -4.620 -1.031 1.00 81.88 355 THR A CA 1
ATOM 2872 C C . THR A 1 355 ? -20.839 -4.636 -0.717 1.00 81.88 355 THR A C 1
ATOM 2874 O O . THR A 1 355 ? -21.250 -5.138 0.335 1.00 81.88 355 THR A O 1
ATOM 2877 N N . ILE A 1 356 ? -21.673 -4.106 -1.617 1.00 90.06 356 ILE A N 1
ATOM 2878 C CA . ILE A 1 356 ? -23.087 -3.823 -1.327 1.00 90.06 356 ILE A CA 1
ATOM 2879 C C . ILE A 1 356 ? -23.893 -5.087 -0.963 1.00 90.06 356 ILE A C 1
ATOM 2881 O O . ILE A 1 356 ? -24.668 -5.017 -0.003 1.00 90.06 356 ILE A O 1
ATOM 2885 N N . PRO A 1 357 ? -23.696 -6.271 -1.587 1.00 89.56 357 PRO A N 1
ATOM 2886 C CA . PRO A 1 357 ? -24.383 -7.495 -1.165 1.00 89.56 357 PRO A CA 1
ATOM 2887 C C . PRO A 1 357 ? -24.051 -7.936 0.269 1.00 89.56 357 PRO A C 1
ATOM 2889 O O . PRO A 1 357 ? -24.922 -8.455 0.969 1.00 89.56 357 PRO A O 1
ATOM 2892 N N . LYS A 1 358 ? -22.819 -7.695 0.744 1.00 86.94 358 LYS A N 1
ATOM 2893 C CA . LYS A 1 358 ? -22.400 -8.022 2.118 1.00 86.94 358 LYS A CA 1
ATOM 2894 C C . LYS A 1 358 ? -23.093 -7.105 3.134 1.00 86.94 358 LYS A C 1
ATOM 2896 O O . LYS A 1 358 ? -23.603 -7.596 4.139 1.00 86.94 358 LYS A O 1
ATOM 2901 N N . ILE A 1 359 ? -23.173 -5.801 2.843 1.00 91.25 359 ILE A N 1
ATOM 2902 C CA . ILE A 1 359 ? -23.906 -4.832 3.677 1.00 91.25 359 ILE A CA 1
ATOM 2903 C C . ILE A 1 359 ? -25.403 -5.164 3.679 1.00 91.25 359 ILE A C 1
ATOM 2905 O O . ILE A 1 359 ? -26.006 -5.253 4.745 1.00 91.25 359 ILE A O 1
ATOM 2909 N N . ASN A 1 360 ? -26.000 -5.426 2.511 1.00 92.56 360 ASN A N 1
ATOM 2910 C CA . ASN A 1 360 ? -27.404 -5.834 2.410 1.00 92.56 360 ASN A CA 1
ATOM 2911 C C . ASN A 1 360 ? -27.692 -7.095 3.245 1.00 92.56 360 ASN A C 1
ATOM 2913 O O . ASN A 1 360 ? -28.702 -7.127 3.943 1.00 92.56 360 ASN A O 1
ATOM 2917 N N . LYS A 1 361 ? -26.795 -8.095 3.250 1.00 91.50 361 LYS A N 1
ATOM 2918 C CA . LYS A 1 361 ? -26.924 -9.279 4.118 1.00 91.50 361 LYS A CA 1
ATOM 2919 C C . LYS A 1 361 ? -26.901 -8.912 5.607 1.00 91.50 361 LYS A C 1
ATOM 2921 O O . LYS A 1 361 ? -27.746 -9.399 6.350 1.00 91.50 361 LYS A O 1
ATOM 2926 N N . ALA A 1 362 ? -25.981 -8.047 6.037 1.00 90.56 362 ALA A N 1
ATOM 2927 C CA . ALA A 1 362 ? -25.894 -7.603 7.430 1.00 90.56 362 ALA A CA 1
ATOM 2928 C C . ALA A 1 362 ? -27.161 -6.848 7.886 1.00 90.56 362 ALA A C 1
ATOM 2930 O O . ALA A 1 362 ? -27.700 -7.129 8.957 1.00 90.56 362 ALA A O 1
ATOM 2931 N N . LEU A 1 363 ? -27.685 -5.946 7.046 1.00 93.31 363 LEU A N 1
ATOM 2932 C CA . LEU A 1 363 ? -28.921 -5.207 7.331 1.00 93.31 363 LEU A CA 1
ATOM 2933 C C . LEU A 1 363 ? -30.173 -6.095 7.268 1.00 93.31 363 LEU A C 1
ATOM 2935 O O . LEU A 1 363 ? -31.094 -5.885 8.052 1.00 93.31 363 LEU A O 1
ATOM 2939 N N . ALA A 1 364 ? -30.200 -7.119 6.410 1.00 93.00 364 ALA A N 1
ATOM 2940 C CA . ALA A 1 364 ? -31.270 -8.116 6.397 1.00 93.00 364 ALA A CA 1
ATOM 2941 C C . ALA A 1 364 ? -31.286 -8.956 7.689 1.00 93.00 364 ALA A C 1
ATOM 2943 O O . ALA A 1 364 ? -32.357 -9.193 8.243 1.00 93.00 364 ALA A O 1
ATOM 2944 N N . THR A 1 365 ? -30.118 -9.340 8.226 1.00 92.44 365 THR A N 1
ATOM 2945 C CA . THR A 1 365 ? -30.029 -9.992 9.547 1.00 92.44 365 THR A CA 1
ATOM 2946 C C . THR A 1 365 ? -30.553 -9.085 10.667 1.00 92.44 365 THR A C 1
ATOM 2948 O O . THR A 1 365 ? -31.246 -9.574 11.556 1.00 92.44 365 THR A O 1
ATOM 2951 N N . LEU A 1 366 ? -30.273 -7.775 10.622 1.00 93.31 366 LEU A N 1
ATOM 2952 C CA . LEU A 1 366 ? -30.852 -6.806 11.564 1.00 93.31 366 LEU A CA 1
ATOM 2953 C C . LEU A 1 366 ? -32.378 -6.722 11.416 1.00 93.31 366 LEU A C 1
ATOM 2955 O O . LEU A 1 366 ? -33.092 -6.817 12.409 1.00 93.31 366 LEU A O 1
ATOM 2959 N N . GLN A 1 367 ? -32.884 -6.602 10.188 1.00 94.94 367 GLN A N 1
ATOM 2960 C CA . GLN A 1 367 ? -34.319 -6.514 9.915 1.00 94.94 367 GLN A CA 1
ATOM 2961 C C . GLN A 1 367 ? -35.084 -7.767 10.364 1.00 94.94 367 GLN A C 1
ATOM 2963 O O . GLN A 1 367 ? -36.157 -7.639 10.950 1.00 94.94 367 GLN A O 1
ATOM 2968 N N . GLN A 1 368 ? -34.523 -8.964 10.158 1.00 93.38 368 GLN A N 1
ATOM 2969 C CA . GLN A 1 368 ? -35.085 -10.205 10.696 1.00 93.38 368 GLN A CA 1
ATOM 2970 C C . GLN A 1 368 ? -35.131 -10.165 12.228 1.00 93.38 368 GLN A C 1
ATOM 2972 O O . GLN A 1 368 ? -36.196 -10.345 12.809 1.00 93.38 368 GLN A O 1
ATOM 2977 N N . LYS A 1 369 ? -34.004 -9.842 12.878 1.00 92.25 369 LYS A N 1
ATOM 2978 C CA . LYS A 1 369 ? -33.899 -9.822 14.344 1.00 92.25 369 LYS A CA 1
ATOM 2979 C C . LYS A 1 369 ? -34.798 -8.765 15.005 1.00 92.25 369 LYS A C 1
ATOM 2981 O O . LYS A 1 369 ? -35.177 -8.927 16.159 1.00 92.25 369 LYS A O 1
ATOM 2986 N N . ILE A 1 370 ? -35.164 -7.704 14.280 1.00 91.88 370 ILE A N 1
ATOM 2987 C CA . ILE A 1 370 ? -36.184 -6.720 14.688 1.00 91.88 370 ILE A CA 1
ATOM 2988 C C . ILE A 1 370 ? -37.600 -7.309 14.614 1.00 91.88 370 ILE A C 1
ATOM 2990 O O . ILE A 1 370 ? -38.427 -7.007 15.472 1.00 91.88 370 ILE A O 1
ATOM 2994 N N . GLY A 1 371 ? -37.880 -8.160 13.623 1.00 88.38 371 GLY A N 1
ATOM 2995 C CA . GLY A 1 371 ? -39.145 -8.892 13.511 1.00 88.38 371 GLY A CA 1
ATOM 2996 C C . GLY A 1 371 ? -39.384 -9.886 14.654 1.00 88.38 371 GLY A C 1
ATOM 2997 O O . GLY A 1 371 ? -40.535 -10.120 15.012 1.00 88.38 371 GLY A O 1
ATOM 2998 N N . ASP A 1 372 ? -38.310 -10.400 15.261 1.00 90.12 372 ASP A N 1
ATOM 2999 C CA . ASP A 1 372 ? -38.354 -11.310 16.414 1.00 90.12 372 ASP A CA 1
ATOM 3000 C C . ASP A 1 372 ? -38.638 -10.597 17.763 1.00 90.12 372 ASP A C 1
ATOM 3002 O O . ASP A 1 372 ? -38.802 -11.260 18.788 1.00 90.12 372 ASP A O 1
ATOM 3006 N N . ILE A 1 373 ? -38.679 -9.255 17.807 1.00 89.44 373 ILE A N 1
ATOM 3007 C CA . ILE A 1 373 ? -38.929 -8.490 19.044 1.00 89.44 373 ILE A CA 1
ATOM 3008 C C . ILE A 1 373 ? -40.425 -8.493 19.389 1.00 89.44 373 ILE A C 1
ATOM 3010 O O . ILE A 1 373 ? -41.262 -8.064 18.590 1.00 89.44 373 ILE A O 1
ATOM 3014 N N . ASP A 1 374 ? -40.768 -8.827 20.637 1.00 86.62 374 ASP A N 1
ATOM 3015 C CA . ASP A 1 374 ? -42.109 -8.555 21.160 1.00 86.62 374 ASP A CA 1
ATOM 3016 C C . ASP A 1 374 ? -42.327 -7.045 21.372 1.00 86.62 374 ASP A C 1
ATOM 3018 O O . ASP A 1 374 ? -42.032 -6.467 22.422 1.00 86.62 374 ASP A O 1
ATOM 3022 N N . LYS A 1 375 ? -42.908 -6.416 20.348 1.00 84.38 375 LYS A N 1
ATOM 3023 C CA . LYS A 1 375 ? -43.330 -5.007 20.303 1.00 84.38 375 LYS A CA 1
ATOM 3024 C C . LYS A 1 375 ? -44.267 -4.563 21.440 1.00 84.38 375 LYS A C 1
ATOM 3026 O O . LYS A 1 375 ? -44.428 -3.357 21.628 1.00 84.38 375 LYS A O 1
ATOM 3031 N N . HIS A 1 376 ? -44.931 -5.486 22.144 1.00 78.62 376 HIS A N 1
ATOM 3032 C CA . HIS A 1 376 ? -45.834 -5.161 23.253 1.00 78.62 376 HIS A CA 1
ATOM 3033 C C . HIS A 1 376 ? -45.083 -5.020 24.580 1.00 78.62 376 HIS A C 1
ATOM 3035 O O . HIS A 1 376 ? -45.425 -4.134 25.361 1.00 78.62 376 HIS A O 1
ATOM 3041 N N . HIS A 1 377 ? -44.043 -5.828 24.802 1.00 82.12 377 HIS A N 1
ATOM 3042 C CA . HIS A 1 377 ? -43.188 -5.736 25.988 1.00 82.12 377 HIS A CA 1
ATOM 3043 C C . HIS A 1 377 ? -42.019 -4.752 25.798 1.00 82.12 377 HIS A C 1
ATOM 3045 O O . HIS A 1 377 ? -41.714 -3.984 26.706 1.00 82.12 377 HIS A O 1
ATOM 3051 N N . PHE A 1 378 ? -41.415 -4.696 24.607 1.00 89.56 378 PHE A N 1
ATOM 3052 C CA . PHE A 1 378 ? -40.187 -3.934 24.332 1.00 89.56 378 PHE A CA 1
ATOM 3053 C C . PHE A 1 378 ? -40.418 -2.754 23.375 1.00 89.56 378 PHE A C 1
ATOM 3055 O O . PHE A 1 378 ? -39.704 -2.577 22.387 1.00 89.56 378 PHE A O 1
ATOM 3062 N N . ARG A 1 379 ? -41.447 -1.938 23.638 1.00 90.44 379 ARG A N 1
ATOM 3063 C CA . ARG A 1 379 ? -41.888 -0.869 22.719 1.00 90.44 379 ARG A CA 1
ATOM 3064 C C . ARG A 1 379 ? -40.818 0.198 22.432 1.00 90.44 379 ARG A C 1
ATOM 3066 O O . ARG A 1 379 ? -40.743 0.666 21.298 1.00 90.44 379 ARG A O 1
ATOM 3073 N N . GLU A 1 380 ? -40.015 0.581 23.427 1.00 90.38 380 GLU A N 1
ATOM 3074 C CA . GLU A 1 380 ? -38.930 1.567 23.274 1.00 90.38 380 GLU A CA 1
ATOM 3075 C C . GLU A 1 380 ? -37.808 1.009 22.387 1.00 90.38 380 GLU A C 1
ATOM 3077 O O . GLU A 1 380 ? -37.518 1.567 21.328 1.00 90.38 380 GLU A O 1
ATOM 3082 N N . ALA A 1 381 ? -37.261 -0.156 22.746 1.00 91.06 381 ALA A N 1
ATOM 3083 C CA . ALA A 1 381 ? -36.241 -0.840 21.959 1.00 91.06 381 ALA A CA 1
ATOM 3084 C C . ALA A 1 381 ? -36.703 -1.215 20.541 1.00 91.06 381 ALA A C 1
ATOM 3086 O O . ALA A 1 381 ? -35.930 -1.084 19.596 1.00 91.06 381 ALA A O 1
ATOM 3087 N N . PHE A 1 382 ? -37.965 -1.615 20.347 1.00 91.81 382 PHE A N 1
ATOM 3088 C CA . PHE A 1 382 ? -38.518 -1.851 19.009 1.00 91.81 382 PHE A CA 1
ATOM 3089 C C . PHE A 1 382 ? -38.502 -0.574 18.155 1.00 91.81 382 PHE A C 1
ATOM 3091 O O . PHE A 1 382 ? -38.115 -0.620 16.985 1.00 91.81 382 PHE A O 1
ATOM 3098 N N . ALA A 1 383 ? -38.880 0.575 18.725 1.00 93.50 383 ALA A N 1
ATOM 3099 C CA . ALA A 1 383 ? -38.824 1.853 18.020 1.00 93.50 383 ALA A CA 1
ATOM 3100 C C . ALA A 1 383 ? -37.374 2.257 17.693 1.00 93.50 383 ALA A C 1
ATOM 3102 O O . ALA A 1 383 ? -37.083 2.616 16.550 1.00 93.50 383 ALA A O 1
ATOM 3103 N N . GLU A 1 384 ? -36.454 2.134 18.654 1.00 94.75 384 GLU A N 1
ATOM 3104 C CA . GLU A 1 384 ? -35.045 2.495 18.460 1.00 94.75 384 GLU A CA 1
ATOM 3105 C C . GLU A 1 384 ? -34.330 1.563 17.466 1.00 94.75 384 GLU A C 1
ATOM 3107 O O . GLU A 1 384 ? -33.539 2.027 16.647 1.00 94.75 384 GLU A O 1
ATOM 3112 N N . ALA A 1 385 ? -34.658 0.268 17.443 1.00 94.50 385 ALA A N 1
ATOM 3113 C CA . ALA A 1 385 ? -34.084 -0.679 16.488 1.00 94.50 385 ALA A CA 1
ATOM 3114 C C . ALA A 1 385 ? -34.574 -0.436 15.047 1.00 94.50 385 ALA A C 1
ATOM 3116 O O . ALA A 1 385 ? -33.775 -0.490 14.111 1.00 94.50 385 ALA A O 1
ATOM 3117 N N . ASN A 1 386 ? -35.854 -0.093 14.848 1.00 95.38 386 ASN A N 1
ATOM 3118 C CA . ASN A 1 386 ? -36.358 0.322 13.530 1.00 95.38 386 ASN A CA 1
ATOM 3119 C C . ASN A 1 386 ? -35.725 1.651 13.072 1.00 95.38 386 ASN A C 1
ATOM 3121 O O . ASN A 1 386 ? -35.337 1.787 11.911 1.00 95.38 386 ASN A O 1
ATOM 3125 N N . LYS A 1 387 ? -35.547 2.607 13.993 1.00 96.88 387 LYS A N 1
ATOM 3126 C CA . LYS A 1 387 ? -34.836 3.879 13.770 1.00 96.88 387 LYS A CA 1
ATOM 3127 C C . LYS A 1 387 ? -33.362 3.663 13.398 1.00 96.88 387 LYS A C 1
ATOM 3129 O O . LYS A 1 387 ? -32.873 4.321 12.481 1.00 96.88 387 LYS A O 1
ATOM 3134 N N . LEU A 1 388 ? -32.680 2.707 14.032 1.00 96.81 388 LEU A N 1
ATOM 3135 C CA . LEU A 1 388 ? -31.333 2.271 13.654 1.00 96.81 388 LEU A CA 1
ATOM 3136 C C . LEU A 1 388 ? -31.310 1.666 12.240 1.00 96.81 388 LEU A C 1
ATOM 3138 O O . LEU A 1 388 ? -30.466 2.050 11.432 1.00 96.81 388 LEU A O 1
ATOM 3142 N N . LEU A 1 389 ? -32.237 0.754 11.922 1.00 96.50 389 LEU A N 1
ATOM 3143 C CA . LEU A 1 389 ? -32.314 0.122 10.601 1.00 96.50 389 LEU A CA 1
ATOM 3144 C C . LEU A 1 389 ? -32.531 1.154 9.483 1.00 96.50 389 LEU A C 1
ATOM 3146 O O . LEU A 1 389 ? -31.815 1.095 8.485 1.00 96.50 389 LEU A O 1
ATOM 3150 N N . SER A 1 390 ? -33.453 2.109 9.664 1.00 97.25 390 SER A N 1
ATOM 3151 C CA . SER A 1 390 ? -33.690 3.198 8.701 1.00 97.25 390 SER A CA 1
ATOM 3152 C C . SER A 1 390 ? -32.408 3.989 8.447 1.00 97.25 390 SER A C 1
ATOM 3154 O O . SER A 1 390 ? -31.924 4.040 7.318 1.00 97.25 390 SER A O 1
ATOM 3156 N N . LYS A 1 391 ? -31.760 4.482 9.510 1.00 97.56 391 LYS A N 1
ATOM 3157 C CA . LYS A 1 391 ? -30.542 5.296 9.383 1.00 97.56 391 LYS A CA 1
ATOM 3158 C C . LYS A 1 391 ? -29.353 4.540 8.786 1.00 97.56 391 LYS A C 1
ATOM 3160 O O . LYS A 1 391 ? -28.548 5.136 8.077 1.00 97.56 391 LYS A O 1
ATOM 3165 N N . LEU A 1 392 ? -29.245 3.229 9.011 1.00 95.62 392 LEU A N 1
ATOM 3166 C CA . LEU A 1 392 ? -28.240 2.394 8.342 1.00 95.62 392 LEU A CA 1
ATOM 3167 C C . LEU A 1 392 ? -28.565 2.156 6.853 1.00 95.62 392 LEU A C 1
ATOM 3169 O O . LEU A 1 392 ? -27.647 2.044 6.039 1.00 95.62 392 LEU A O 1
ATOM 3173 N N . GLN A 1 393 ? -29.845 2.106 6.468 1.00 96.81 393 GLN A N 1
ATOM 3174 C CA . GLN A 1 393 ? -30.261 2.060 5.060 1.00 96.81 393 GLN A CA 1
ATOM 3175 C C . GLN A 1 393 ? -30.047 3.412 4.353 1.00 96.81 393 GLN A C 1
ATOM 3177 O O . GLN A 1 393 ? -29.584 3.427 3.210 1.00 96.81 393 GLN A O 1
ATOM 3182 N N . GLU A 1 394 ? -30.298 4.530 5.039 1.00 96.44 394 GLU A N 1
ATOM 3183 C CA . GLU A 1 394 ? -29.983 5.895 4.593 1.00 96.44 394 GLU A CA 1
ATOM 3184 C C . GLU A 1 394 ? -28.468 6.057 4.365 1.00 96.44 394 GLU A C 1
ATOM 3186 O O . GLU A 1 394 ? -28.047 6.368 3.251 1.00 96.44 394 GLU A O 1
ATOM 3191 N N . ALA A 1 395 ? -27.638 5.725 5.364 1.00 95.75 395 ALA A N 1
ATOM 3192 C CA . ALA A 1 395 ? -26.175 5.774 5.265 1.00 95.75 395 ALA A CA 1
ATOM 3193 C C . ALA A 1 395 ? -25.628 4.892 4.126 1.00 95.75 395 ALA A C 1
ATOM 3195 O O . ALA A 1 395 ? -24.757 5.319 3.370 1.00 95.75 395 ALA A O 1
ATOM 3196 N N . LYS A 1 396 ? -26.178 3.682 3.935 1.00 95.88 396 LYS A N 1
ATOM 3197 C CA . LYS A 1 396 ? -25.826 2.807 2.800 1.00 95.88 396 LYS A CA 1
ATOM 3198 C C . LYS A 1 396 ? -26.185 3.444 1.451 1.00 95.88 396 LYS A C 1
ATOM 3200 O O . LYS A 1 396 ? -25.480 3.232 0.468 1.00 95.88 396 LYS A O 1
ATOM 3205 N N . THR A 1 397 ? -27.287 4.187 1.389 1.00 96.00 397 THR A N 1
ATOM 3206 C CA . THR A 1 397 ? -27.733 4.860 0.161 1.00 96.00 397 THR A CA 1
ATOM 3207 C C . THR A 1 397 ? -26.818 6.036 -0.170 1.00 96.00 397 THR A C 1
ATOM 3209 O O . THR A 1 397 ? -26.392 6.153 -1.316 1.00 96.00 397 THR A O 1
ATOM 3212 N N . GLN A 1 398 ? -26.417 6.832 0.829 1.00 95.25 398 GLN A N 1
ATOM 3213 C CA . GLN A 1 398 ? -25.404 7.873 0.636 1.00 95.25 398 GLN A CA 1
ATOM 3214 C C . GLN A 1 398 ? -24.061 7.277 0.190 1.00 95.25 398 GLN A C 1
ATOM 3216 O O . GLN A 1 398 ? -23.519 7.698 -0.824 1.00 95.25 398 GLN A O 1
ATOM 3221 N N . TYR A 1 399 ? -23.587 6.225 0.861 1.00 94.50 399 TYR A N 1
ATOM 3222 C CA . TYR A 1 399 ? -22.359 5.519 0.487 1.00 94.50 399 TYR A CA 1
ATOM 3223 C C . TYR A 1 399 ? -22.385 4.987 -0.955 1.00 94.50 399 TYR A C 1
ATOM 3225 O O . TYR A 1 399 ? -21.384 5.065 -1.662 1.00 94.50 399 TYR A O 1
ATOM 3233 N N . LEU A 1 400 ? -23.533 4.492 -1.434 1.00 93.00 400 LEU A N 1
ATOM 3234 C CA . LEU A 1 400 ? -23.685 4.094 -2.834 1.00 93.00 400 LEU A CA 1
ATOM 3235 C C . LEU A 1 400 ? -23.588 5.297 -3.788 1.00 93.00 400 LEU A C 1
ATOM 3237 O O . LEU A 1 400 ? -22.973 5.169 -4.845 1.00 93.00 400 LEU A O 1
ATOM 3241 N N . ASN A 1 401 ? -24.138 6.459 -3.429 1.00 92.56 401 ASN A N 1
ATOM 3242 C CA . ASN A 1 401 ? -23.972 7.687 -4.215 1.00 92.56 401 ASN A CA 1
ATOM 3243 C C . ASN A 1 401 ? -22.492 8.115 -4.257 1.00 92.56 401 ASN A C 1
ATOM 3245 O O . ASN A 1 401 ? -21.968 8.407 -5.332 1.00 92.56 401 ASN A O 1
ATOM 3249 N N . ASP A 1 402 ? -21.801 8.072 -3.115 1.00 90.75 402 ASP A N 1
ATOM 3250 C CA . ASP A 1 402 ? -20.387 8.442 -2.988 1.00 90.75 402 ASP A CA 1
ATOM 3251 C C . ASP A 1 402 ? -19.468 7.499 -3.790 1.00 90.75 402 ASP A C 1
ATOM 3253 O O . ASP A 1 402 ? -18.544 7.953 -4.466 1.00 90.75 402 ASP A O 1
ATOM 3257 N N . LEU A 1 403 ? -19.751 6.188 -3.795 1.00 88.06 403 LEU A N 1
ATOM 3258 C CA . LEU A 1 403 ? -19.033 5.208 -4.621 1.00 88.06 403 LEU A CA 1
ATOM 3259 C C . LEU A 1 403 ? -19.231 5.431 -6.129 1.00 88.06 403 LEU A C 1
ATOM 3261 O O . LEU A 1 403 ? -18.307 5.162 -6.900 1.00 88.06 403 LEU A O 1
ATOM 3265 N N . ASN A 1 404 ? -20.395 5.928 -6.557 1.00 87.12 404 ASN A N 1
ATOM 3266 C CA . ASN A 1 404 ? -20.657 6.269 -7.960 1.00 87.12 404 ASN A CA 1
ATOM 3267 C C . ASN A 1 404 ? -20.071 7.637 -8.367 1.00 87.12 404 ASN A C 1
ATOM 3269 O O . ASN A 1 404 ? -19.830 7.869 -9.552 1.00 87.12 404 ASN A O 1
ATOM 3273 N N . ASN A 1 405 ? -19.801 8.535 -7.414 1.00 86.62 405 ASN A N 1
ATOM 3274 C CA . ASN A 1 405 ? -19.193 9.833 -7.693 1.00 86.62 405 ASN A CA 1
ATOM 3275 C C . ASN A 1 405 ? -17.681 9.695 -7.954 1.00 86.62 405 ASN A C 1
ATOM 3277 O O . ASN A 1 405 ? -16.900 9.430 -7.040 1.00 86.62 405 ASN A O 1
ATOM 3281 N N . VAL A 1 406 ? -17.266 9.909 -9.208 1.00 80.38 406 VAL A N 1
ATOM 3282 C CA . VAL A 1 406 ? -15.877 9.742 -9.677 1.00 80.38 406 VAL A CA 1
ATOM 3283 C C . VAL A 1 406 ? -14.878 10.649 -8.940 1.00 80.38 406 VAL A C 1
ATOM 3285 O O . VAL A 1 406 ? -13.723 10.242 -8.780 1.00 80.38 406 VAL A O 1
ATOM 3288 N N . ASP A 1 407 ? -15.322 11.803 -8.435 1.00 82.50 407 ASP A N 1
ATOM 3289 C CA . ASP A 1 407 ? -14.473 12.799 -7.768 1.00 82.50 407 ASP A CA 1
ATOM 3290 C C . ASP A 1 407 ? -14.198 12.468 -6.288 1.00 82.50 407 ASP A C 1
ATOM 3292 O O . ASP A 1 407 ? -13.144 12.816 -5.753 1.00 82.50 407 ASP A O 1
ATOM 3296 N N . ILE A 1 408 ? -15.109 11.747 -5.622 1.00 80.88 408 ILE A N 1
ATOM 3297 C CA . ILE A 1 408 ? -14.937 11.301 -4.229 1.00 80.88 408 ILE A CA 1
ATOM 3298 C C . ILE A 1 408 ? -14.057 10.051 -4.218 1.00 80.88 408 ILE A C 1
ATOM 3300 O O . ILE A 1 408 ? -14.405 9.047 -4.842 1.00 80.88 408 ILE A O 1
ATOM 3304 N N . LYS A 1 409 ? -12.926 10.055 -3.500 1.00 82.12 409 LYS A N 1
ATOM 3305 C CA . LYS A 1 409 ? -12.071 8.860 -3.414 1.00 82.12 409 LYS A CA 1
ATOM 3306 C C . LYS A 1 409 ? -12.800 7.747 -2.660 1.00 82.12 409 LYS A C 1
ATOM 3308 O O . LYS A 1 409 ? -13.388 7.979 -1.606 1.00 82.12 409 LYS A O 1
ATOM 3313 N N . THR A 1 410 ? -12.663 6.509 -3.131 1.00 80.12 410 THR A N 1
ATOM 3314 C CA . THR A 1 410 ? -13.266 5.328 -2.489 1.00 80.12 410 THR A CA 1
ATOM 3315 C C . THR A 1 410 ? -12.866 5.188 -1.015 1.00 80.12 410 THR A C 1
ATOM 3317 O O . THR A 1 410 ? -13.689 4.798 -0.195 1.00 80.12 410 THR A O 1
ATOM 3320 N N . ALA A 1 411 ? -11.627 5.542 -0.652 1.00 77.12 411 ALA A N 1
ATOM 3321 C CA . ALA A 1 411 ? -11.165 5.531 0.739 1.00 77.12 411 ALA A CA 1
ATOM 3322 C C . ALA A 1 411 ? -11.943 6.518 1.632 1.00 77.12 411 ALA A C 1
ATOM 3324 O O . ALA A 1 411 ? -12.322 6.164 2.748 1.00 77.12 411 ALA A O 1
ATOM 3325 N N . ASP A 1 412 ? -12.242 7.712 1.117 1.00 81.25 412 ASP A N 1
ATOM 3326 C CA . ASP A 1 412 ? -12.958 8.761 1.845 1.00 81.25 412 ASP A CA 1
ATOM 3327 C C . ASP A 1 412 ? -14.430 8.352 2.043 1.00 81.25 412 ASP A C 1
ATOM 3329 O O . ASP A 1 412 ? -14.940 8.387 3.163 1.00 81.25 412 ASP A O 1
ATOM 3333 N N . ALA A 1 413 ? -15.079 7.840 0.987 1.00 85.62 413 ALA A N 1
ATOM 3334 C CA . ALA A 1 413 ? -16.429 7.268 1.051 1.00 85.62 413 ALA A CA 1
ATOM 3335 C C . ALA A 1 413 ? -16.520 6.091 2.045 1.00 85.62 413 ALA A C 1
ATOM 3337 O O . ALA A 1 413 ? -17.435 6.028 2.869 1.00 85.62 413 ALA A O 1
ATOM 3338 N N . ASN A 1 414 ? -15.539 5.179 2.013 1.00 82.81 414 ASN A N 1
ATOM 3339 C CA . ASN A 1 414 ? -15.436 4.051 2.942 1.00 82.81 414 ASN A CA 1
ATOM 3340 C C . ASN A 1 414 ? -15.325 4.521 4.403 1.00 82.81 414 ASN A C 1
ATOM 3342 O O . ASN A 1 414 ? -16.001 3.973 5.276 1.00 82.81 414 ASN A O 1
ATOM 3346 N N . HIS A 1 415 ? -14.492 5.532 4.673 1.00 81.12 415 HIS A N 1
ATOM 3347 C CA . HIS A 1 415 ? -14.300 6.102 6.008 1.00 81.12 415 HIS A CA 1
ATOM 3348 C C . HIS A 1 415 ? -15.566 6.811 6.517 1.00 81.12 415 HIS A C 1
ATOM 3350 O O . HIS A 1 415 ? -16.011 6.547 7.635 1.00 81.12 415 HIS A O 1
ATOM 3356 N N . VAL A 1 416 ? -16.190 7.661 5.693 1.00 87.88 416 VAL A N 1
ATOM 3357 C CA . VAL A 1 416 ? -17.435 8.367 6.046 1.00 87.88 416 VAL A CA 1
ATOM 3358 C C . VAL A 1 416 ? -18.547 7.372 6.392 1.00 87.88 416 VAL A C 1
ATOM 3360 O O . VAL A 1 416 ? -19.178 7.499 7.442 1.00 87.88 416 VAL A O 1
ATOM 3363 N N . PHE A 1 417 ? -18.743 6.334 5.576 1.00 93.62 417 PHE A N 1
ATOM 3364 C CA . PHE A 1 417 ? -19.751 5.305 5.835 1.00 93.62 417 PHE A CA 1
ATOM 3365 C C . PHE A 1 417 ? -19.443 4.451 7.082 1.00 93.62 417 PHE A C 1
ATOM 3367 O O . PHE A 1 417 ? -20.355 4.160 7.864 1.00 93.62 417 PHE A O 1
ATOM 3374 N N . LYS A 1 418 ? -18.167 4.095 7.317 1.00 89.62 418 LYS A N 1
ATOM 3375 C CA . LYS A 1 418 ? -17.692 3.413 8.540 1.00 89.62 418 LYS A CA 1
ATOM 3376 C C . LYS A 1 418 ? -18.068 4.208 9.791 1.00 89.62 418 LYS A C 1
ATOM 3378 O O . LYS A 1 418 ? -18.725 3.657 10.675 1.00 89.62 418 LYS A O 1
ATOM 3383 N N . GLU A 1 419 ? -17.705 5.489 9.859 1.00 86.94 419 GLU A N 1
ATOM 3384 C CA . GLU A 1 419 ? -17.936 6.309 1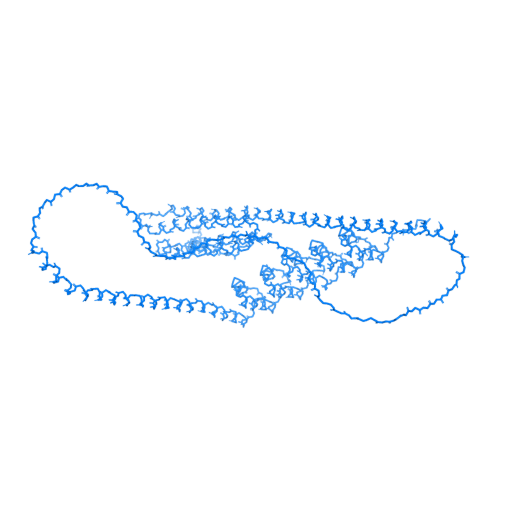1.056 1.00 86.94 419 GLU A CA 1
ATOM 3385 C C . GLU A 1 419 ? -19.409 6.690 11.255 1.00 86.94 419 GLU A C 1
ATOM 3387 O O . GLU A 1 419 ? -19.878 6.742 12.397 1.00 86.94 419 GLU A O 1
ATOM 3392 N N . GLN A 1 420 ? -20.186 6.852 10.177 1.00 92.69 420 GLN A N 1
ATOM 3393 C CA . GLN A 1 420 ? -21.647 6.947 10.273 1.00 92.69 420 GLN A CA 1
ATOM 3394 C C . GLN A 1 420 ? -22.242 5.679 10.903 1.00 92.69 420 GLN A C 1
ATOM 3396 O O . GLN A 1 420 ? -22.972 5.773 11.890 1.00 92.69 420 GLN A O 1
ATOM 3401 N N . CYS A 1 421 ? -21.895 4.488 10.401 1.00 92.00 421 CYS A N 1
ATOM 3402 C CA . CYS A 1 421 ? -22.387 3.224 10.959 1.00 92.00 421 CYS A CA 1
ATOM 3403 C C . CYS A 1 421 ? -21.966 3.030 12.422 1.00 92.00 421 CYS A C 1
ATOM 3405 O O . CYS A 1 421 ? -22.788 2.626 13.243 1.00 92.00 421 CYS A O 1
ATOM 3407 N N . HIS A 1 422 ? -20.715 3.352 12.759 1.00 91.62 422 HIS A N 1
ATOM 3408 C CA . HIS A 1 422 ? -20.185 3.296 14.121 1.00 91.62 422 HIS A CA 1
ATOM 3409 C C . HIS A 1 422 ? -20.984 4.197 15.078 1.00 91.62 422 HIS A C 1
ATOM 3411 O O . HIS A 1 422 ? -21.461 3.741 16.118 1.00 91.62 422 HIS A O 1
ATOM 3417 N N . THR A 1 423 ? -21.207 5.455 14.684 1.00 92.81 423 THR A N 1
ATOM 3418 C CA . THR A 1 423 ? -21.966 6.447 15.460 1.00 92.81 423 THR A CA 1
ATOM 3419 C C . THR A 1 423 ? -23.424 6.025 15.650 1.00 92.81 423 THR A C 1
ATOM 3421 O O . THR A 1 423 ? -23.937 6.049 16.767 1.00 92.81 423 THR A O 1
ATOM 3424 N N . LEU A 1 424 ? -24.095 5.590 14.577 1.00 94.88 424 LEU A N 1
ATOM 3425 C CA . LEU A 1 424 ? -25.488 5.137 14.623 1.00 94.88 424 LEU A CA 1
ATOM 3426 C C . LEU A 1 424 ? -25.669 3.927 15.547 1.00 94.88 424 LEU A C 1
ATOM 3428 O O . LEU A 1 424 ? -26.574 3.923 16.383 1.00 94.88 424 LEU A O 1
ATOM 3432 N N . ILE A 1 425 ? -24.790 2.929 15.428 1.00 91.44 425 ILE A N 1
ATOM 3433 C CA . ILE A 1 425 ? -24.844 1.706 16.235 1.00 91.44 425 ILE A CA 1
ATOM 3434 C C . ILE A 1 425 ? -24.566 2.011 17.713 1.00 91.44 425 ILE A C 1
ATOM 3436 O O . ILE A 1 425 ? -25.305 1.527 18.569 1.00 91.44 425 ILE A O 1
ATOM 3440 N N . ASN A 1 426 ? -23.571 2.847 18.029 1.00 89.19 426 ASN A N 1
ATOM 3441 C CA . ASN A 1 426 ? -23.271 3.227 19.414 1.00 89.19 426 ASN A CA 1
ATOM 3442 C C . ASN A 1 426 ? -24.406 4.032 20.064 1.00 89.19 426 ASN A C 1
ATOM 3444 O O . ASN A 1 426 ? -24.751 3.761 21.212 1.00 89.19 426 ASN A O 1
ATOM 3448 N N . ASN A 1 427 ? -25.036 4.956 19.332 1.00 91.06 427 ASN A N 1
ATOM 3449 C CA . ASN A 1 427 ? -26.164 5.742 19.844 1.00 91.06 427 ASN A CA 1
ATOM 3450 C C . ASN A 1 427 ? -27.379 4.864 20.194 1.00 91.06 427 ASN A C 1
ATOM 3452 O O . ASN A 1 427 ? -28.052 5.116 21.191 1.00 91.06 427 ASN A O 1
ATOM 3456 N N . ALA A 1 428 ? -27.640 3.812 19.412 1.00 91.44 428 ALA A N 1
ATOM 3457 C CA . ALA A 1 428 ? -28.696 2.842 19.706 1.00 91.44 428 ALA A CA 1
ATOM 3458 C C . ALA A 1 428 ? -28.294 1.815 20.789 1.00 91.44 428 ALA A C 1
ATOM 3460 O O . ALA A 1 428 ? -29.164 1.253 21.460 1.00 91.44 428 ALA A O 1
ATOM 3461 N N . LYS A 1 429 ? -26.988 1.563 20.984 1.00 90.50 429 LYS A N 1
ATOM 3462 C CA . LYS A 1 429 ? -26.472 0.486 21.847 1.00 90.50 429 LYS A CA 1
ATOM 3463 C C . LYS A 1 429 ? -26.986 0.570 23.283 1.00 90.50 429 LYS A C 1
ATOM 3465 O O . LYS A 1 429 ? -27.346 -0.463 23.827 1.00 90.50 429 LYS A O 1
ATOM 3470 N N . THR A 1 430 ? -27.080 1.758 23.879 1.00 91.00 430 THR A N 1
ATOM 3471 C CA . THR A 1 430 ? -27.518 1.914 25.280 1.00 91.00 430 THR A CA 1
ATOM 3472 C C . THR A 1 430 ? -28.935 1.383 25.526 1.00 91.00 430 THR A C 1
ATOM 3474 O O . THR A 1 430 ? -29.158 0.685 26.510 1.00 91.00 430 THR A O 1
ATOM 3477 N N . VAL A 1 431 ? -29.884 1.670 24.627 1.00 90.81 431 VAL A N 1
ATOM 3478 C CA . VAL A 1 431 ? -31.282 1.208 24.745 1.00 90.81 431 VAL A CA 1
ATOM 3479 C C . VAL A 1 431 ? -31.386 -0.278 24.397 1.00 90.81 431 VAL A C 1
ATOM 3481 O O . VAL A 1 431 ? -31.978 -1.058 25.139 1.00 90.81 431 VAL A O 1
ATOM 3484 N N . LEU A 1 432 ? -30.769 -0.690 23.286 1.00 91.94 432 LEU A N 1
ATOM 3485 C CA . LEU A 1 432 ? -30.875 -2.060 22.775 1.00 91.94 432 LEU A CA 1
ATOM 3486 C C . LEU A 1 432 ? -30.077 -3.083 23.607 1.00 91.94 432 LEU A C 1
ATOM 3488 O O . LEU A 1 432 ? -30.415 -4.264 23.606 1.00 91.94 432 LEU A O 1
ATOM 3492 N N . GLU A 1 433 ? -29.051 -2.656 24.345 1.00 92.25 433 GLU A N 1
ATOM 3493 C CA . GLU A 1 433 ? -28.411 -3.477 25.378 1.00 92.25 433 GLU A CA 1
ATOM 3494 C C . GLU A 1 433 ? -29.323 -3.620 26.600 1.00 92.25 433 GLU A C 1
ATOM 3496 O O . GLU A 1 433 ? -29.666 -4.740 26.972 1.00 92.25 433 GLU A O 1
ATOM 3501 N N . ARG A 1 434 ? -29.768 -2.492 27.179 1.00 91.38 434 ARG A N 1
ATOM 3502 C CA . ARG A 1 434 ? -30.597 -2.443 28.396 1.00 91.38 434 ARG A CA 1
ATOM 3503 C C . ARG A 1 434 ? -31.859 -3.301 28.287 1.00 91.38 434 ARG A C 1
ATOM 3505 O O . ARG A 1 434 ? -32.203 -3.990 29.242 1.00 91.38 434 ARG A O 1
ATOM 3512 N N . ASP A 1 435 ? -32.528 -3.248 27.137 1.00 90.19 435 ASP A N 1
ATOM 3513 C CA . ASP A 1 435 ? -33.846 -3.861 26.951 1.00 90.19 435 ASP A CA 1
ATOM 3514 C C . ASP A 1 435 ? -33.800 -5.242 26.284 1.00 90.19 435 ASP A C 1
ATOM 3516 O O . ASP A 1 435 ? -34.713 -6.037 26.492 1.00 90.19 435 ASP A O 1
ATOM 3520 N N . LEU A 1 436 ? -32.784 -5.532 25.458 1.00 89.81 436 LEU A N 1
ATOM 3521 C CA . LEU A 1 436 ? -32.752 -6.740 24.616 1.00 89.81 436 LEU A CA 1
ATOM 3522 C C . LEU A 1 436 ? -31.438 -7.543 24.691 1.00 89.81 436 LEU A C 1
ATOM 3524 O O . LEU A 1 436 ? -31.367 -8.615 24.085 1.00 89.81 436 LEU A O 1
ATOM 3528 N N . GLY A 1 437 ? -30.392 -7.052 25.369 1.00 89.31 437 GLY A N 1
ATOM 3529 C CA . GLY A 1 437 ? -29.068 -7.693 25.410 1.00 89.31 437 GLY A CA 1
ATOM 3530 C C . GLY A 1 437 ? -28.345 -7.715 24.055 1.00 89.31 437 GLY A C 1
ATOM 3531 O O . GLY A 1 437 ? -27.691 -8.699 23.701 1.00 89.31 437 GLY A O 1
ATOM 3532 N N . TRP A 1 438 ? -28.540 -6.691 23.215 1.00 93.00 438 TRP A N 1
ATOM 3533 C CA . TRP A 1 438 ? -28.001 -6.664 21.848 1.00 93.00 438 TRP A CA 1
ATOM 3534 C C . TRP A 1 438 ? -26.582 -6.090 21.721 1.00 93.00 438 TRP A C 1
ATOM 3536 O O . TRP A 1 438 ? -26.093 -5.989 20.598 1.00 93.00 438 TRP A O 1
ATOM 3546 N N . GLY A 1 439 ? -25.883 -5.709 22.788 1.00 84.94 439 GLY A N 1
ATOM 3547 C CA . GLY A 1 439 ? -24.619 -4.976 22.683 1.00 84.94 439 GLY A CA 1
ATOM 3548 C C . GLY A 1 439 ? -23.500 -5.738 21.974 1.00 84.94 439 GLY A C 1
ATOM 3549 O O . GLY A 1 439 ? -22.803 -5.148 21.141 1.00 84.94 439 GLY A O 1
ATOM 3550 N N . ASP A 1 440 ? -23.370 -7.043 22.210 1.00 83.12 440 ASP A N 1
ATOM 3551 C CA . ASP A 1 440 ? -22.454 -7.918 21.462 1.00 83.12 440 ASP A CA 1
ATOM 3552 C C . ASP A 1 440 ? -22.913 -8.130 20.015 1.00 83.12 440 ASP A C 1
ATOM 3554 O O . ASP A 1 440 ? -22.110 -8.072 19.079 1.00 83.12 440 ASP A O 1
ATOM 3558 N N . TYR A 1 441 ? -24.220 -8.312 19.807 1.00 90.31 441 TYR A N 1
ATOM 3559 C CA . TYR A 1 441 ? -24.811 -8.452 18.477 1.00 90.31 441 TYR A CA 1
ATOM 3560 C C . TYR A 1 441 ? -24.565 -7.202 17.614 1.00 90.31 441 TYR A C 1
ATOM 3562 O O . TYR A 1 441 ? -24.122 -7.321 16.475 1.00 90.31 441 TYR A O 1
ATOM 3570 N N . LEU A 1 442 ? -24.766 -6.008 18.172 1.00 87.88 442 LEU A N 1
ATOM 3571 C CA . LEU A 1 442 ? -24.508 -4.713 17.541 1.00 87.88 442 LEU A CA 1
ATOM 3572 C C . LEU A 1 442 ? -23.016 -4.495 17.269 1.00 87.88 442 LEU A C 1
ATOM 3574 O O . LEU A 1 442 ? -22.641 -4.022 16.196 1.00 87.88 442 LEU A O 1
ATOM 3578 N N . SER A 1 443 ? -22.152 -4.909 18.198 1.00 84.38 443 SER A N 1
ATOM 3579 C CA . SER A 1 443 ? -20.697 -4.856 18.006 1.00 84.38 443 SER A CA 1
ATOM 3580 C C . SER A 1 443 ? -20.251 -5.799 16.876 1.00 84.38 443 SER A C 1
ATOM 3582 O O . SER A 1 443 ? -19.397 -5.443 16.065 1.00 84.38 443 SER A O 1
ATOM 3584 N N . ASN A 1 444 ? -20.870 -6.977 16.754 1.00 81.69 444 ASN A N 1
ATOM 3585 C CA . ASN A 1 444 ? -20.648 -7.914 15.651 1.00 81.69 444 ASN A CA 1
ATOM 3586 C C . ASN A 1 444 ? -21.287 -7.454 14.323 1.00 81.69 444 ASN A C 1
ATOM 3588 O O . ASN A 1 444 ? -20.706 -7.699 13.265 1.00 81.69 444 ASN A O 1
ATOM 3592 N N . LEU A 1 445 ? -22.418 -6.742 14.356 1.00 88.62 445 LEU A N 1
ATOM 3593 C CA . LEU A 1 445 ? -23.034 -6.097 13.190 1.00 88.62 445 LEU A CA 1
ATOM 3594 C C . LEU A 1 445 ? -22.114 -5.009 12.619 1.00 88.62 445 LEU A C 1
ATOM 3596 O O . LEU A 1 445 ? -21.854 -5.002 11.416 1.00 88.62 445 LEU A O 1
ATOM 3600 N N . PHE A 1 446 ? -21.559 -4.146 13.477 1.00 89.25 446 PHE A N 1
ATOM 3601 C CA . PHE A 1 446 ? -20.567 -3.155 13.059 1.00 89.25 446 PHE A CA 1
ATOM 3602 C C . PHE A 1 446 ? -19.332 -3.825 12.441 1.00 89.25 446 PHE A C 1
ATOM 3604 O O . PHE A 1 446 ? -18.943 -3.468 11.331 1.00 89.25 446 PHE A O 1
ATOM 3611 N N . LYS A 1 447 ? -18.776 -4.867 13.083 1.00 83.50 447 LYS A N 1
ATOM 3612 C CA . LYS A 1 447 ? -17.678 -5.668 12.508 1.00 83.50 447 LYS A CA 1
ATOM 3613 C C . LYS A 1 447 ? -18.036 -6.257 11.142 1.00 83.50 447 LYS A C 1
ATOM 3615 O O . LYS A 1 447 ? -17.184 -6.267 10.262 1.00 83.50 447 LYS A O 1
ATOM 3620 N N . ALA A 1 448 ? -19.263 -6.742 10.935 1.00 82.50 448 ALA A N 1
ATOM 3621 C CA . ALA A 1 448 ? -19.695 -7.291 9.648 1.00 82.50 448 ALA A CA 1
ATOM 3622 C C . ALA A 1 448 ? -19.745 -6.220 8.541 1.00 82.50 448 ALA A C 1
ATOM 3624 O O . ALA A 1 448 ? -19.295 -6.479 7.425 1.00 82.50 448 ALA A O 1
ATOM 3625 N N . ILE A 1 449 ? -20.229 -5.013 8.858 1.00 85.00 449 ILE A N 1
ATOM 3626 C CA . ILE A 1 449 ? -20.264 -3.870 7.931 1.00 85.00 449 ILE A CA 1
ATOM 3627 C C . ILE A 1 449 ? -18.840 -3.360 7.647 1.00 85.00 449 ILE A C 1
ATOM 3629 O O . ILE A 1 449 ? -18.469 -3.207 6.486 1.00 85.00 449 ILE A O 1
ATOM 3633 N N . ALA A 1 450 ? -17.996 -3.194 8.669 1.00 78.31 450 ALA A N 1
ATOM 3634 C CA . ALA A 1 450 ? -16.598 -2.790 8.500 1.00 78.31 450 ALA A CA 1
ATOM 3635 C C . ALA A 1 450 ? -15.788 -3.825 7.691 1.00 78.31 450 ALA A C 1
ATOM 3637 O O . ALA A 1 450 ? -15.124 -3.471 6.719 1.00 78.31 450 ALA A O 1
ATOM 3638 N N . ASN A 1 451 ? -15.909 -5.122 8.011 1.00 75.38 451 ASN A N 1
ATOM 3639 C CA . ASN A 1 451 ? -15.293 -6.209 7.239 1.00 75.38 451 ASN A CA 1
ATOM 3640 C C . ASN A 1 451 ? -15.779 -6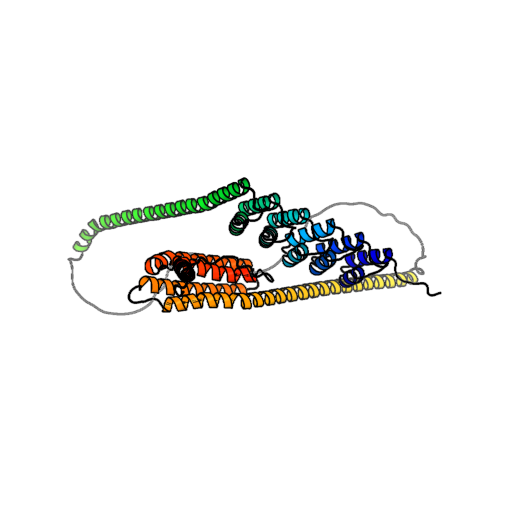.230 5.775 1.00 75.38 451 ASN A C 1
ATOM 3642 O O . ASN A 1 451 ? -15.013 -6.627 4.898 1.00 75.38 451 ASN A O 1
ATOM 3646 N N . ALA A 1 452 ? -17.025 -5.827 5.487 1.00 79.94 452 ALA A N 1
ATOM 3647 C CA . ALA A 1 452 ? -17.538 -5.758 4.118 1.00 79.94 452 ALA A CA 1
ATOM 3648 C C . ALA A 1 452 ? -16.813 -4.702 3.273 1.00 79.94 452 ALA A C 1
ATOM 3650 O O . ALA A 1 452 ? -16.482 -5.000 2.126 1.00 79.94 452 ALA A O 1
ATOM 3651 N N . VAL A 1 453 ? -16.555 -3.531 3.866 1.00 77.12 453 VAL A N 1
ATOM 3652 C CA . VAL A 1 453 ? -15.908 -2.355 3.257 1.00 77.12 453 VAL A CA 1
ATOM 3653 C C . VAL A 1 453 ? -14.380 -2.511 3.168 1.00 77.12 453 VAL A C 1
ATOM 3655 O O . VAL A 1 453 ? -13.768 -2.112 2.182 1.00 77.12 453 VAL A O 1
ATOM 3658 N N . ILE A 1 454 ? -13.750 -3.136 4.169 1.00 62.41 454 ILE A N 1
ATOM 3659 C CA . ILE A 1 454 ? -12.289 -3.348 4.211 1.00 62.41 454 ILE A CA 1
ATOM 3660 C C . ILE A 1 454 ? -11.856 -4.476 3.255 1.00 62.41 454 ILE A C 1
ATOM 3662 O O . ILE A 1 454 ? -10.863 -4.337 2.536 1.00 62.41 454 ILE A O 1
ATOM 3666 N N . ARG A 1 455 ? -12.620 -5.581 3.171 1.00 53.72 455 ARG A N 1
ATOM 3667 C CA . ARG A 1 455 ? -12.281 -6.732 2.302 1.00 53.72 455 ARG A CA 1
ATOM 3668 C C . ARG A 1 455 ? -12.286 -6.431 0.800 1.00 53.72 455 ARG A C 1
ATOM 3670 O O . ARG A 1 455 ? -11.838 -7.264 0.024 1.00 53.72 455 ARG A O 1
ATOM 3677 N N . THR A 1 456 ? -12.820 -5.295 0.364 1.00 42.72 456 THR A N 1
ATOM 3678 C CA . THR A 1 456 ? -12.844 -4.896 -1.056 1.00 42.72 456 THR A CA 1
ATOM 3679 C C . THR A 1 456 ? -11.699 -3.970 -1.447 1.00 42.72 456 THR A C 1
ATOM 3681 O O . THR A 1 456 ? -11.556 -3.649 -2.618 1.00 42.72 456 THR A O 1
ATOM 3684 N N . VAL A 1 457 ? -10.834 -3.604 -0.494 1.00 43.31 457 VAL A N 1
ATOM 3685 C CA . VAL A 1 457 ? -9.512 -2.996 -0.749 1.00 43.31 457 VAL A CA 1
ATOM 3686 C C . VAL A 1 457 ? -8.401 -4.070 -0.702 1.00 43.31 457 VAL A C 1
ATOM 3688 O O . VAL A 1 457 ? -7.207 -3.774 -0.663 1.00 43.31 457 VAL A O 1
ATOM 3691 N N . THR A 1 458 ? -8.773 -5.355 -0.663 1.00 37.81 458 THR A N 1
ATOM 3692 C CA . THR A 1 458 ? -7.859 -6.501 -0.521 1.00 37.81 458 THR A CA 1
ATOM 3693 C C . THR A 1 458 ? -8.229 -7.638 -1.475 1.00 37.81 458 THR A C 1
ATOM 3695 O O . THR A 1 458 ? -8.769 -8.673 -1.084 1.00 37.81 458 THR A O 1
ATOM 3698 N N . PHE A 1 459 ? -7.884 -7.471 -2.754 1.00 32.75 459 PHE A N 1
ATOM 3699 C CA . PHE A 1 459 ? -7.830 -8.596 -3.686 1.00 32.75 459 PHE A CA 1
ATOM 3700 C C . PHE A 1 459 ? -6.798 -9.630 -3.195 1.00 32.75 459 PHE A C 1
ATOM 3702 O O . PHE A 1 459 ? -5.621 -9.319 -3.038 1.00 32.75 459 PHE A O 1
ATOM 3709 N N . GLY A 1 460 ? -7.236 -10.874 -2.974 1.00 32.19 460 GLY A N 1
ATOM 3710 C CA . GLY A 1 460 ? -6.346 -12.043 -2.971 1.00 32.19 460 GLY A CA 1
ATOM 3711 C C . GLY A 1 460 ? -6.064 -12.771 -1.650 1.00 32.19 460 GLY A C 1
ATOM 3712 O O . GLY A 1 460 ? -5.534 -13.875 -1.730 1.00 32.19 460 GLY A O 1
ATOM 3713 N N . ASN A 1 461 ? -6.421 -12.262 -0.458 1.00 31.97 461 ASN A N 1
ATOM 3714 C CA . ASN A 1 461 ? -6.217 -13.029 0.789 1.00 31.97 461 ASN A CA 1
ATOM 3715 C C . ASN A 1 461 ? -7.385 -12.916 1.791 1.00 31.97 461 ASN A C 1
ATOM 3717 O O . ASN A 1 461 ? -7.877 -11.829 2.084 1.00 31.97 461 ASN A O 1
ATOM 3721 N N . VAL A 1 462 ? -7.848 -14.054 2.322 1.00 32.00 462 VAL A N 1
ATOM 3722 C CA . VAL A 1 462 ? -9.140 -14.196 3.034 1.00 32.00 462 VAL A CA 1
ATOM 3723 C C . VAL A 1 462 ? -9.020 -14.306 4.558 1.00 32.00 462 VAL A C 1
ATOM 3725 O O . VAL A 1 462 ? -9.766 -15.047 5.200 1.00 32.00 462 VAL A O 1
ATOM 3728 N N . ASN A 1 463 ? -8.171 -13.479 5.169 1.00 35.75 463 ASN A N 1
ATOM 3729 C CA . ASN A 1 463 ? -8.173 -13.291 6.623 1.00 35.75 463 ASN A CA 1
ATOM 3730 C C . ASN A 1 463 ? -9.395 -12.464 7.087 1.00 35.75 463 ASN A C 1
ATOM 3732 O O . ASN A 1 463 ? -9.965 -11.659 6.340 1.00 35.75 463 ASN A O 1
ATOM 3736 N N . THR A 1 464 ? -9.886 -12.716 8.302 1.00 37.28 464 THR A N 1
ATOM 3737 C CA . THR A 1 464 ? -11.067 -12.034 8.870 1.00 37.28 464 THR A CA 1
ATOM 3738 C C . THR A 1 464 ? -10.590 -10.927 9.803 1.00 37.28 464 THR A C 1
ATOM 3740 O O . THR A 1 464 ? -10.165 -11.209 10.917 1.00 37.28 464 THR A O 1
ATOM 3743 N N . PHE A 1 465 ? -10.625 -9.678 9.327 1.00 37.84 465 PHE A N 1
ATOM 3744 C CA . PHE A 1 465 ? -9.924 -8.548 9.954 1.00 37.84 465 PHE A CA 1
ATOM 3745 C C . PHE A 1 465 ? -10.388 -8.276 11.394 1.00 37.84 465 PHE A C 1
ATOM 3747 O O . PHE A 1 465 ? -9.571 -8.075 12.288 1.00 37.84 465 PHE A O 1
ATOM 3754 N N . PHE A 1 466 ? -11.698 -8.377 11.642 1.00 37.22 466 PHE A N 1
ATOM 3755 C CA . PHE A 1 466 ? -12.257 -8.413 12.993 1.00 37.22 466 PHE A CA 1
ATOM 3756 C C . PHE A 1 466 ? -12.908 -9.761 13.296 1.00 37.22 466 PHE A C 1
ATOM 3758 O O . PHE A 1 466 ? -13.944 -10.095 12.716 1.00 37.22 466 PHE A O 1
ATOM 3765 N N . ASN A 1 467 ? -12.354 -10.490 14.269 1.00 40.19 467 ASN A N 1
ATOM 3766 C CA . ASN A 1 467 ? -12.996 -11.672 14.841 1.00 40.19 467 ASN A CA 1
ATOM 3767 C C . ASN A 1 467 ? -14.302 -11.294 15.561 1.00 40.19 467 ASN A C 1
ATOM 3769 O O . ASN A 1 467 ? -14.363 -10.328 16.334 1.00 40.19 467 ASN A O 1
ATOM 3773 N N . TYR A 1 468 ? -15.350 -12.082 15.327 1.00 39.09 468 TYR A N 1
ATOM 3774 C CA . TYR A 1 468 ? -16.619 -11.963 16.042 1.00 39.09 468 TYR A CA 1
ATOM 3775 C C . TYR A 1 468 ? -16.431 -12.294 17.527 1.00 39.09 468 TYR A C 1
ATOM 3777 O O . TYR A 1 468 ? -15.680 -13.205 17.873 1.00 39.09 468 TYR A O 1
ATOM 3785 N N . ALA A 1 469 ? -17.124 -11.566 18.403 1.00 39.00 469 ALA A N 1
ATOM 3786 C CA . ALA A 1 469 ? -17.308 -12.019 19.778 1.00 39.00 469 ALA A CA 1
ATOM 3787 C C . ALA A 1 469 ? -18.265 -13.222 19.749 1.00 39.00 469 ALA A C 1
ATOM 3789 O O . ALA A 1 469 ? -19.332 -13.125 19.133 1.00 39.00 469 ALA A O 1
ATOM 3790 N N . ARG A 1 470 ? -17.883 -14.351 20.359 1.00 41.22 470 ARG A N 1
ATOM 3791 C CA . ARG A 1 470 ? -18.825 -15.448 20.633 1.00 41.22 470 ARG A CA 1
ATOM 3792 C C . ARG A 1 470 ? -19.699 -15.006 21.803 1.00 41.22 470 ARG A C 1
ATOM 3794 O O . ARG A 1 470 ? -19.149 -14.560 22.803 1.00 41.22 470 ARG A O 1
ATOM 3801 N N . SER A 1 471 ? -21.018 -15.141 21.692 1.00 43.28 471 SER A N 1
ATOM 3802 C CA . SER A 1 471 ? -21.895 -14.902 22.839 1.00 43.28 471 SER A CA 1
ATOM 3803 C C . SER A 1 471 ? -21.685 -15.987 23.895 1.00 43.28 471 SER A C 1
ATOM 3805 O O . SER A 1 471 ? -21.458 -17.152 23.557 1.00 43.28 471 SER A O 1
ATOM 3807 N N . GLU A 1 472 ? -21.823 -15.625 25.170 1.00 45.28 472 GLU A N 1
ATOM 3808 C CA . GLU A 1 472 ? -21.696 -16.559 26.300 1.00 45.28 472 GLU A CA 1
ATOM 3809 C C . GLU A 1 472 ? -22.638 -17.765 26.159 1.00 45.28 472 GLU A C 1
ATOM 3811 O O . GLU A 1 472 ? -22.269 -18.887 26.486 1.00 45.28 472 GLU A O 1
ATOM 3816 N N . SER A 1 473 ? -23.815 -17.564 25.559 1.00 40.78 473 SER A N 1
ATOM 3817 C CA . SER A 1 473 ? -24.768 -18.629 25.228 1.00 40.78 473 SER A CA 1
ATOM 3818 C C . SER A 1 473 ? -24.227 -19.694 24.266 1.00 40.78 473 SER A C 1
ATOM 3820 O O . SER A 1 473 ? -24.586 -20.858 24.402 1.00 40.78 473 SER A O 1
ATOM 3822 N N . VAL A 1 474 ? -23.363 -19.335 23.309 1.00 39.72 474 VAL A N 1
ATOM 3823 C CA . VAL A 1 474 ? -22.738 -20.306 22.392 1.00 39.72 474 VAL A CA 1
ATOM 3824 C C . VAL A 1 474 ? -21.617 -21.056 23.104 1.00 39.72 474 VAL A C 1
ATOM 3826 O O . VAL A 1 474 ? -21.529 -22.271 22.965 1.00 39.72 474 VAL A O 1
ATOM 3829 N N . LEU A 1 475 ? -20.824 -20.357 23.922 1.00 49.06 475 LEU A N 1
ATOM 3830 C CA . LEU A 1 475 ? -19.782 -20.977 24.743 1.00 49.06 475 LEU A CA 1
ATOM 3831 C C . LEU A 1 475 ? -20.381 -21.983 25.738 1.00 49.06 475 LEU A C 1
ATOM 3833 O O . LEU A 1 475 ? -19.921 -23.117 25.795 1.00 49.06 475 LEU A O 1
ATOM 3837 N N . ALA A 1 476 ? -21.460 -21.617 26.435 1.00 49.81 476 ALA A N 1
ATOM 3838 C CA . ALA A 1 476 ? -22.162 -22.501 27.364 1.00 49.81 476 ALA A CA 1
ATOM 3839 C C . ALA A 1 476 ? -22.776 -23.737 26.674 1.00 49.81 476 ALA A C 1
ATOM 3841 O O . ALA A 1 476 ? -22.818 -24.810 27.271 1.00 49.81 476 ALA A O 1
ATOM 3842 N N . ILE A 1 477 ? -23.223 -23.620 25.416 1.00 42.75 477 ILE A N 1
ATOM 3843 C CA . ILE A 1 477 ? -23.702 -24.767 24.626 1.00 42.75 477 ILE A CA 1
ATOM 3844 C C . ILE A 1 477 ? -22.531 -25.657 24.180 1.00 42.75 477 ILE A C 1
ATOM 3846 O O . ILE A 1 477 ? -22.618 -26.874 24.322 1.00 42.75 477 ILE A O 1
ATOM 3850 N N . GLU A 1 478 ? -21.420 -25.087 23.697 1.00 45.44 478 GLU A N 1
ATOM 3851 C CA . GLU A 1 478 ? -20.216 -25.853 23.327 1.00 45.44 478 GLU A CA 1
ATOM 3852 C C . GLU A 1 478 ? -19.576 -26.558 24.540 1.00 45.44 478 GLU A C 1
ATOM 3854 O O . GLU A 1 478 ? -19.079 -27.679 24.409 1.00 45.44 478 GLU A O 1
ATOM 3859 N N . GLU A 1 479 ? -19.597 -25.929 25.717 1.00 58.22 479 GLU A N 1
ATOM 3860 C CA . GLU A 1 479 ? -19.102 -26.478 26.985 1.00 58.22 479 GLU A CA 1
ATOM 3861 C C . GLU A 1 479 ? -20.043 -27.565 27.533 1.00 58.22 479 GLU A C 1
ATOM 3863 O O . GLU A 1 479 ? -19.585 -28.643 27.921 1.00 58.22 479 GLU A O 1
ATOM 3868 N N . ALA A 1 480 ? -21.365 -27.363 27.445 1.00 54.44 480 ALA A N 1
ATOM 3869 C CA . ALA A 1 480 ? -22.344 -28.407 27.741 1.00 54.44 480 ALA A CA 1
ATOM 3870 C C . ALA A 1 480 ? -22.176 -29.617 26.803 1.00 54.44 480 ALA A C 1
ATOM 3872 O O . ALA A 1 480 ? -22.089 -30.747 27.283 1.00 54.44 480 ALA A O 1
ATOM 3873 N N . GLU A 1 481 ? -22.042 -29.413 25.488 1.00 45.97 481 GLU A N 1
ATOM 3874 C CA . GLU A 1 481 ? -21.783 -30.496 24.529 1.00 45.97 481 GLU A CA 1
ATOM 3875 C C . GLU A 1 481 ? -20.472 -31.246 24.806 1.00 45.97 481 GLU A C 1
ATOM 3877 O O . GLU A 1 481 ? -20.416 -32.463 24.622 1.00 45.97 481 GLU A O 1
ATOM 3882 N N . GLN A 1 482 ? -19.417 -30.554 25.244 1.00 51.56 482 GLN A N 1
ATOM 3883 C CA . GLN A 1 482 ? -18.159 -31.193 25.644 1.00 51.56 482 GLN A CA 1
ATOM 3884 C C . GLN A 1 482 ? -18.303 -31.983 26.952 1.00 51.56 482 GLN A C 1
ATOM 3886 O O . GLN A 1 482 ? -17.734 -33.073 27.061 1.00 51.56 482 GLN A O 1
ATOM 3891 N N . SER A 1 483 ? -19.118 -31.514 27.903 1.00 53.66 483 SER A N 1
ATOM 3892 C CA . SER A 1 483 ? -19.434 -32.292 29.108 1.00 53.66 483 SER A CA 1
ATOM 3893 C C . SER A 1 483 ? -20.241 -33.558 28.780 1.00 53.66 483 SER A C 1
ATOM 3895 O O . SER A 1 483 ? -19.896 -34.632 29.260 1.00 53.66 483 SER A O 1
ATOM 3897 N N . PHE A 1 484 ? -21.214 -33.498 27.860 1.00 45.50 484 PHE A N 1
ATOM 3898 C CA . PHE A 1 484 ? -21.920 -34.696 27.382 1.00 45.50 484 PHE A CA 1
ATOM 3899 C C . PHE A 1 484 ? -21.014 -35.670 26.610 1.00 45.50 484 PHE A C 1
ATOM 3901 O O . PHE A 1 484 ? -21.140 -36.879 26.787 1.00 45.50 484 PHE A O 1
ATOM 3908 N N . LYS A 1 485 ? -20.062 -35.176 25.805 1.00 48.66 485 LYS A N 1
ATOM 3909 C CA . LYS A 1 485 ? -19.090 -36.011 25.062 1.00 48.66 485 LYS A CA 1
ATOM 3910 C C . LYS A 1 485 ? -17.987 -36.626 25.938 1.00 48.66 485 LYS A C 1
ATOM 3912 O O . LYS A 1 485 ? -17.181 -37.396 25.422 1.00 48.66 485 LYS A O 1
ATOM 3917 N N . SER A 1 486 ? -17.929 -36.293 27.229 1.00 52.28 486 SER A N 1
ATOM 3918 C CA . SER A 1 486 ? -16.944 -36.825 28.186 1.00 52.28 486 SER A CA 1
ATOM 3919 C C . SER A 1 486 ? -17.547 -37.735 29.267 1.00 52.28 486 SER A C 1
ATOM 3921 O O . SER A 1 486 ? -16.814 -38.233 30.122 1.00 52.28 486 SER A O 1
ATOM 3923 N N . ILE A 1 487 ? -18.851 -38.032 29.196 1.00 46.78 487 ILE A N 1
ATOM 3924 C CA . ILE A 1 487 ? -19.483 -39.110 29.970 1.00 46.78 487 ILE A CA 1
ATOM 3925 C C . ILE A 1 487 ? -19.111 -40.458 29.318 1.00 46.78 487 ILE A C 1
ATOM 3927 O O . ILE A 1 487 ? -19.433 -40.655 28.147 1.00 46.78 487 ILE A O 1
ATOM 3931 N N . PRO A 1 488 ? -18.462 -41.404 30.027 1.00 46.25 488 PRO A N 1
ATOM 3932 C CA . PRO A 1 488 ? -18.193 -42.735 29.482 1.00 46.25 488 PRO A CA 1
ATOM 3933 C C . PRO A 1 488 ? -19.478 -43.562 29.339 1.00 46.25 488 PRO A C 1
ATOM 3935 O O . PRO A 1 488 ? -20.334 -43.531 30.226 1.00 46.25 488 PRO A O 1
ATOM 3938 N N . ASP A 1 489 ? -19.582 -44.360 28.272 1.00 45.72 489 ASP A N 1
ATOM 3939 C CA . ASP A 1 489 ? -20.686 -45.309 28.078 1.00 45.72 489 ASP A CA 1
ATOM 3940 C C . ASP A 1 489 ? -20.747 -46.346 29.213 1.00 45.72 489 ASP A C 1
ATOM 3942 O O . ASP A 1 489 ? -19.947 -47.281 29.284 1.00 45.72 489 ASP A O 1
ATOM 3946 N N . LEU A 1 490 ? -21.748 -46.219 30.088 1.00 47.22 490 LEU A N 1
ATOM 3947 C CA . LEU A 1 490 ? -22.080 -47.213 31.112 1.00 47.22 490 LEU A CA 1
ATOM 3948 C C . LEU A 1 490 ? -22.847 -48.397 30.495 1.00 47.22 490 LEU A C 1
ATOM 3950 O O . LEU A 1 490 ? -24.039 -48.573 30.741 1.00 47.22 490 LEU A O 1
ATOM 3954 N N . ASN A 1 491 ? -22.157 -49.200 29.678 1.00 44.56 491 ASN A N 1
ATOM 3955 C CA . ASN A 1 491 ? -22.665 -50.458 29.113 1.00 44.56 491 ASN A CA 1
ATOM 3956 C C . ASN A 1 491 ? -21.547 -51.502 28.883 1.00 44.56 491 ASN A C 1
ATOM 3958 O O . ASN A 1 491 ? -21.273 -51.907 27.750 1.00 44.56 491 ASN A O 1
ATOM 3962 N N . SER A 1 492 ? -20.908 -51.959 29.966 1.00 38.94 492 SER A N 1
ATOM 3963 C CA . SER A 1 492 ? -20.193 -53.250 30.080 1.00 38.94 492 SER A CA 1
ATOM 3964 C C . SER A 1 492 ? -20.005 -53.622 31.550 1.00 38.94 492 SER A C 1
ATOM 3966 O O . SER A 1 492 ? -19.462 -52.769 32.284 1.00 38.94 492 SER A O 1
#

Foldseek 3Di:
DPPPPQDALVRLLVQLLVCLVVVVLVSVVVQCPDDDRNHHAQVSLLNSLVSCLVVVVLVSNLVLLLDADRNRHDQVSLLVSLLSCLLVVVQVSNVSLCPHPHPSRHALVSLLNSLLSNLVNVVLVSVLVLCPDPDPSRHAQVSLLSSLLSCLVVVVVVSVVSLCPRPDNSRHDPVSNVVSVVSVVVVVVVVVVVVVVVVVVVVVVVVVVVVVVVVVVVVVVVVPPPVVVPPVVVVPDDDDDDDDDDDDDDDDDDDDDDDDDDDDDDDDDDDDDDDDDDDDDDDDDDDDDDDDPPPPVVVVVVVVVVVVVVVVVVVVVVVVVVVVVVVVVVVVVVVVVVVVLVVLQVLLVLLCVQQVVLLVVLLVVLVVVLVVDPCVQLVPLNVLSVVLSVQLVVLSVVLNVLSNDSPRDLVNSLVSSLVSLVVSLVVSLVSCCVRPVCNLVSVVSSLSNNQSSVVSVDPDDDDRPDDRDDDVVVVVVVVVVVVVVPDDDPDD

Sequence (492 aa):
METDNKPDQKAVSFALERAAQGKEWAVVEYLCSLQTDNMPDQKSVSKALTAAIDERNWKLAVQLCAMTGDNQPDAQSVEYALIQMAFYNQRDSVATLCAMKTDNKPTQDSVNKALKKAAESKEWGIVEYFCTLESNNKPNQEAVSNALKRAAEEQNWDTVILLCSIKTENKPDEQTIAEAQELRKKYCGEKTDNRQNEEETQRKQFADEDEKDHYNQERQEKGTGDQQSEEEKQRKQFADEDEKDQYNEERQEKGTGDQQSEKETQHKQFADEDEKDQSNQERQEKGTGDQQSEKETQHNQFADEDKKDQYNDEKRQEADRTQTKDSLSETFEKDTLDKTLEQKRTSREEIIASTIPKINKALATLQQKIGDIDKHHFREAFAEANKLLSKLQEAKTQYLNDLNNVDIKTADANHVFKEQCHTLINNAKTVLERDLGWGDYLSNLFKAIANAVIRTVTFGNVNTFFNYARSESVLAIEEAEQSFKSIPDLNS

InterPro domains:
  IPR036770 Ankyrin repeat-containing domain superfamily [G3DSA:1.25.40.20] (3-224)
  IPR036770 Ankyrin repeat-containing domain superfamily [SSF48403] (15-165)

Secondary structure (DSSP, 8-state):
-----PPPHHHHHHHHHHHHHTT-HHHHHHHHT--STTPPPHHHHHHHHHHHHHTT-HHHHHHHHT--STTSPPHHHHHHHHHHHHHTT-HHHHHHHHH--STTPPPHHHHHHHHHHHHHTT-HHHHHHHHH--STTPPPHHHHHHHHHHHHHTT-HHHHHHHHT--STTPPPHHHHHHHHHHHHHHHHHHHHHHHHHHHHHHHHHHHHHHHHHHHHHHHHTTHHHHHHHHHHHSSS--------------------------------------------------------TTTHHHHHHHHHHHHHHHHHHHHHHHHHHHHHHHHHHHHHHHHHHHHHHHHHHHHHHHHHHHHHHHHHHHHHHHHHHHTS-TTT-HHHHHHHHHHHHHHHHHHHHHHHHHH-TTS-HHHHHHHHHHHHHHHHHHHHHHHHHHH--HHHHHHHHHHHHHHHHTTS-TT----SSPPPPPHHHHHHHHHHHHHTTS-----

Organism: NCBI:txid29422

Radius of gyration: 42.3 Å; chains: 1; bounding box: 108×126×101 Å